Protein AF-L7VP05-F1 (afdb_monomer)

Structure (mmCIF, N/CA/C/O backbone):
data_AF-L7VP05-F1
#
_entry.id   AF-L7VP05-F1
#
loop_
_atom_site.group_PDB
_atom_site.id
_atom_site.type_symbol
_atom_site.label_atom_id
_atom_site.label_alt_id
_atom_site.label_comp_id
_atom_site.label_asym_id
_atom_site.label_entity_id
_atom_site.label_seq_id
_atom_site.pdbx_PDB_ins_code
_atom_site.Cartn_x
_atom_site.Cartn_y
_atom_site.Cartn_z
_atom_site.occupancy
_atom_site.B_iso_or_equiv
_atom_site.auth_seq_id
_atom_site.auth_comp_id
_atom_site.auth_asym_id
_atom_site.auth_atom_id
_atom_site.pdbx_PDB_model_num
ATOM 1 N N . MET A 1 1 ? 58.438 -19.156 -29.813 1.00 45.09 1 MET A N 1
ATOM 2 C CA . MET A 1 1 ? 57.565 -20.315 -29.526 1.00 45.09 1 MET A CA 1
ATOM 3 C C . MET A 1 1 ? 56.830 -20.019 -28.229 1.00 45.09 1 MET A C 1
ATOM 5 O O . MET A 1 1 ? 57.469 -19.420 -27.372 1.00 45.09 1 MET A O 1
ATOM 9 N N . PRO A 1 2 ? 55.539 -20.372 -28.092 1.00 64.50 2 PRO A N 1
ATOM 10 C CA . PRO A 1 2 ? 54.856 -20.327 -26.800 1.00 64.50 2 PRO A CA 1
ATOM 11 C C . PRO A 1 2 ? 55.602 -21.221 -25.803 1.00 64.50 2 PRO A C 1
ATOM 13 O O . PRO A 1 2 ? 56.034 -22.310 -26.177 1.00 64.50 2 PRO A O 1
ATOM 16 N N . ASP A 1 3 ? 55.771 -20.767 -24.566 1.00 84.06 3 ASP A N 1
ATOM 17 C CA . ASP A 1 3 ? 56.484 -21.493 -23.505 1.00 84.06 3 ASP A CA 1
ATOM 18 C C . ASP A 1 3 ? 55.602 -22.515 -22.764 1.00 84.06 3 ASP A C 1
ATOM 20 O O . ASP A 1 3 ? 56.078 -23.226 -21.883 1.00 84.06 3 ASP A O 1
ATOM 24 N N . GLY A 1 4 ? 54.326 -22.623 -23.148 1.00 85.56 4 GLY A N 1
ATOM 25 C CA . GLY A 1 4 ? 53.367 -23.567 -22.574 1.00 85.56 4 GLY A CA 1
ATOM 26 C C . GLY A 1 4 ? 52.857 -23.175 -21.185 1.00 85.56 4 GLY A C 1
ATOM 27 O O . GLY A 1 4 ? 52.167 -23.978 -20.560 1.00 85.56 4 GLY A O 1
ATOM 28 N N . LEU A 1 5 ? 53.176 -21.969 -20.703 1.00 88.06 5 LEU A N 1
ATOM 29 C CA . LEU A 1 5 ? 52.747 -21.467 -19.402 1.00 88.06 5 LEU A CA 1
ATOM 30 C C . LEU A 1 5 ? 51.565 -20.501 -19.539 1.00 88.06 5 LEU A C 1
ATOM 32 O O . LEU A 1 5 ? 51.398 -19.809 -20.544 1.00 88.06 5 LEU A O 1
ATOM 36 N N . PHE A 1 6 ? 50.729 -20.462 -18.504 1.00 83.00 6 PHE A N 1
ATOM 37 C CA . PHE A 1 6 ? 49.689 -19.451 -18.352 1.00 83.00 6 PHE A CA 1
ATOM 38 C C . PHE A 1 6 ? 50.301 -18.256 -17.610 1.00 83.00 6 PHE A C 1
ATOM 40 O O . PHE A 1 6 ? 50.797 -18.432 -16.498 1.00 83.00 6 PHE A O 1
ATOM 47 N N . HIS A 1 7 ? 50.295 -17.071 -18.229 1.00 89.19 7 HIS A N 1
ATOM 48 C CA . HIS A 1 7 ? 50.918 -15.837 -17.723 1.00 89.19 7 HIS A CA 1
ATOM 49 C C . HIS A 1 7 ? 49.858 -14.877 -17.154 1.00 89.19 7 HIS A C 1
ATOM 51 O O . HIS A 1 7 ? 49.488 -13.911 -17.817 1.00 89.19 7 HIS A O 1
ATOM 57 N N . PRO A 1 8 ? 49.318 -15.115 -15.941 1.00 88.81 8 PRO A N 1
ATOM 58 C CA . PRO A 1 8 ? 48.153 -14.381 -15.433 1.00 88.81 8 PRO A CA 1
ATOM 59 C C . PRO A 1 8 ? 48.417 -12.898 -15.135 1.00 88.81 8 PRO A C 1
ATOM 61 O O . PRO A 1 8 ? 47.467 -12.137 -14.988 1.00 88.81 8 PRO A O 1
ATOM 64 N N . ASN A 1 9 ? 49.686 -12.497 -15.014 1.00 91.75 9 ASN A N 1
ATOM 65 C CA . ASN A 1 9 ? 50.076 -11.121 -14.696 1.00 91.75 9 ASN A CA 1
ATOM 66 C C . ASN A 1 9 ? 50.367 -10.274 -15.943 1.00 91.75 9 ASN A C 1
ATOM 68 O O . ASN A 1 9 ? 50.561 -9.064 -15.821 1.00 91.75 9 ASN A O 1
ATOM 72 N N . ASP A 1 10 ? 50.423 -10.893 -17.123 1.00 91.31 10 ASP A N 1
ATOM 73 C CA . ASP A 1 10 ? 50.695 -10.180 -18.364 1.00 91.31 10 ASP A CA 1
ATOM 74 C C . ASP A 1 10 ? 49.446 -9.435 -18.842 1.00 91.31 10 ASP A C 1
ATOM 76 O O . ASP A 1 10 ? 48.309 -9.880 -18.670 1.00 91.31 10 ASP A O 1
ATOM 80 N N . SER A 1 11 ? 49.655 -8.280 -19.478 1.00 91.00 11 SER A N 1
ATOM 81 C CA . SER A 1 11 ? 48.559 -7.551 -20.118 1.00 91.00 11 SER A CA 1
ATOM 82 C C . SER A 1 11 ? 48.036 -8.331 -21.320 1.00 91.00 11 SER A C 1
ATOM 84 O O . SER A 1 11 ? 48.811 -8.748 -22.181 1.00 91.00 11 SER A O 1
ATOM 86 N N . VAL A 1 12 ? 46.714 -8.473 -21.411 1.00 93.19 12 VAL A N 1
ATOM 87 C CA . VAL A 1 12 ? 46.077 -9.119 -22.562 1.00 93.19 12 VAL A CA 1
ATOM 88 C C . VAL A 1 12 ? 46.093 -8.163 -23.753 1.00 93.19 12 VAL A C 1
ATOM 90 O O . VAL A 1 12 ? 45.643 -7.022 -23.641 1.00 93.19 12 VAL A O 1
ATOM 93 N N . THR A 1 13 ? 46.609 -8.616 -24.894 1.00 96.12 13 THR A N 1
ATOM 94 C CA . THR A 1 13 ? 46.743 -7.785 -26.099 1.00 96.12 13 THR A CA 1
ATOM 95 C C . THR A 1 13 ? 45.523 -7.857 -27.014 1.00 96.12 13 THR A C 1
ATOM 97 O O . THR A 1 13 ? 44.750 -8.822 -26.980 1.00 96.12 13 THR A O 1
ATOM 100 N N . TYR A 1 14 ? 45.375 -6.869 -27.903 1.00 97.06 14 TYR A N 1
ATOM 101 C CA . TYR A 1 14 ? 44.339 -6.881 -28.945 1.00 97.06 14 TYR A CA 1
ATOM 102 C C . TYR A 1 14 ? 44.396 -8.145 -29.815 1.00 97.06 14 TYR A C 1
ATOM 104 O O . TYR A 1 14 ? 43.357 -8.716 -30.136 1.00 97.06 14 TYR A O 1
ATOM 112 N N . ALA A 1 15 ? 45.593 -8.638 -30.148 1.00 95.69 15 ALA A N 1
ATOM 113 C CA . ALA A 1 15 ? 45.775 -9.888 -30.885 1.00 95.69 15 ALA A CA 1
ATOM 114 C C . ALA A 1 15 ? 45.193 -11.107 -30.143 1.00 95.69 15 ALA A C 1
ATOM 116 O O . ALA A 1 15 ? 44.539 -11.959 -30.755 1.00 95.69 15 ALA A O 1
ATOM 117 N N . GLN A 1 16 ? 45.418 -11.196 -28.829 1.00 94.31 16 GLN A N 1
ATOM 118 C CA . GLN A 1 16 ? 44.934 -12.301 -27.995 1.00 94.31 16 GLN A CA 1
ATOM 119 C C . GLN A 1 16 ? 43.414 -12.246 -27.805 1.00 94.31 16 GLN A C 1
ATOM 121 O O . GLN A 1 16 ? 42.733 -13.258 -27.996 1.00 94.31 16 GLN A O 1
ATOM 126 N N . ILE A 1 17 ? 42.871 -11.063 -27.497 1.00 95.12 17 ILE A N 1
ATOM 127 C CA . ILE A 1 17 ? 41.422 -10.854 -27.389 1.00 95.12 17 ILE A CA 1
ATOM 128 C C . ILE A 1 17 ? 40.747 -11.159 -28.720 1.00 95.12 17 ILE A C 1
ATOM 130 O O . ILE A 1 17 ? 39.829 -11.974 -28.748 1.00 95.12 17 ILE A O 1
ATOM 134 N N . ALA A 1 18 ? 41.241 -10.614 -29.834 1.00 96.12 18 ALA A N 1
ATOM 135 C CA . ALA A 1 18 ? 40.610 -10.817 -31.132 1.00 96.12 18 ALA A CA 1
ATOM 136 C C . ALA A 1 18 ? 40.534 -12.296 -31.524 1.00 96.12 18 ALA A C 1
ATOM 138 O O . ALA A 1 18 ? 39.489 -12.779 -31.951 1.00 96.12 18 ALA A O 1
ATOM 139 N N . THR A 1 19 ? 41.620 -13.038 -31.293 1.00 94.88 19 THR A N 1
ATOM 140 C CA . THR A 1 19 ? 41.663 -14.489 -31.524 1.00 94.88 19 THR A CA 1
ATOM 141 C C . THR A 1 19 ? 40.623 -15.236 -30.682 1.00 94.88 19 THR A C 1
ATOM 143 O O . THR A 1 19 ? 40.030 -16.208 -31.146 1.00 94.88 19 THR A O 1
ATOM 146 N N . THR A 1 20 ? 40.386 -14.787 -29.449 1.00 95.00 20 THR A N 1
ATOM 147 C CA . THR A 1 20 ? 39.418 -15.407 -28.534 1.00 95.00 20 THR A CA 1
ATOM 148 C C . THR A 1 20 ? 37.983 -15.104 -28.960 1.00 95.00 20 THR A C 1
ATOM 150 O O . THR A 1 20 ? 37.167 -16.016 -29.058 1.00 95.00 20 THR A O 1
ATOM 153 N N . LEU A 1 21 ? 37.676 -13.843 -29.271 1.00 96.00 21 LEU A N 1
ATOM 154 C CA . LEU A 1 21 ? 36.320 -13.409 -29.617 1.00 96.00 21 LEU A CA 1
ATOM 155 C C . LEU A 1 21 ? 35.824 -14.000 -30.938 1.00 96.00 21 LEU A C 1
ATOM 157 O O . LEU A 1 21 ? 34.678 -14.424 -31.027 1.00 96.00 21 LEU A O 1
ATOM 161 N N . VAL A 1 22 ? 36.694 -14.095 -31.944 1.00 96.12 22 VAL A N 1
ATOM 162 C CA . VAL A 1 22 ? 36.382 -14.750 -33.223 1.00 96.12 22 VAL A CA 1
ATOM 163 C C . VAL A 1 22 ? 35.955 -16.207 -33.004 1.00 96.12 22 VAL A C 1
ATOM 165 O O . VAL A 1 22 ? 34.940 -16.643 -33.547 1.00 96.12 22 VAL A O 1
ATOM 168 N N . LYS A 1 23 ? 36.667 -16.939 -32.138 1.00 94.50 23 LYS A N 1
ATOM 169 C CA . LYS A 1 23 ? 36.305 -18.317 -31.774 1.00 94.50 23 LYS A CA 1
ATOM 170 C C . LYS A 1 23 ? 34.997 -18.385 -30.989 1.00 94.50 23 LYS A C 1
ATOM 172 O O . LYS A 1 23 ? 34.186 -19.264 -31.261 1.00 94.50 23 LYS A O 1
ATOM 177 N N . LEU A 1 24 ? 34.775 -17.457 -30.054 1.00 93.94 24 LEU A N 1
ATOM 178 C CA . LEU A 1 24 ? 33.517 -17.359 -29.304 1.00 93.94 24 LEU A CA 1
ATOM 179 C C . LEU A 1 24 ? 32.310 -17.121 -30.220 1.00 93.94 24 LEU A C 1
ATOM 181 O O . LEU A 1 24 ? 31.247 -17.667 -29.961 1.00 93.94 24 LEU A O 1
ATOM 185 N N . LEU A 1 25 ? 32.486 -16.382 -31.317 1.00 95.88 25 LEU A N 1
ATOM 186 C CA . LEU A 1 25 ? 31.456 -16.166 -32.340 1.00 95.88 25 LEU A CA 1
ATOM 187 C C . LEU A 1 25 ? 31.270 -17.360 -33.301 1.00 95.88 25 LEU A C 1
ATOM 189 O O . LEU A 1 25 ? 30.423 -17.309 -34.196 1.00 95.88 25 LEU A O 1
ATOM 193 N N . GLY A 1 26 ? 32.041 -18.438 -33.122 1.00 94.50 26 GLY A N 1
ATOM 194 C CA . GLY A 1 26 ? 31.940 -19.676 -33.897 1.00 94.50 26 GLY A CA 1
ATOM 195 C C . GLY A 1 26 ? 32.746 -19.699 -35.198 1.00 94.50 26 GLY A C 1
ATOM 196 O O . GLY A 1 26 ? 32.515 -20.574 -36.033 1.00 94.50 26 GLY A O 1
ATOM 197 N N . TYR A 1 27 ? 33.673 -18.760 -35.394 1.00 94.81 27 TYR A N 1
ATOM 198 C CA . TYR A 1 27 ? 34.573 -18.758 -36.549 1.00 94.81 27 TYR A CA 1
ATOM 199 C C . TYR A 1 27 ? 35.793 -19.656 -36.311 1.00 94.81 27 TYR A C 1
ATOM 201 O O . TYR A 1 27 ? 36.353 -19.704 -35.212 1.00 94.81 27 TYR A O 1
ATOM 209 N N . SER A 1 28 ? 36.206 -20.364 -37.359 1.00 92.38 28 SER A N 1
ATOM 210 C CA . SER A 1 28 ? 37.394 -21.216 -37.398 1.00 92.38 28 SER A CA 1
ATOM 211 C C . SER A 1 28 ? 38.492 -20.590 -38.261 1.00 92.38 28 SER A C 1
ATOM 213 O O . SER A 1 28 ? 38.272 -19.597 -38.952 1.00 92.38 28 SER A O 1
ATOM 215 N N . ASP A 1 29 ? 39.684 -21.192 -38.254 1.00 88.19 29 ASP A N 1
ATOM 216 C CA . ASP A 1 29 ? 40.819 -20.717 -39.055 1.00 88.19 29 ASP A CA 1
ATOM 217 C C . ASP A 1 29 ? 40.522 -20.714 -40.569 1.00 88.19 29 ASP A C 1
ATOM 219 O O . ASP A 1 29 ? 41.108 -19.925 -41.305 1.00 88.19 29 ASP A O 1
ATOM 223 N N . GLU A 1 30 ? 39.585 -21.549 -41.034 1.00 91.00 30 GLU A N 1
ATOM 224 C CA . GLU A 1 30 ? 39.153 -21.616 -42.439 1.00 91.00 30 GLU A CA 1
ATOM 225 C C . GLU A 1 30 ? 38.350 -20.382 -42.877 1.00 91.00 30 GLU A C 1
ATOM 227 O O . GLU A 1 30 ? 38.313 -20.055 -44.062 1.00 91.00 30 GLU A O 1
ATOM 232 N N . ASP A 1 31 ? 37.733 -19.674 -41.928 1.00 91.06 31 ASP A N 1
ATOM 233 C CA . ASP A 1 31 ? 36.956 -18.460 -42.198 1.00 91.06 31 ASP A CA 1
ATOM 234 C C . ASP A 1 31 ? 37.822 -17.200 -42.253 1.00 91.06 31 ASP A C 1
ATOM 236 O O . ASP A 1 31 ? 37.354 -16.117 -42.616 1.00 91.06 31 ASP A O 1
ATOM 240 N N . LEU A 1 32 ? 39.083 -17.318 -41.841 1.00 93.06 32 LEU A N 1
ATOM 241 C CA . LEU A 1 32 ? 39.979 -16.194 -41.650 1.00 93.06 32 LEU A CA 1
ATOM 242 C C . LEU A 1 32 ? 40.893 -16.028 -42.859 1.00 93.06 32 LEU A C 1
ATOM 244 O O . LEU A 1 32 ? 41.651 -16.918 -43.232 1.00 93.06 32 LEU A O 1
ATOM 248 N N . THR A 1 33 ? 40.870 -14.836 -43.452 1.00 88.12 33 THR A N 1
ATOM 249 C CA . THR A 1 33 ? 41.741 -14.495 -44.583 1.00 88.12 33 THR A CA 1
ATOM 250 C C . THR A 1 33 ? 42.958 -13.707 -44.104 1.00 88.12 33 THR A C 1
ATOM 252 O O . THR A 1 33 ? 42.821 -12.715 -43.392 1.00 88.12 33 THR A O 1
ATOM 255 N N . GLY A 1 34 ? 44.156 -14.115 -44.529 1.00 90.75 34 GLY A N 1
ATOM 256 C CA . GLY A 1 34 ? 45.413 -13.425 -44.221 1.00 90.75 34 GLY A CA 1
ATOM 257 C C . GLY A 1 34 ? 46.230 -14.102 -43.120 1.00 90.75 34 GLY A C 1
ATOM 258 O O . GLY A 1 34 ? 46.115 -15.303 -42.898 1.00 90.75 34 GLY A O 1
ATOM 259 N N . TYR A 1 35 ? 47.100 -13.334 -42.459 1.00 92.50 35 TYR A N 1
ATOM 260 C CA . TYR A 1 35 ? 48.015 -13.838 -41.433 1.00 92.50 35 TYR A CA 1
ATOM 261 C C . TYR A 1 35 ? 47.653 -13.318 -40.040 1.00 92.50 35 TYR A C 1
ATOM 263 O O . TYR A 1 35 ? 47.161 -12.198 -39.869 1.00 92.50 35 TYR A O 1
ATOM 271 N N . TRP A 1 36 ? 47.928 -14.140 -39.029 1.00 92.69 36 TRP A N 1
ATOM 272 C CA . TRP A 1 36 ? 47.738 -13.769 -37.631 1.00 92.69 36 TRP A CA 1
ATOM 273 C C . TRP A 1 36 ? 48.652 -12.595 -37.232 1.00 92.69 36 TRP A C 1
ATOM 275 O O . TRP A 1 36 ? 49.815 -12.571 -37.648 1.00 92.69 36 TRP A O 1
ATOM 285 N N . PRO A 1 37 ? 48.180 -11.636 -36.410 1.00 94.56 37 PRO A N 1
ATOM 286 C CA . PRO A 1 37 ? 46.838 -11.532 -35.808 1.00 94.56 37 PRO A CA 1
ATOM 287 C C . PRO A 1 37 ? 45.822 -10.716 -36.625 1.00 94.56 37 PRO A C 1
ATOM 289 O O . PRO A 1 37 ? 44.686 -10.529 -36.187 1.00 94.56 37 PRO A O 1
ATOM 292 N N . TYR A 1 38 ? 46.225 -10.189 -37.783 1.00 95.69 38 TYR A N 1
ATOM 293 C CA . TYR A 1 38 ? 45.419 -9.249 -38.565 1.00 95.69 38 TYR A CA 1
ATOM 294 C C . TYR A 1 38 ? 44.144 -9.885 -39.119 1.00 95.69 38 TYR A C 1
ATOM 296 O O . TYR A 1 38 ? 43.115 -9.226 -39.164 1.00 95.69 38 TYR A O 1
ATOM 304 N N . ASN A 1 39 ? 44.181 -11.174 -39.459 1.00 95.50 39 ASN A N 1
ATOM 305 C CA . ASN A 1 39 ? 43.005 -11.917 -39.912 1.00 95.50 39 ASN A CA 1
ATOM 306 C C . ASN A 1 39 ? 41.843 -11.905 -38.889 1.00 95.50 39 ASN A C 1
ATOM 308 O O . ASN A 1 39 ? 40.697 -11.685 -39.272 1.00 95.50 39 ASN A O 1
ATOM 312 N N . CYS A 1 40 ? 42.129 -12.069 -37.591 1.00 96.44 40 CYS A N 1
ATOM 313 C CA . CYS A 1 40 ? 41.129 -11.982 -36.520 1.00 96.44 40 CYS A CA 1
ATOM 314 C C . CYS A 1 40 ? 40.645 -10.542 -36.303 1.00 96.44 40 CYS A C 1
ATOM 316 O O . CYS A 1 40 ? 39.453 -10.298 -36.134 1.00 96.44 40 CYS A O 1
ATOM 318 N N . LEU A 1 41 ? 41.581 -9.589 -36.295 1.00 96.25 41 LEU A N 1
ATOM 319 C CA . LEU A 1 41 ? 41.292 -8.175 -36.054 1.00 96.25 41 LEU A CA 1
ATOM 320 C C . LEU A 1 41 ? 40.394 -7.593 -37.149 1.00 96.25 41 LEU A C 1
ATOM 322 O O . LEU A 1 41 ? 39.356 -7.017 -36.838 1.00 96.25 41 LEU A O 1
ATOM 326 N N . SER A 1 42 ? 40.724 -7.837 -38.418 1.00 95.00 42 SER A N 1
ATOM 327 C CA . SER A 1 42 ? 39.918 -7.382 -39.551 1.00 95.00 42 SER A CA 1
ATOM 328 C C . SER A 1 42 ? 38.520 -8.004 -39.567 1.00 95.00 42 SER A C 1
ATOM 330 O O . SER A 1 42 ? 37.563 -7.336 -39.949 1.00 95.00 42 SER A O 1
ATOM 332 N N . LEU A 1 43 ? 38.358 -9.255 -39.118 1.00 95.75 43 LEU A N 1
ATOM 333 C CA . LEU A 1 43 ? 37.023 -9.837 -38.968 1.00 95.75 43 LEU A CA 1
ATOM 334 C C . LEU A 1 43 ? 36.201 -9.091 -37.906 1.00 95.75 43 LEU A C 1
ATOM 336 O O . LEU A 1 43 ? 35.050 -8.749 -38.158 1.00 95.75 43 LEU A O 1
ATOM 340 N N . LEU A 1 44 ? 36.778 -8.798 -36.739 1.00 96.38 44 LEU A N 1
ATOM 341 C CA . LEU A 1 44 ? 36.070 -8.067 -35.682 1.00 96.38 44 LEU A CA 1
ATOM 342 C C . LEU A 1 44 ? 35.786 -6.604 -36.041 1.00 96.38 44 LEU A C 1
ATOM 344 O O . LEU A 1 44 ? 34.764 -6.069 -35.613 1.00 96.38 44 LEU A O 1
ATOM 348 N N . GLU A 1 45 ? 36.643 -5.966 -36.839 1.00 94.75 45 GLU A N 1
ATOM 349 C CA . GLU A 1 45 ? 36.356 -4.662 -37.448 1.00 94.75 45 GLU A CA 1
ATOM 350 C C . GLU A 1 45 ? 35.156 -4.743 -38.394 1.00 94.75 45 GLU A C 1
ATOM 352 O O . GLU A 1 45 ? 34.235 -3.942 -38.268 1.00 94.75 45 GLU A O 1
ATOM 357 N N . ASN A 1 46 ? 35.103 -5.753 -39.270 1.00 93.75 46 ASN A N 1
ATOM 358 C CA . ASN A 1 46 ? 33.968 -5.965 -40.178 1.00 93.75 46 ASN A CA 1
ATOM 359 C C . ASN A 1 46 ? 32.652 -6.248 -39.435 1.00 93.75 46 ASN A C 1
ATOM 361 O O . ASN A 1 46 ? 31.572 -5.942 -39.939 1.00 93.75 46 ASN A O 1
ATOM 365 N N . LEU A 1 47 ? 32.735 -6.824 -38.234 1.00 95.38 47 LEU A N 1
ATOM 366 C CA . LEU A 1 47 ? 31.597 -7.042 -37.336 1.00 95.38 47 LEU A CA 1
ATOM 367 C C . LEU A 1 47 ? 31.293 -5.826 -36.440 1.00 95.38 47 LEU A C 1
ATOM 369 O O . LEU A 1 47 ? 30.384 -5.889 -35.616 1.00 95.38 47 LEU A O 1
ATOM 373 N N . ASN A 1 48 ? 32.021 -4.716 -36.601 1.00 95.31 48 ASN A N 1
ATOM 374 C CA . ASN A 1 48 ? 31.924 -3.480 -35.815 1.00 95.31 48 ASN A CA 1
ATOM 375 C C . ASN A 1 48 ? 32.218 -3.639 -34.310 1.00 95.31 48 ASN A C 1
ATOM 377 O O . ASN A 1 48 ? 31.909 -2.754 -33.512 1.00 95.31 48 ASN A O 1
ATOM 381 N N . VAL A 1 49 ? 32.856 -4.736 -33.894 1.00 96.69 49 VAL A N 1
ATOM 382 C CA . VAL A 1 49 ? 33.217 -4.976 -32.487 1.00 96.69 49 VAL A CA 1
ATOM 383 C C . VAL A 1 49 ? 34.310 -3.999 -32.036 1.00 96.69 49 VAL A C 1
ATOM 385 O O . VAL A 1 49 ? 34.269 -3.474 -30.921 1.00 96.69 49 VAL A O 1
ATOM 388 N N . LEU A 1 50 ? 35.254 -3.683 -32.927 1.00 95.94 50 LEU A N 1
ATOM 389 C CA . LEU A 1 50 ? 36.379 -2.776 -32.661 1.00 95.94 50 LEU A CA 1
ATOM 390 C C . LEU A 1 50 ? 36.147 -1.332 -33.147 1.00 95.94 50 LEU A C 1
ATOM 392 O O . LEU A 1 50 ? 37.067 -0.521 -33.111 1.00 95.94 50 LEU A O 1
ATOM 396 N N . ASP A 1 51 ? 34.929 -0.985 -33.576 1.00 92.12 51 ASP A N 1
ATOM 397 C CA . ASP A 1 51 ? 34.637 0.306 -34.213 1.00 92.12 51 ASP A CA 1
ATOM 398 C C . ASP A 1 51 ? 35.039 1.521 -33.348 1.00 92.12 51 ASP A C 1
ATOM 400 O O . ASP A 1 51 ? 34.774 1.578 -32.143 1.00 92.12 51 ASP A O 1
ATOM 404 N N . GLY A 1 52 ? 35.711 2.504 -33.943 1.00 88.94 52 GLY A N 1
ATOM 405 C CA . GLY A 1 52 ? 36.183 3.705 -33.244 1.00 88.94 52 GLY A CA 1
ATOM 406 C C . GLY A 1 52 ? 37.253 3.483 -32.160 1.00 88.94 52 GLY A C 1
ATOM 407 O O . GLY A 1 52 ? 37.555 4.426 -31.426 1.00 88.94 52 GLY A O 1
ATOM 408 N N . ILE A 1 53 ? 37.830 2.281 -32.036 1.00 93.88 53 ILE A N 1
ATOM 409 C CA . ILE A 1 53 ? 38.956 2.001 -31.134 1.00 93.88 53 ILE A CA 1
ATOM 410 C C . ILE A 1 53 ? 40.259 2.082 -31.936 1.00 93.88 53 ILE A C 1
ATOM 412 O O . ILE A 1 53 ? 40.435 1.379 -32.926 1.00 93.88 53 ILE A O 1
ATOM 416 N N . THR A 1 54 ? 41.195 2.924 -31.497 1.00 93.88 54 THR A N 1
ATOM 417 C CA . THR A 1 54 ? 42.540 2.997 -32.087 1.00 93.88 54 THR A CA 1
ATOM 418 C C . THR A 1 54 ? 43.461 2.035 -31.352 1.00 93.88 54 THR A C 1
ATOM 420 O O . THR A 1 54 ? 43.669 2.198 -30.153 1.00 93.88 54 THR A O 1
ATOM 423 N N . TYR A 1 55 ? 44.052 1.073 -32.058 1.00 94.12 55 TYR A N 1
ATOM 424 C CA . TYR A 1 55 ? 44.890 0.045 -31.443 1.00 94.12 55 TYR A CA 1
ATOM 425 C C . TYR A 1 55 ? 46.051 -0.390 -32.348 1.00 94.12 55 TYR A C 1
ATOM 427 O O . TYR A 1 55 ? 46.014 -0.223 -33.569 1.00 94.12 55 TYR A O 1
ATOM 435 N N . LYS A 1 56 ? 47.082 -1.005 -31.757 1.00 96.00 56 LYS A N 1
ATOM 436 C CA . LYS A 1 56 ? 48.021 -1.894 -32.459 1.00 96.00 56 LYS A CA 1
ATOM 437 C C . LYS A 1 56 ? 47.864 -3.320 -31.933 1.00 96.00 56 LYS A C 1
ATOM 439 O O . LYS A 1 56 ? 47.522 -3.502 -30.768 1.00 96.00 56 LYS A O 1
ATOM 444 N N . PRO A 1 57 ? 48.174 -4.355 -32.735 1.00 95.50 57 PRO A N 1
ATOM 445 C CA . PRO A 1 57 ? 47.908 -5.736 -32.334 1.00 95.50 57 PRO A CA 1
ATOM 446 C C . PRO A 1 57 ? 48.542 -6.174 -31.005 1.00 95.50 57 PRO A C 1
ATOM 448 O O . PRO A 1 57 ? 47.996 -7.043 -30.335 1.00 95.50 57 PRO A O 1
ATOM 451 N N . GLN A 1 58 ? 49.687 -5.595 -30.635 1.00 95.38 58 GLN A N 1
ATOM 452 C CA . GLN A 1 58 ? 50.424 -5.942 -29.413 1.00 95.38 58 GLN A CA 1
ATOM 453 C C . GLN A 1 58 ? 50.190 -4.959 -28.260 1.00 95.38 58 GLN A C 1
ATOM 455 O O . GLN A 1 58 ? 50.787 -5.126 -27.200 1.00 95.38 58 GLN A O 1
ATOM 460 N N . ASP A 1 59 ? 49.344 -3.945 -28.450 1.00 95.62 59 ASP A N 1
ATOM 461 C CA . ASP A 1 59 ? 48.989 -3.043 -27.361 1.00 95.62 59 ASP A CA 1
ATOM 462 C C . ASP A 1 59 ? 48.122 -3.801 -26.346 1.00 95.62 59 ASP A C 1
ATOM 464 O O . ASP A 1 59 ? 47.288 -4.636 -26.719 1.00 95.62 59 ASP A O 1
ATOM 468 N N . GLY A 1 60 ? 48.337 -3.522 -25.060 1.00 95.56 60 GLY A N 1
ATOM 469 C CA . GLY A 1 60 ? 47.490 -4.040 -23.990 1.00 95.56 60 GLY A CA 1
ATOM 470 C C . GLY A 1 60 ? 46.103 -3.402 -24.044 1.00 95.56 60 GLY A C 1
ATOM 471 O O . GLY A 1 60 ? 45.987 -2.194 -24.247 1.00 95.56 60 GLY A O 1
ATOM 472 N N . VAL A 1 61 ? 45.060 -4.207 -23.848 1.00 96.19 61 VAL A N 1
ATOM 473 C CA . VAL A 1 61 ? 43.674 -3.729 -23.820 1.00 96.19 61 VAL A CA 1
ATOM 474 C C . VAL A 1 61 ? 43.336 -3.241 -22.419 1.00 96.19 61 VAL A C 1
ATOM 476 O O . VAL A 1 61 ? 43.482 -3.967 -21.434 1.00 96.19 61 VAL A O 1
ATOM 479 N N . THR A 1 62 ? 42.863 -2.003 -22.313 1.00 94.94 62 THR A N 1
ATOM 480 C CA . THR A 1 62 ? 42.399 -1.458 -21.036 1.00 94.94 62 THR A CA 1
ATOM 481 C C . THR A 1 62 ? 41.034 -2.033 -20.656 1.00 94.94 62 THR A C 1
ATOM 483 O O . THR A 1 62 ? 40.237 -2.425 -21.507 1.00 94.94 62 THR A O 1
ATOM 486 N N . VAL A 1 63 ? 40.699 -2.011 -19.362 1.00 92.38 63 VAL A N 1
ATOM 487 C CA . VAL A 1 63 ? 39.383 -2.466 -18.867 1.00 92.38 63 VAL A CA 1
ATOM 488 C C . VAL A 1 63 ? 38.227 -1.709 -19.535 1.00 92.38 63 VAL A C 1
ATOM 490 O O . VAL A 1 63 ? 37.197 -2.301 -19.848 1.00 92.38 63 VAL A O 1
ATOM 493 N N . LYS A 1 64 ? 38.406 -0.409 -19.805 1.00 92.12 64 LYS A N 1
ATOM 494 C CA . LYS A 1 64 ? 37.403 0.422 -20.485 1.00 92.12 64 LYS A CA 1
ATOM 495 C C . LYS A 1 64 ? 37.166 -0.040 -21.924 1.00 92.12 64 LYS A C 1
ATOM 497 O O . LYS A 1 64 ? 36.018 -0.130 -22.348 1.00 92.12 64 LYS A O 1
ATOM 502 N N . GLU A 1 65 ? 38.233 -0.312 -22.668 1.00 94.75 65 GLU A N 1
ATOM 503 C CA . GLU A 1 65 ? 38.128 -0.798 -24.048 1.00 94.75 65 GLU A CA 1
ATOM 504 C C . GLU A 1 65 ? 37.510 -2.192 -24.079 1.00 94.75 65 GLU A C 1
ATOM 506 O O . GLU A 1 65 ? 36.588 -2.427 -24.853 1.00 94.75 65 GLU A O 1
ATOM 511 N N . LEU A 1 66 ? 37.935 -3.085 -23.179 1.00 94.25 66 LEU A N 1
ATOM 512 C CA . LEU A 1 66 ? 37.364 -4.423 -23.076 1.00 94.25 66 LEU A CA 1
ATOM 513 C C . LEU A 1 66 ? 35.860 -4.383 -22.772 1.00 94.25 66 LEU A C 1
ATOM 515 O O . LEU A 1 66 ? 35.109 -5.138 -23.379 1.00 94.25 66 LEU A O 1
ATOM 519 N N . ALA A 1 67 ? 35.398 -3.485 -21.897 1.00 90.06 67 ALA A N 1
ATOM 520 C CA . ALA A 1 67 ? 33.971 -3.329 -21.610 1.00 90.06 67 ALA A CA 1
ATOM 521 C C . ALA A 1 67 ? 33.163 -2.939 -22.862 1.00 90.06 67 ALA A C 1
ATOM 523 O O . ALA A 1 67 ? 32.112 -3.521 -23.122 1.00 90.06 67 ALA A O 1
ATOM 524 N N . VAL A 1 68 ? 33.677 -2.005 -23.671 1.00 91.12 68 VAL A N 1
ATOM 525 C CA . VAL A 1 68 ? 33.049 -1.607 -24.944 1.00 91.12 68 VAL A CA 1
ATOM 526 C C . VAL A 1 68 ? 33.057 -2.762 -25.948 1.00 91.12 68 VAL A C 1
ATOM 528 O O . VAL A 1 68 ? 32.054 -3.013 -26.614 1.00 91.12 68 VAL A O 1
ATOM 531 N N . ILE A 1 69 ? 34.174 -3.485 -26.041 1.00 95.25 69 ILE A N 1
ATOM 532 C CA . ILE A 1 69 ? 34.326 -4.647 -26.922 1.00 95.25 69 ILE A CA 1
ATOM 533 C C . ILE A 1 69 ? 33.324 -5.745 -26.545 1.00 95.25 69 ILE A C 1
ATOM 535 O O . ILE A 1 69 ? 32.657 -6.281 -27.425 1.00 95.25 69 ILE A O 1
ATOM 539 N N . VAL A 1 70 ? 33.181 -6.060 -25.256 1.00 91.94 70 VAL A N 1
ATOM 540 C CA . VAL A 1 70 ? 32.249 -7.088 -24.765 1.00 91.94 70 VAL A CA 1
ATOM 541 C C . VAL A 1 70 ? 30.789 -6.664 -24.953 1.00 91.94 70 VAL A C 1
ATOM 543 O O . VAL A 1 70 ? 29.986 -7.477 -25.401 1.00 91.94 70 VAL A O 1
ATOM 546 N N . ASP A 1 71 ? 30.435 -5.399 -24.703 1.00 89.75 71 ASP A N 1
ATOM 547 C CA . ASP A 1 71 ? 29.077 -4.894 -24.977 1.00 89.75 71 ASP A CA 1
ATOM 548 C C . ASP A 1 71 ? 28.701 -5.028 -26.464 1.00 89.75 71 ASP A C 1
ATOM 550 O O . ASP A 1 71 ? 27.593 -5.443 -26.810 1.00 89.75 71 ASP A O 1
ATOM 554 N N . ARG A 1 72 ? 29.639 -4.732 -27.369 1.00 92.94 72 ARG A N 1
ATOM 555 C CA . ARG A 1 72 ? 29.429 -4.908 -28.815 1.00 92.94 72 ARG A CA 1
ATOM 556 C C . ARG A 1 72 ? 29.405 -6.372 -29.223 1.00 92.94 72 ARG A C 1
ATOM 558 O O . ARG A 1 72 ? 28.617 -6.747 -30.090 1.00 92.94 72 ARG A O 1
ATOM 565 N N . LEU A 1 73 ? 30.227 -7.202 -28.585 1.00 94.25 73 LEU A N 1
ATOM 566 C CA . LEU A 1 73 ? 30.217 -8.645 -28.786 1.00 94.25 73 LEU A CA 1
ATOM 567 C C . LEU A 1 73 ? 28.840 -9.224 -28.458 1.00 94.25 73 LEU A C 1
ATOM 569 O O . LEU A 1 73 ? 28.300 -9.943 -29.289 1.00 94.25 73 LEU A O 1
ATOM 573 N N . PHE A 1 74 ? 28.233 -8.849 -27.324 1.00 92.81 74 PHE A N 1
ATOM 574 C CA . PHE A 1 74 ? 26.869 -9.262 -26.966 1.00 92.81 74 PHE A CA 1
ATOM 575 C C . PHE A 1 74 ? 25.840 -8.963 -28.063 1.00 92.81 74 PHE A C 1
ATOM 577 O O . PHE A 1 74 ? 24.910 -9.741 -28.242 1.00 92.81 74 PHE A O 1
ATOM 584 N N . LYS A 1 75 ? 26.047 -7.892 -28.838 1.00 90.00 75 LYS A N 1
ATOM 585 C CA . LYS A 1 75 ? 25.185 -7.435 -29.944 1.00 90.00 75 LYS A CA 1
ATOM 586 C C . LYS A 1 75 ? 25.627 -7.944 -31.321 1.00 90.00 75 LYS A C 1
ATOM 588 O O . LYS A 1 75 ? 25.058 -7.541 -32.337 1.00 90.00 75 LYS A O 1
ATOM 593 N N . THR A 1 76 ? 26.631 -8.814 -31.380 1.00 94.81 76 THR A N 1
ATOM 594 C CA . THR A 1 76 ? 27.145 -9.409 -32.619 1.00 94.81 76 THR A CA 1
ATOM 595 C C . THR A 1 76 ? 26.493 -10.769 -32.850 1.00 94.81 76 THR A C 1
ATOM 597 O O . THR A 1 76 ? 26.330 -11.550 -31.915 1.00 94.81 76 THR A O 1
ATOM 600 N N . ARG A 1 77 ? 26.092 -11.055 -34.094 1.00 95.19 77 ARG A N 1
ATOM 601 C CA . ARG A 1 77 ? 25.490 -12.345 -34.466 1.00 95.19 77 ARG A CA 1
ATOM 602 C C . ARG A 1 77 ? 26.539 -13.452 -34.491 1.00 95.19 77 ARG A C 1
ATOM 604 O O . ARG A 1 77 ? 27.670 -13.228 -34.918 1.00 95.19 77 ARG A O 1
ATOM 611 N N . MET A 1 78 ? 26.131 -14.651 -34.093 1.00 95.06 78 MET A N 1
ATOM 612 C CA . MET A 1 78 ? 26.935 -15.862 -34.266 1.00 95.06 78 MET A CA 1
ATOM 613 C C . MET A 1 78 ? 27.131 -16.164 -35.759 1.00 95.06 78 MET A C 1
ATOM 615 O O . MET A 1 78 ? 26.214 -15.946 -36.552 1.00 95.06 78 MET A O 1
ATOM 619 N N . LYS A 1 79 ? 28.288 -16.721 -36.150 1.00 92.50 79 LYS A N 1
ATOM 620 C CA . LYS A 1 79 ? 28.648 -16.984 -37.560 1.00 92.50 79 LYS A CA 1
ATOM 621 C C . LYS A 1 79 ? 27.528 -17.654 -38.374 1.00 92.50 79 LYS A C 1
ATOM 623 O O . LYS A 1 79 ? 27.261 -17.249 -39.501 1.00 92.50 79 LYS A O 1
ATOM 628 N N . ASN A 1 80 ? 26.902 -18.692 -37.815 1.00 84.12 80 ASN A N 1
ATOM 629 C CA . ASN A 1 80 ? 25.939 -19.556 -38.511 1.00 84.12 80 ASN A CA 1
ATOM 630 C C . ASN A 1 80 ? 24.517 -19.478 -37.922 1.00 84.12 80 ASN A C 1
ATOM 632 O O . ASN A 1 80 ? 23.763 -20.443 -38.027 1.00 84.12 80 ASN A O 1
ATOM 636 N N . GLY A 1 81 ? 24.149 -18.367 -37.276 1.00 81.44 81 GLY A N 1
ATOM 637 C CA . GLY A 1 81 ? 22.890 -18.266 -36.537 1.00 81.44 81 GLY A CA 1
ATOM 638 C C . GLY A 1 81 ? 22.159 -16.940 -36.713 1.00 81.44 81 GLY A C 1
ATOM 639 O O . GLY A 1 81 ? 22.727 -15.918 -37.100 1.00 81.44 81 GLY A O 1
ATOM 640 N N . SER A 1 82 ? 20.865 -16.956 -36.393 1.00 85.38 82 SER A N 1
ATOM 641 C CA . SER A 1 82 ? 20.075 -15.736 -36.205 1.00 85.38 82 SER A CA 1
ATOM 642 C C . SER A 1 82 ? 20.239 -15.128 -34.808 1.00 85.38 82 SER A C 1
ATOM 644 O O . SER A 1 82 ? 19.781 -14.006 -34.595 1.00 85.38 82 SER A O 1
ATOM 646 N N . GLU A 1 83 ? 20.868 -15.859 -33.890 1.00 90.62 83 GLU A N 1
ATOM 647 C CA . GLU A 1 83 ? 21.089 -15.490 -32.492 1.00 90.62 83 GLU A CA 1
ATOM 648 C C . GLU A 1 83 ? 22.258 -14.510 -32.342 1.00 90.62 83 GLU A C 1
ATOM 650 O O . GLU A 1 83 ? 23.242 -14.545 -33.096 1.00 90.62 83 GLU A O 1
ATOM 655 N N . TYR A 1 84 ? 22.144 -13.632 -31.351 1.00 92.94 84 TYR A N 1
ATOM 656 C CA . TYR A 1 84 ? 23.235 -12.786 -30.895 1.00 92.94 84 TYR A CA 1
ATOM 657 C C . TYR A 1 84 ? 24.113 -13.551 -29.901 1.00 92.94 84 TYR A C 1
ATOM 659 O O . TYR A 1 84 ? 23.670 -14.505 -29.267 1.00 92.94 84 TYR A O 1
ATOM 667 N N . PHE A 1 85 ? 25.373 -13.142 -29.737 1.00 94.25 85 PHE A N 1
ATOM 668 C CA . PHE A 1 85 ? 26.296 -13.822 -28.823 1.00 94.25 85 PHE A CA 1
ATOM 669 C C . PHE A 1 85 ? 25.745 -13.906 -27.394 1.00 94.25 85 PHE A C 1
ATOM 671 O O . PHE A 1 85 ? 25.907 -14.938 -26.747 1.00 94.25 85 PHE A O 1
ATOM 678 N N . ILE A 1 86 ? 25.058 -12.863 -26.911 1.00 92.62 86 ILE A N 1
ATOM 679 C CA . ILE A 1 86 ? 24.467 -12.864 -25.566 1.00 92.62 86 ILE A CA 1
ATOM 680 C C . ILE A 1 86 ? 23.464 -14.006 -25.358 1.00 92.62 86 ILE A C 1
ATOM 682 O O . ILE A 1 86 ? 23.459 -14.606 -24.287 1.00 92.62 86 ILE A O 1
ATOM 686 N N . ASP A 1 87 ? 22.711 -14.380 -26.396 1.00 89.94 87 ASP A N 1
ATOM 687 C CA . ASP A 1 87 ? 21.711 -15.454 -26.340 1.00 89.94 87 ASP A CA 1
ATOM 688 C C . ASP A 1 87 ? 22.360 -16.831 -26.115 1.00 89.94 87 ASP A C 1
ATOM 690 O O . ASP A 1 87 ? 21.735 -17.750 -25.590 1.00 89.94 87 ASP A O 1
ATOM 694 N N . THR A 1 88 ? 23.643 -16.971 -26.467 1.00 89.75 88 THR A N 1
ATOM 695 C CA . THR A 1 88 ? 24.420 -18.205 -26.256 1.00 89.75 88 THR A CA 1
ATOM 696 C C . THR A 1 88 ? 25.025 -18.303 -24.856 1.00 89.75 88 THR A C 1
ATOM 698 O O . THR A 1 88 ? 25.580 -19.340 -24.484 1.00 89.75 88 THR A O 1
ATOM 701 N N . THR A 1 89 ? 24.941 -17.230 -24.064 1.00 87.75 89 THR A N 1
ATOM 702 C CA . THR A 1 89 ? 25.502 -17.188 -22.714 1.00 87.75 89 THR A CA 1
ATOM 703 C C . THR A 1 89 ? 24.422 -17.502 -21.674 1.00 87.75 89 THR A C 1
ATOM 705 O O . THR A 1 89 ? 23.378 -16.859 -21.664 1.00 87.75 89 THR A O 1
ATOM 708 N N . PRO A 1 90 ? 24.642 -18.456 -20.752 1.00 85.38 90 PRO A N 1
ATOM 709 C CA . PRO A 1 90 ? 23.604 -18.853 -19.797 1.00 85.38 90 PRO A CA 1
ATOM 710 C C . PRO A 1 90 ? 23.320 -17.780 -18.736 1.00 85.38 90 PRO A C 1
ATOM 712 O O . PRO A 1 90 ? 22.207 -17.696 -18.223 1.00 85.38 90 PRO A O 1
ATOM 715 N N . ASN A 1 91 ? 24.326 -16.961 -18.414 1.00 90.69 91 ASN A N 1
ATOM 716 C CA . ASN A 1 91 ? 24.283 -16.046 -17.276 1.00 90.69 91 ASN A CA 1
ATOM 717 C C . ASN A 1 91 ? 24.044 -14.590 -17.677 1.00 90.69 91 ASN A C 1
ATOM 719 O O . ASN A 1 91 ? 23.938 -13.764 -16.779 1.00 90.69 91 ASN A O 1
ATOM 723 N N . PHE A 1 92 ? 24.004 -14.244 -18.968 1.00 92.62 92 PHE A N 1
ATOM 724 C CA . PHE A 1 92 ? 23.692 -12.882 -19.403 1.00 92.62 92 PHE A CA 1
ATOM 725 C C . PHE A 1 92 ? 22.449 -12.861 -20.274 1.00 92.62 92 PHE A C 1
ATOM 727 O O . PHE A 1 92 ? 22.260 -13.729 -21.120 1.00 92.62 92 PHE A O 1
ATOM 734 N N . LYS A 1 93 ? 21.606 -11.850 -20.070 1.00 91.38 93 LYS A N 1
ATOM 735 C CA . LYS A 1 93 ? 20.372 -11.657 -20.835 1.00 91.38 93 LYS A CA 1
ATOM 736 C C . LYS A 1 93 ? 20.133 -10.181 -21.106 1.00 91.38 93 LYS A C 1
ATOM 738 O O . LYS A 1 93 ? 20.495 -9.337 -20.286 1.00 91.38 93 LYS A O 1
ATOM 743 N N . GLU A 1 94 ? 19.489 -9.872 -22.227 1.00 92.62 94 GLU A N 1
ATOM 744 C CA . GLU A 1 94 ? 18.783 -8.598 -22.367 1.00 92.62 94 GLU A CA 1
ATOM 745 C C . GLU A 1 94 ? 17.367 -8.751 -21.805 1.00 92.62 94 GLU A C 1
ATOM 747 O O . GLU A 1 94 ? 16.685 -9.735 -22.091 1.00 92.62 94 GLU A O 1
ATOM 752 N N . VAL A 1 95 ? 16.941 -7.777 -21.004 1.00 95.00 95 VAL A N 1
ATOM 753 C CA . VAL A 1 95 ? 15.600 -7.726 -20.417 1.00 95.00 95 VAL A CA 1
ATOM 754 C C . VAL A 1 95 ? 15.015 -6.326 -20.541 1.00 95.00 95 VAL A C 1
ATOM 756 O O . VAL A 1 95 ? 15.721 -5.328 -20.382 1.00 95.00 95 VAL A O 1
ATOM 759 N N . ILE A 1 96 ? 13.719 -6.245 -20.805 1.00 97.31 96 ILE A N 1
ATOM 760 C CA . ILE A 1 96 ? 12.899 -5.040 -20.730 1.00 97.31 96 ILE A CA 1
ATOM 761 C C . ILE A 1 96 ? 12.049 -5.148 -19.471 1.00 97.31 96 ILE A C 1
ATOM 763 O O . ILE A 1 96 ? 11.331 -6.128 -19.285 1.00 97.31 96 ILE A O 1
ATOM 767 N N . VAL A 1 97 ? 12.123 -4.151 -18.596 1.00 97.50 97 VAL A N 1
ATOM 768 C CA . VAL A 1 97 ? 11.388 -4.175 -17.326 1.00 97.50 97 VAL A CA 1
ATOM 769 C C . VAL A 1 97 ? 9.924 -3.828 -17.567 1.00 97.50 97 VAL A C 1
ATOM 771 O O . VAL A 1 97 ? 9.606 -2.729 -18.013 1.00 97.50 97 VAL A O 1
ATOM 774 N N . LEU A 1 98 ? 9.027 -4.766 -17.275 1.00 97.00 98 LEU A N 1
ATOM 775 C CA . LEU A 1 98 ? 7.591 -4.648 -17.540 1.00 97.00 98 LEU A CA 1
ATOM 776 C C . LEU A 1 98 ? 6.766 -4.439 -16.269 1.00 97.00 98 LEU A C 1
ATOM 778 O O . LEU A 1 98 ? 5.658 -3.916 -16.352 1.00 97.00 98 LEU A O 1
ATOM 782 N N . LYS A 1 99 ? 7.272 -4.843 -15.099 1.00 95.50 99 LYS A N 1
ATOM 783 C CA . LYS A 1 99 ? 6.564 -4.660 -13.828 1.00 95.50 99 LYS A CA 1
ATOM 784 C C . LYS A 1 99 ? 7.524 -4.634 -12.644 1.00 95.50 99 LYS A C 1
ATOM 786 O O . LYS A 1 99 ? 8.468 -5.420 -12.590 1.00 95.50 99 LYS A O 1
ATOM 791 N N . THR A 1 100 ? 7.247 -3.760 -11.685 1.00 93.69 100 THR A N 1
ATOM 792 C CA . THR A 1 100 ? 7.958 -3.629 -10.405 1.00 93.69 100 THR A CA 1
ATOM 793 C C . THR A 1 100 ? 6.954 -3.277 -9.306 1.00 93.69 100 THR A C 1
ATOM 795 O O . THR A 1 100 ? 5.799 -2.951 -9.600 1.00 93.69 100 THR A O 1
ATOM 798 N N . ALA A 1 101 ? 7.405 -3.255 -8.049 1.00 89.56 101 ALA A N 1
ATOM 799 C CA . ALA A 1 101 ? 6.583 -2.820 -6.918 1.00 89.56 101 ALA A CA 1
ATOM 800 C C . ALA A 1 101 ? 6.074 -1.363 -7.025 1.00 89.56 101 ALA A C 1
ATOM 802 O O . ALA A 1 101 ? 5.144 -0.976 -6.324 1.00 89.56 101 ALA A O 1
ATOM 803 N N . THR A 1 102 ? 6.647 -0.554 -7.926 1.00 86.50 102 THR A N 1
ATOM 804 C CA . THR A 1 102 ? 6.214 0.828 -8.192 1.00 86.50 102 THR A CA 1
ATOM 805 C C . THR A 1 102 ? 4.806 0.902 -8.783 1.00 86.50 102 THR A C 1
ATOM 807 O O . THR A 1 102 ? 4.073 1.840 -8.493 1.00 86.50 102 THR A O 1
ATOM 810 N N . VAL A 1 103 ? 4.430 -0.072 -9.616 1.00 88.69 103 VAL A N 1
ATOM 811 C CA . VAL A 1 103 ? 3.109 -0.134 -10.276 1.00 88.69 103 VAL A CA 1
ATOM 812 C C . VAL A 1 103 ? 2.201 -1.210 -9.684 1.00 88.69 103 VAL A C 1
ATOM 814 O O . VAL A 1 103 ? 1.026 -1.279 -10.030 1.00 88.69 103 VAL A O 1
ATOM 817 N N . ASP A 1 104 ? 2.738 -2.048 -8.797 1.00 87.38 104 ASP A N 1
ATOM 818 C CA . ASP A 1 104 ? 1.999 -3.066 -8.056 1.00 87.38 104 ASP A CA 1
ATOM 819 C C . ASP A 1 104 ? 2.617 -3.251 -6.668 1.00 87.38 104 ASP A C 1
ATOM 821 O O . ASP A 1 104 ? 3.546 -4.037 -6.476 1.00 87.38 104 ASP A O 1
ATOM 825 N N . SER A 1 105 ? 2.087 -2.524 -5.687 1.00 83.62 105 SER A N 1
ATOM 826 C CA . SER A 1 105 ? 2.596 -2.526 -4.313 1.00 83.62 105 SER A CA 1
ATOM 827 C C . SER A 1 105 ? 2.461 -3.873 -3.595 1.00 83.62 105 SER A C 1
ATOM 829 O O . SER A 1 105 ? 3.078 -4.049 -2.546 1.00 83.62 105 SER A O 1
ATOM 831 N N . SER A 1 106 ? 1.697 -4.829 -4.145 1.00 82.31 106 SER A N 1
ATOM 832 C CA . SER A 1 106 ? 1.581 -6.185 -3.593 1.00 82.31 106 SER A CA 1
ATOM 833 C C . SER A 1 106 ? 2.807 -7.059 -3.882 1.00 82.31 106 SER A C 1
ATOM 835 O O . SER A 1 106 ? 3.002 -8.093 -3.242 1.00 82.31 106 SER A O 1
ATOM 837 N N . MET A 1 107 ? 3.646 -6.659 -4.844 1.00 87.75 107 MET A N 1
ATOM 838 C CA . MET A 1 107 ? 4.857 -7.388 -5.200 1.00 87.75 107 MET A CA 1
ATOM 839 C C . MET A 1 107 ? 5.968 -7.204 -4.161 1.00 87.75 107 MET A C 1
ATOM 841 O O . MET A 1 107 ? 6.129 -6.143 -3.560 1.00 87.75 107 MET A O 1
ATOM 845 N N . ASP A 1 108 ? 6.805 -8.235 -4.021 1.00 92.69 108 ASP A N 1
ATOM 846 C CA . ASP A 1 108 ? 8.082 -8.123 -3.315 1.00 92.69 108 ASP A CA 1
ATOM 847 C C . ASP A 1 108 ? 8.911 -6.959 -3.894 1.00 92.69 108 ASP A C 1
ATOM 849 O O . ASP A 1 108 ? 9.053 -6.823 -5.112 1.00 92.69 108 ASP A O 1
ATOM 853 N N . GLN A 1 109 ? 9.466 -6.124 -3.012 1.00 92.44 109 GLN A N 1
ATOM 854 C CA . GLN A 1 109 ? 10.179 -4.892 -3.366 1.00 92.44 109 GLN A CA 1
ATOM 855 C C . GLN A 1 109 ? 11.451 -5.123 -4.193 1.00 92.44 109 GLN A C 1
ATOM 857 O O . GLN A 1 109 ? 11.969 -4.179 -4.781 1.00 92.44 109 GLN A O 1
ATOM 862 N N . LYS A 1 110 ? 11.969 -6.353 -4.256 1.00 95.06 110 LYS A N 1
ATOM 863 C CA . LYS A 1 110 ? 13.115 -6.735 -5.093 1.00 95.06 110 LYS A CA 1
ATOM 864 C C . LYS A 1 110 ? 12.708 -7.504 -6.345 1.00 95.06 110 LYS A C 1
ATOM 866 O O . LYS A 1 110 ? 13.569 -7.803 -7.170 1.00 95.06 110 LYS A O 1
ATOM 871 N N . ARG A 1 111 ? 11.429 -7.851 -6.498 1.00 95.94 111 ARG A N 1
ATOM 872 C CA . ARG A 1 111 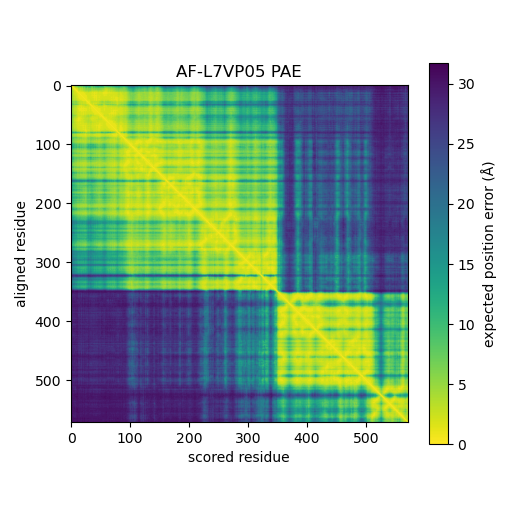? 10.931 -8.617 -7.641 1.00 95.94 111 ARG A CA 1
ATOM 873 C C . ARG A 1 111 ? 10.687 -7.702 -8.833 1.00 95.94 111 ARG A C 1
ATOM 875 O O . ARG A 1 111 ? 9.987 -6.695 -8.732 1.00 95.94 111 ARG A O 1
ATOM 882 N N . ILE A 1 112 ? 11.195 -8.116 -9.988 1.00 96.44 112 ILE A N 1
ATOM 883 C CA . ILE A 1 112 ? 10.910 -7.488 -11.275 1.00 96.44 112 ILE A CA 1
ATOM 884 C C . ILE A 1 112 ? 10.352 -8.526 -12.249 1.00 96.44 112 ILE A C 1
ATOM 886 O O . ILE A 1 112 ? 10.803 -9.673 -12.291 1.00 96.44 112 ILE A O 1
ATOM 890 N N . GLU A 1 113 ? 9.368 -8.126 -13.046 1.00 96.69 113 GLU A N 1
ATOM 891 C CA . GLU A 1 113 ? 8.905 -8.908 -14.192 1.00 96.69 113 GLU A CA 1
ATOM 892 C C . GLU A 1 113 ? 9.405 -8.260 -15.477 1.00 96.69 113 GLU A C 1
ATOM 894 O O . GLU A 1 113 ? 9.362 -7.036 -15.637 1.00 96.69 113 GLU A O 1
ATOM 899 N N . THR A 1 114 ? 9.886 -9.090 -16.395 1.00 96.25 114 THR A N 1
ATOM 900 C CA . THR A 1 114 ? 10.486 -8.666 -17.658 1.00 96.25 114 THR A CA 1
ATOM 901 C C . THR A 1 114 ? 9.883 -9.431 -18.830 1.00 96.25 114 THR A C 1
ATOM 903 O O . THR A 1 114 ? 9.165 -10.414 -18.641 1.00 96.25 114 THR A O 1
ATOM 906 N N . ASP A 1 115 ? 10.209 -9.018 -20.049 1.00 94.50 115 ASP A N 1
ATOM 907 C CA . ASP A 1 115 ? 9.903 -9.773 -21.270 1.00 94.50 115 ASP A CA 1
ATOM 908 C C . ASP A 1 115 ? 10.586 -11.156 -21.324 1.00 94.50 115 ASP A C 1
ATOM 910 O O . ASP A 1 115 ? 10.141 -12.028 -22.066 1.00 94.50 115 ASP A O 1
ATOM 914 N N . ASN A 1 116 ? 11.623 -11.388 -20.509 1.00 91.38 116 ASN A N 1
ATOM 915 C CA . ASN A 1 116 ? 12.385 -12.640 -20.450 1.00 91.38 116 ASN A CA 1
ATOM 916 C C . ASN A 1 116 ? 12.316 -13.320 -19.068 1.00 91.38 116 ASN A C 1
ATOM 918 O O . ASN A 1 116 ? 13.269 -13.954 -18.608 1.00 91.38 116 ASN A O 1
ATOM 922 N N . GLY A 1 117 ? 11.173 -13.184 -18.391 1.00 92.38 117 GLY A N 1
ATOM 923 C CA . GLY A 1 117 ? 10.880 -13.877 -17.138 1.00 92.38 117 GLY A CA 1
ATOM 924 C C . GLY A 1 117 ? 10.907 -12.986 -15.899 1.00 92.38 117 GLY A C 1
ATOM 925 O O . GLY A 1 117 ? 10.919 -11.755 -15.973 1.00 92.38 117 GLY A O 1
ATOM 926 N N . VAL A 1 118 ? 10.860 -13.642 -14.743 1.00 95.88 118 VAL A N 1
ATOM 927 C CA . VAL A 1 118 ? 10.755 -13.011 -13.424 1.00 95.88 118 VAL A CA 1
ATOM 928 C C . VAL A 1 118 ? 12.085 -13.150 -12.701 1.00 95.88 118 VAL A C 1
ATOM 930 O O . VAL A 1 118 ? 12.633 -14.249 -12.630 1.00 95.88 118 VAL A O 1
ATOM 933 N N . PHE A 1 119 ? 12.565 -12.046 -12.138 1.00 96.50 119 PHE A N 1
ATOM 934 C CA . PHE A 1 119 ? 13.850 -11.979 -11.451 1.00 96.50 119 PHE A CA 1
ATOM 935 C C . PHE A 1 119 ? 13.730 -11.274 -10.102 1.00 96.50 119 PHE A C 1
ATOM 937 O O . PHE A 1 119 ? 12.793 -10.508 -9.865 1.00 96.50 119 PHE A O 1
ATOM 944 N N . TYR A 1 120 ? 14.716 -11.512 -9.242 1.00 97.25 120 TYR A N 1
ATOM 945 C CA . TYR A 1 120 ? 14.916 -10.786 -7.991 1.00 97.25 120 TYR A CA 1
ATOM 946 C C . TYR A 1 120 ? 16.232 -10.014 -8.043 1.00 97.25 120 TYR A C 1
ATOM 948 O O . TYR A 1 120 ? 17.212 -10.489 -8.611 1.00 97.25 120 TYR A O 1
ATOM 956 N N . LEU A 1 121 ? 16.259 -8.815 -7.476 1.00 97.31 121 LEU A N 1
ATOM 957 C CA . LEU A 1 121 ? 17.469 -8.001 -7.390 1.00 97.31 121 LEU A CA 1
ATOM 958 C C . LEU A 1 121 ? 18.332 -8.444 -6.203 1.00 97.31 121 LEU A C 1
ATOM 960 O O . LEU A 1 121 ? 17.819 -8.600 -5.093 1.00 97.31 121 LEU A O 1
ATOM 964 N N . ASP A 1 122 ? 19.634 -8.622 -6.434 1.00 96.81 122 ASP A N 1
ATOM 965 C CA . ASP A 1 122 ? 20.606 -8.822 -5.356 1.00 96.81 122 ASP A CA 1
ATOM 966 C C . ASP A 1 122 ? 20.779 -7.545 -4.511 1.00 96.81 122 ASP A C 1
ATOM 968 O O . ASP A 1 122 ? 20.417 -6.434 -4.922 1.00 96.81 122 ASP A O 1
ATOM 972 N N . ASP A 1 123 ? 21.344 -7.692 -3.314 1.00 92.44 123 ASP A N 1
ATOM 973 C CA . ASP A 1 123 ? 21.628 -6.564 -2.433 1.00 92.44 123 ASP A CA 1
ATOM 974 C C . ASP A 1 123 ? 22.578 -5.556 -3.100 1.00 92.44 123 ASP A C 1
ATOM 976 O O . ASP A 1 123 ? 23.648 -5.889 -3.606 1.00 92.44 123 ASP A O 1
ATOM 980 N N . GLY A 1 124 ? 22.187 -4.279 -3.081 1.00 89.62 124 GLY A N 1
ATOM 981 C CA . GLY A 1 124 ? 22.963 -3.187 -3.675 1.00 89.62 124 GLY A CA 1
ATOM 982 C C . GLY A 1 124 ? 22.674 -2.917 -5.154 1.00 89.62 124 GLY A C 1
ATOM 983 O O . GLY A 1 124 ? 23.195 -1.939 -5.694 1.00 89.62 124 GLY A O 1
ATOM 984 N N . ILE A 1 125 ? 21.815 -3.709 -5.803 1.00 93.81 125 ILE A N 1
ATOM 985 C CA . ILE A 1 125 ? 21.312 -3.396 -7.142 1.00 93.81 125 ILE A CA 1
ATOM 986 C C . ILE A 1 125 ? 20.132 -2.424 -7.031 1.00 93.81 125 ILE A C 1
ATOM 988 O O . ILE A 1 125 ? 19.150 -2.678 -6.334 1.00 93.81 125 ILE A O 1
ATOM 992 N N . PHE A 1 126 ? 20.230 -1.288 -7.724 1.00 90.75 126 PHE A N 1
ATOM 993 C CA . PHE A 1 126 ? 19.146 -0.309 -7.781 1.00 90.75 126 PHE A CA 1
ATOM 994 C C . PHE A 1 126 ? 17.961 -0.835 -8.594 1.00 90.75 126 PHE A C 1
ATOM 996 O O . PHE A 1 126 ? 18.143 -1.531 -9.594 1.00 90.75 126 PHE A O 1
ATOM 1003 N N . MET A 1 127 ? 16.749 -0.445 -8.188 1.00 93.44 127 MET A N 1
ATOM 1004 C CA . MET A 1 127 ? 15.526 -0.745 -8.930 1.00 93.44 127 MET A CA 1
ATOM 1005 C C . MET A 1 127 ? 15.622 -0.170 -10.354 1.00 93.44 127 MET A C 1
ATOM 1007 O O . MET A 1 127 ? 15.842 1.037 -10.498 1.00 93.44 127 MET A O 1
ATOM 1011 N N . PRO A 1 128 ? 15.476 -0.995 -11.404 1.00 95.31 128 PRO A N 1
ATOM 1012 C CA . PRO A 1 128 ? 15.488 -0.502 -12.771 1.00 95.31 128 PRO A CA 1
ATOM 1013 C C . PRO A 1 128 ? 14.229 0.297 -13.118 1.00 95.31 128 PRO A C 1
ATOM 1015 O O . PRO A 1 128 ? 13.163 0.126 -12.529 1.00 95.31 128 PRO A O 1
ATOM 1018 N N . GLU A 1 129 ? 14.350 1.137 -14.142 1.00 95.50 129 GLU A N 1
ATOM 1019 C CA . GLU A 1 129 ? 13.250 1.932 -14.683 1.00 95.50 129 GLU A CA 1
ATOM 1020 C C . GLU A 1 129 ? 12.289 1.054 -15.493 1.00 95.50 129 GLU A C 1
ATOM 1022 O O . GLU A 1 129 ? 12.702 0.232 -16.317 1.00 95.50 129 GLU A O 1
ATOM 1027 N N . LEU A 1 130 ? 10.987 1.271 -15.306 1.00 96.50 130 LEU A N 1
ATOM 1028 C CA . LEU A 1 130 ? 9.946 0.616 -16.097 1.00 96.50 130 LEU A CA 1
ATOM 1029 C C . LEU A 1 130 ? 10.096 0.966 -17.585 1.00 96.50 130 LEU A C 1
ATOM 1031 O O . LEU A 1 130 ? 10.366 2.106 -17.953 1.00 96.50 130 LEU A O 1
ATOM 1035 N N . GLY A 1 131 ? 9.916 -0.030 -18.448 1.00 97.25 131 GLY A N 1
ATOM 1036 C CA . GLY A 1 131 ? 10.010 0.055 -19.907 1.00 97.25 131 GLY A CA 1
ATOM 1037 C C . GLY A 1 131 ? 11.435 0.124 -20.464 1.00 97.25 131 GLY A C 1
ATOM 1038 O O . GLY A 1 131 ? 11.623 0.067 -21.684 1.00 97.25 131 GLY A O 1
ATOM 1039 N N . TYR A 1 132 ? 12.451 0.234 -19.605 1.00 97.62 132 TYR A N 1
ATOM 1040 C CA . TYR A 1 132 ? 13.840 0.364 -20.032 1.00 97.62 132 TYR A CA 1
ATOM 1041 C C . TYR A 1 132 ? 14.462 -1.010 -20.268 1.00 97.62 132 TYR A C 1
ATOM 1043 O O . TYR A 1 132 ? 14.095 -2.000 -19.629 1.00 97.62 132 TYR A O 1
ATOM 1051 N N . ARG A 1 133 ? 15.416 -1.057 -21.203 1.00 96.75 133 ARG A N 1
ATOM 1052 C CA . ARG A 1 133 ? 16.177 -2.263 -21.521 1.00 96.75 133 ARG A CA 1
ATOM 1053 C C . ARG A 1 133 ? 17.519 -2.280 -20.805 1.00 96.75 133 ARG A C 1
ATOM 1055 O O . ARG A 1 133 ? 18.280 -1.307 -20.860 1.00 96.75 133 ARG A O 1
ATOM 1062 N N . TYR A 1 134 ? 17.837 -3.434 -20.239 1.00 95.88 134 TYR A N 1
ATOM 1063 C CA . TYR A 1 134 ? 19.070 -3.693 -19.520 1.00 95.88 134 TYR A CA 1
ATOM 1064 C C . TYR A 1 134 ? 19.733 -4.977 -20.003 1.00 95.88 134 TYR A C 1
ATOM 1066 O O . TYR A 1 134 ? 19.056 -5.947 -20.332 1.00 95.88 134 TYR A O 1
ATOM 1074 N N . THR A 1 135 ? 21.062 -4.990 -19.984 1.00 94.12 135 THR A N 1
ATOM 1075 C CA . THR A 1 135 ? 21.832 -6.233 -19.945 1.00 94.12 135 THR A CA 1
ATOM 1076 C C . THR A 1 135 ? 22.008 -6.627 -18.490 1.00 94.12 135 THR A C 1
ATOM 1078 O O . THR A 1 135 ? 22.524 -5.839 -17.695 1.00 94.12 135 THR A O 1
ATOM 1081 N N . VAL A 1 136 ? 21.588 -7.835 -18.139 1.00 95.06 136 VAL A N 1
ATOM 1082 C CA . VAL A 1 136 ? 21.660 -8.362 -16.776 1.00 95.06 136 VAL A CA 1
ATOM 1083 C C . VAL A 1 136 ? 22.564 -9.579 -16.721 1.00 95.06 136 VAL A C 1
ATOM 1085 O O . VAL A 1 136 ? 22.579 -10.383 -17.651 1.00 95.06 136 VAL A O 1
ATOM 1088 N N . ARG A 1 137 ? 23.300 -9.715 -15.616 1.00 95.00 137 ARG A N 1
ATOM 1089 C CA . ARG A 1 137 ? 23.906 -10.977 -15.199 1.00 95.00 137 ARG A CA 1
ATOM 1090 C C . ARG A 1 137 ? 22.975 -11.651 -14.202 1.00 95.00 137 ARG A C 1
ATOM 1092 O O . ARG A 1 137 ? 22.578 -11.016 -13.227 1.00 95.00 137 ARG A O 1
ATOM 1099 N N . THR A 1 138 ? 22.665 -12.920 -14.430 1.00 94.50 138 THR A N 1
ATOM 1100 C CA . THR A 1 138 ? 21.737 -13.693 -13.605 1.00 94.50 138 THR A CA 1
ATOM 1101 C C . THR A 1 138 ? 22.393 -14.945 -13.039 1.00 94.50 138 THR A C 1
ATOM 1103 O O . THR A 1 138 ? 23.055 -15.676 -13.775 1.00 94.50 138 THR A O 1
ATOM 1106 N N . GLU A 1 139 ? 22.142 -15.221 -11.763 1.00 94.75 139 GLU A N 1
ATOM 1107 C CA . GLU A 1 139 ? 22.473 -16.472 -11.072 1.00 94.75 139 GLU A CA 1
ATOM 1108 C C . GLU A 1 139 ? 21.196 -16.949 -10.365 1.00 94.75 139 GLU A C 1
ATOM 1110 O O . GLU A 1 139 ? 20.656 -16.228 -9.537 1.00 94.75 139 GLU A O 1
ATOM 1115 N N . ASP A 1 140 ? 20.637 -18.098 -10.760 1.00 90.94 140 ASP A N 1
ATOM 1116 C CA . ASP A 1 140 ? 19.390 -18.654 -10.195 1.00 90.94 140 ASP A CA 1
ATOM 1117 C C . ASP A 1 140 ? 18.209 -17.656 -10.104 1.00 90.94 140 ASP A C 1
ATOM 1119 O O . ASP A 1 140 ? 17.504 -17.567 -9.102 1.00 90.94 140 ASP A O 1
ATOM 1123 N N . ASN A 1 141 ? 17.972 -16.900 -11.185 1.00 92.88 141 ASN A N 1
ATOM 1124 C CA . ASN A 1 141 ? 16.978 -15.813 -11.286 1.00 92.88 141 ASN A CA 1
ATOM 1125 C C . ASN A 1 141 ? 17.236 -14.593 -10.381 1.00 92.88 141 ASN A C 1
ATOM 1127 O O . ASN A 1 141 ? 16.393 -13.696 -10.303 1.00 92.88 141 ASN A O 1
ATOM 1131 N N . ILE A 1 142 ? 18.406 -14.512 -9.753 1.00 96.38 142 ILE A N 1
ATOM 1132 C CA . ILE A 1 142 ? 18.877 -13.325 -9.043 1.00 96.38 142 ILE A CA 1
ATOM 1133 C C . ILE A 1 142 ? 19.740 -12.501 -9.996 1.00 96.38 142 ILE A C 1
ATOM 1135 O O . ILE A 1 142 ? 20.695 -13.008 -10.586 1.00 96.38 142 ILE A O 1
ATOM 1139 N N . ILE A 1 143 ? 19.407 -11.224 -10.165 1.00 97.44 143 ILE A N 1
ATOM 1140 C CA . ILE A 1 143 ? 20.216 -10.274 -10.926 1.00 97.44 143 ILE A CA 1
ATOM 1141 C C . ILE A 1 143 ? 21.334 -9.764 -10.023 1.00 97.44 143 ILE A C 1
ATOM 1143 O O . ILE A 1 143 ? 21.080 -9.006 -9.091 1.00 97.44 143 ILE A O 1
ATOM 1147 N N . THR A 1 144 ? 22.568 -10.154 -10.343 1.00 96.62 144 THR A N 1
ATOM 1148 C CA . THR A 1 144 ? 23.783 -9.802 -9.586 1.00 96.62 144 THR A CA 1
ATOM 1149 C C . THR A 1 144 ? 24.546 -8.628 -10.198 1.00 96.62 144 THR A C 1
ATOM 1151 O O . THR A 1 144 ? 25.396 -8.019 -9.555 1.00 96.62 144 THR A O 1
ATOM 1154 N N . ALA A 1 145 ? 24.254 -8.283 -11.455 1.00 94.44 145 ALA A N 1
ATOM 1155 C CA . ALA A 1 145 ? 24.758 -7.078 -12.102 1.00 94.44 145 ALA A CA 1
ATOM 1156 C C . ALA A 1 145 ? 23.812 -6.630 -13.218 1.00 94.44 145 ALA A C 1
ATOM 1158 O O . ALA A 1 145 ? 23.180 -7.453 -13.881 1.00 94.44 145 ALA A O 1
ATOM 1159 N N . MET A 1 146 ? 23.754 -5.322 -13.460 1.00 94.12 146 MET A N 1
ATOM 1160 C CA . MET A 1 146 ? 22.877 -4.727 -14.463 1.00 94.12 146 MET A CA 1
ATOM 1161 C C . MET A 1 146 ? 23.547 -3.524 -15.131 1.00 94.12 146 MET A C 1
ATOM 1163 O O . MET A 1 146 ? 24.177 -2.707 -14.463 1.00 94.12 146 MET A O 1
ATOM 1167 N N . ALA A 1 147 ? 23.375 -3.396 -16.446 1.00 91.69 147 ALA A N 1
ATOM 1168 C CA . ALA A 1 147 ? 23.814 -2.242 -17.221 1.00 91.69 147 ALA A CA 1
ATOM 1169 C C . ALA A 1 147 ? 22.700 -1.765 -18.161 1.00 91.69 147 ALA A C 1
ATOM 1171 O O . ALA A 1 147 ? 22.150 -2.546 -18.939 1.00 91.69 147 ALA A O 1
ATOM 1172 N N . GLY A 1 148 ? 22.362 -0.476 -18.088 1.00 90.81 148 GLY A N 1
ATOM 1173 C CA . GLY A 1 148 ? 21.398 0.144 -18.997 1.00 90.81 148 GLY A CA 1
ATOM 1174 C C . GLY A 1 148 ? 21.945 0.241 -20.419 1.00 90.81 148 GLY A C 1
ATOM 1175 O O . GLY A 1 148 ? 23.133 0.482 -20.629 1.00 90.81 148 GLY A O 1
ATOM 1176 N N . GLN A 1 149 ? 21.070 0.068 -21.405 1.00 86.94 149 GLN A N 1
ATOM 1177 C CA . GLN A 1 149 ? 21.429 0.192 -22.816 1.00 86.94 149 GLN A CA 1
ATOM 1178 C C . GLN A 1 149 ? 21.458 1.659 -23.271 1.00 86.94 149 GLN A C 1
ATOM 1180 O O . GLN A 1 149 ? 20.659 2.478 -22.815 1.00 86.94 149 GLN A O 1
ATOM 1185 N N . THR A 1 150 ? 22.329 1.981 -24.234 1.00 87.75 150 THR A N 1
ATOM 1186 C CA . THR A 1 150 ? 22.389 3.305 -24.882 1.00 87.75 150 THR A CA 1
ATOM 1187 C C . THR A 1 150 ? 21.196 3.498 -25.824 1.00 87.75 150 THR A C 1
ATOM 1189 O O . THR A 1 150 ? 21.305 3.359 -27.044 1.00 87.75 150 THR A O 1
ATOM 1192 N N . LEU A 1 151 ? 20.035 3.770 -25.238 1.00 94.44 151 LEU A N 1
ATOM 1193 C CA . LEU A 1 151 ? 18.765 4.034 -25.906 1.00 94.44 151 LEU A CA 1
ATOM 1194 C C . LEU A 1 151 ? 18.206 5.373 -25.425 1.00 94.44 151 LEU A C 1
ATOM 1196 O O . LEU A 1 151 ? 18.430 5.783 -24.287 1.00 94.44 151 LEU A O 1
ATOM 1200 N N . SER A 1 152 ? 17.463 6.047 -26.296 1.00 97.06 152 SER A N 1
ATOM 1201 C CA . SER A 1 152 ? 16.635 7.188 -25.909 1.00 97.06 152 SER A CA 1
ATOM 1202 C C . SER A 1 152 ? 15.214 6.713 -25.640 1.00 97.06 152 SER A C 1
ATOM 1204 O O . SER A 1 152 ? 14.696 5.899 -26.404 1.00 97.06 152 SER A O 1
ATOM 1206 N N . TYR A 1 153 ? 14.581 7.253 -24.603 1.00 97.69 153 TYR A N 1
ATOM 1207 C CA . TYR A 1 153 ? 13.238 6.862 -24.187 1.00 97.69 153 TYR A CA 1
ATOM 1208 C C . TYR A 1 153 ? 12.308 8.068 -24.210 1.00 97.69 153 TYR A C 1
ATOM 1210 O O . TYR A 1 153 ? 12.543 9.050 -23.503 1.00 97.69 153 TYR A O 1
ATOM 1218 N N . GLU A 1 154 ? 11.243 7.989 -25.001 1.00 97.50 154 GLU A N 1
ATOM 1219 C CA . GLU A 1 154 ? 10.144 8.944 -24.945 1.00 97.50 154 GLU A CA 1
ATOM 1220 C C . GLU A 1 154 ? 9.046 8.423 -24.016 1.00 97.50 154 GLU A C 1
ATOM 1222 O O . GLU A 1 154 ? 8.656 7.259 -24.088 1.00 97.50 154 GLU A O 1
ATOM 1227 N N . LYS A 1 155 ? 8.558 9.295 -23.129 1.00 97.75 155 LYS A N 1
ATOM 1228 C CA . LYS A 1 155 ? 7.564 8.981 -22.098 1.00 97.75 155 LYS A CA 1
ATOM 1229 C C . LYS A 1 155 ? 6.252 9.689 -22.420 1.00 97.75 155 LYS A C 1
ATOM 1231 O O . LYS A 1 155 ? 6.209 10.918 -22.490 1.00 97.75 155 LYS A O 1
ATOM 1236 N N . TYR A 1 156 ? 5.189 8.924 -22.621 1.00 97.69 156 TYR A N 1
ATOM 1237 C CA . TYR A 1 156 ? 3.868 9.415 -22.994 1.00 97.69 156 TYR A CA 1
ATOM 1238 C C . TYR A 1 156 ? 2.864 9.119 -21.880 1.00 97.69 156 TYR A C 1
ATOM 1240 O O . TYR A 1 156 ? 2.585 7.961 -21.584 1.00 97.69 156 TYR A O 1
ATOM 1248 N N . SER A 1 157 ? 2.300 10.176 -21.294 1.00 97.50 157 SER A N 1
ATOM 1249 C CA . SER A 1 157 ? 1.166 10.095 -20.367 1.00 97.50 157 SER A CA 1
ATOM 1250 C C . SER A 1 157 ? -0.119 10.371 -21.142 1.00 97.50 157 SER A C 1
ATOM 1252 O O . SER A 1 157 ? -0.286 11.470 -21.686 1.00 97.50 157 SER A O 1
ATOM 1254 N N . VAL A 1 158 ? -0.980 9.362 -21.269 1.00 97.69 158 VAL A N 1
ATOM 1255 C CA . VAL A 1 158 ? -2.178 9.410 -22.117 1.00 97.69 158 VAL A CA 1
ATOM 1256 C C . VAL A 1 158 ? -3.286 10.216 -21.448 1.00 97.69 158 VAL A C 1
ATOM 1258 O O . VAL A 1 158 ? -3.645 9.955 -20.309 1.00 97.69 158 VAL A O 1
ATOM 1261 N N . LYS A 1 159 ? -3.881 11.163 -22.174 1.00 95.50 159 LYS A N 1
ATOM 1262 C CA . LYS A 1 159 ? -5.082 11.891 -21.742 1.00 95.50 159 LYS A CA 1
ATOM 1263 C C . LYS A 1 159 ? -6.341 11.260 -22.327 1.00 95.50 159 LYS A C 1
ATOM 1265 O O . LYS A 1 159 ? -7.268 10.916 -21.602 1.00 95.50 159 LYS A O 1
ATOM 1270 N N . GLU A 1 160 ? -6.351 11.095 -23.645 1.00 94.69 160 GLU A N 1
ATOM 1271 C CA . GLU A 1 160 ? -7.461 10.515 -24.400 1.00 94.69 160 GLU A CA 1
ATOM 1272 C C . GLU A 1 160 ? -6.951 9.827 -25.671 1.00 94.69 160 GLU A C 1
ATOM 1274 O O . GLU A 1 160 ? -5.905 10.182 -26.232 1.00 94.69 160 GLU A O 1
ATOM 1279 N N . VAL A 1 161 ? -7.713 8.839 -26.135 1.00 93.81 161 VAL A N 1
ATOM 1280 C CA . VAL A 1 161 ? -7.443 8.104 -27.372 1.00 93.81 161 VAL A CA 1
ATOM 1281 C C . VAL A 1 161 ? -8.412 8.586 -28.445 1.00 93.81 161 VAL A C 1
ATOM 1283 O O . VAL A 1 161 ? -9.623 8.618 -28.243 1.00 93.81 161 VAL A O 1
ATOM 1286 N N . SER A 1 162 ? -7.873 8.957 -29.601 1.00 86.88 162 SER A N 1
ATOM 1287 C CA . SER A 1 162 ? -8.640 9.255 -30.812 1.00 86.88 162 SER A CA 1
ATOM 1288 C C . SER A 1 162 ? -8.465 8.127 -31.834 1.00 86.88 162 SER A C 1
ATOM 1290 O O . SER A 1 162 ? -7.579 7.290 -31.681 1.00 86.88 162 SER A O 1
ATOM 1292 N N . ALA A 1 163 ? -9.282 8.107 -32.892 1.00 81.31 163 ALA A N 1
ATOM 1293 C CA . ALA A 1 163 ? -9.327 6.994 -33.848 1.00 81.31 163 ALA A CA 1
ATOM 1294 C C . ALA A 1 163 ? -7.963 6.601 -34.458 1.00 81.31 163 ALA A C 1
ATOM 1296 O O . ALA A 1 163 ? -7.763 5.436 -34.783 1.00 81.31 163 ALA A O 1
ATOM 1297 N N . ASP A 1 164 ? -7.038 7.551 -34.626 1.00 86.31 164 ASP A N 1
ATOM 1298 C CA . ASP A 1 164 ? -5.745 7.334 -35.287 1.00 86.31 164 ASP A CA 1
ATOM 1299 C C . ASP A 1 164 ? -4.530 7.816 -34.477 1.00 86.31 164 ASP A C 1
ATOM 1301 O O . ASP A 1 164 ? -3.411 7.845 -34.993 1.00 86.31 164 ASP A O 1
ATOM 1305 N N . ALA A 1 165 ? -4.739 8.276 -33.245 1.00 92.50 165 ALA A N 1
ATOM 1306 C CA . ALA A 1 165 ? -3.714 8.980 -32.487 1.00 92.50 165 ALA A CA 1
ATOM 1307 C C . ALA A 1 165 ? -4.045 9.068 -31.000 1.00 92.50 165 ALA A C 1
ATOM 1309 O O . ALA A 1 165 ? -5.201 8.986 -30.586 1.00 92.50 165 ALA A O 1
ATOM 1310 N N . VAL A 1 166 ? -3.017 9.349 -30.214 1.00 95.94 166 VAL A N 1
ATOM 1311 C CA . VAL A 1 166 ? -3.101 9.536 -28.770 1.00 95.94 166 VAL A CA 1
ATOM 1312 C C . VAL A 1 166 ? -2.894 11.012 -28.455 1.00 95.94 166 VAL A C 1
ATOM 1314 O O . VAL A 1 166 ? -1.953 11.634 -28.953 1.00 95.94 166 VAL A O 1
ATOM 1317 N N . VAL A 1 167 ? -3.770 11.591 -27.639 1.00 96.88 167 VAL A N 1
ATOM 1318 C CA . VAL A 1 167 ? -3.562 12.924 -27.069 1.00 96.88 167 VAL A CA 1
ATOM 1319 C C . VAL A 1 167 ? -2.957 12.738 -25.687 1.00 96.88 167 VAL A C 1
ATOM 1321 O O . VAL A 1 167 ? -3.486 12.004 -24.854 1.00 96.88 167 VAL A O 1
ATOM 1324 N N . LEU A 1 168 ? -1.824 13.386 -25.451 1.00 96.94 168 LEU A N 1
ATOM 1325 C CA . LEU A 1 168 ? -1.091 13.306 -24.195 1.00 96.94 168 LEU A CA 1
ATOM 1326 C C . LEU A 1 168 ? -1.585 14.359 -23.195 1.00 96.94 168 LEU A C 1
ATOM 1328 O O . LEU A 1 168 ? -2.169 15.374 -23.580 1.00 96.94 168 LEU A O 1
ATOM 1332 N N . ASN A 1 169 ? -1.292 14.170 -21.908 1.00 94.56 169 ASN A N 1
ATOM 1333 C CA . ASN A 1 169 ? -1.654 15.130 -20.856 1.00 94.56 169 ASN A CA 1
ATOM 1334 C C . ASN A 1 169 ? -0.999 16.514 -21.040 1.00 94.56 169 ASN A C 1
ATOM 1336 O O . ASN A 1 169 ? -1.580 17.537 -20.681 1.00 94.56 169 ASN A O 1
ATOM 1340 N N . ASN A 1 170 ? 0.143 16.578 -21.732 1.00 94.06 170 ASN A N 1
ATOM 1341 C CA . ASN A 1 170 ? 0.762 17.834 -22.175 1.00 94.06 170 ASN A CA 1
ATOM 1342 C C . ASN A 1 170 ? 0.122 18.440 -23.448 1.00 94.06 170 ASN A C 1
ATOM 1344 O O . ASN A 1 170 ? 0.697 19.338 -24.057 1.00 94.06 170 ASN A O 1
ATOM 1348 N N . GLN A 1 171 ? -1.050 17.944 -23.860 1.00 94.12 171 GLN A N 1
ATOM 1349 C CA . GLN A 1 171 ? -1.825 18.334 -25.047 1.00 94.12 171 GLN A CA 1
ATOM 1350 C C . GLN A 1 171 ? -1.175 18.003 -26.403 1.00 94.12 171 GLN A C 1
ATOM 1352 O O . GLN A 1 171 ? -1.755 18.302 -27.450 1.00 94.12 171 GLN A O 1
ATOM 1357 N N . LYS A 1 172 ? 0.004 17.366 -26.436 1.00 95.75 172 LYS A N 1
ATOM 1358 C CA . LYS A 1 172 ? 0.618 16.915 -27.691 1.00 95.75 172 LYS A CA 1
ATOM 1359 C C . LYS A 1 172 ? -0.190 15.750 -28.263 1.00 95.75 172 LYS A C 1
ATOM 1361 O O . LYS A 1 172 ? -0.477 14.785 -27.562 1.00 95.75 172 LYS A O 1
ATOM 1366 N N . LYS A 1 173 ? -0.504 15.812 -29.557 1.00 96.00 173 LYS A N 1
ATOM 1367 C CA . LYS A 1 173 ? -1.062 14.683 -30.310 1.00 96.00 173 LYS A CA 1
ATOM 1368 C C . LYS A 1 173 ? 0.082 13.872 -30.920 1.00 96.00 173 LYS A C 1
ATOM 1370 O O . LYS A 1 173 ? 0.923 14.438 -31.619 1.00 96.00 173 LYS A O 1
ATOM 1375 N N . VAL A 1 174 ? 0.122 12.569 -30.658 1.00 95.50 174 VAL A N 1
ATOM 1376 C CA . VAL A 1 174 ? 1.145 11.644 -31.169 1.00 95.50 174 VAL A CA 1
ATOM 1377 C C . VAL A 1 174 ? 0.499 10.488 -31.924 1.00 95.50 174 VAL A C 1
ATOM 1379 O O . VAL A 1 174 ? -0.579 10.017 -31.563 1.00 95.50 174 VAL A O 1
ATOM 1382 N N . ARG A 1 175 ? 1.158 10.030 -32.990 1.00 94.31 175 ARG A N 1
ATOM 1383 C CA . ARG A 1 175 ? 0.815 8.779 -33.671 1.00 94.31 175 ARG A CA 1
ATOM 1384 C C . ARG A 1 175 ? 1.839 7.736 -33.267 1.00 94.31 175 ARG A C 1
ATOM 1386 O O . ARG A 1 175 ? 3.031 7.976 -33.421 1.00 94.31 175 ARG A O 1
ATOM 1393 N N . LEU A 1 176 ? 1.357 6.619 -32.741 1.00 94.31 176 LEU A N 1
ATOM 1394 C CA . LEU A 1 176 ? 2.201 5.484 -32.401 1.00 94.31 176 LEU A CA 1
ATOM 1395 C C . LEU A 1 176 ? 2.673 4.798 -33.686 1.00 94.31 176 LEU A C 1
ATOM 1397 O O . LEU A 1 176 ? 1.950 4.758 -34.685 1.00 94.31 176 LEU A O 1
ATOM 1401 N N . ASN A 1 177 ? 3.902 4.302 -33.678 1.00 94.25 177 ASN A N 1
ATOM 1402 C CA . ASN A 1 177 ? 4.521 3.717 -34.853 1.00 94.25 177 ASN A CA 1
ATOM 1403 C C . ASN A 1 177 ? 4.028 2.292 -35.085 1.00 94.25 177 ASN A C 1
ATOM 1405 O O . ASN A 1 177 ? 4.209 1.408 -34.257 1.00 94.25 177 ASN A O 1
ATOM 1409 N N . GLY A 1 178 ? 3.430 2.070 -36.253 1.00 93.50 178 GLY A N 1
ATOM 1410 C CA . GLY A 1 178 ? 2.862 0.778 -36.631 1.00 93.50 178 GLY A CA 1
ATOM 1411 C C . GLY A 1 178 ? 3.881 -0.327 -36.931 1.00 93.50 178 GLY A C 1
ATOM 1412 O O . GLY A 1 178 ? 3.473 -1.466 -37.113 1.00 93.50 178 GLY A O 1
ATOM 1413 N N . ASN A 1 179 ? 5.177 -0.007 -37.023 1.00 92.94 179 ASN A N 1
ATOM 1414 C CA . ASN A 1 179 ? 6.217 -0.933 -37.492 1.00 92.94 179 ASN A CA 1
ATOM 1415 C C . ASN A 1 179 ? 7.117 -1.480 -36.372 1.00 92.94 179 ASN A C 1
ATOM 1417 O O . ASN A 1 179 ? 8.143 -2.094 -36.668 1.00 92.94 179 ASN A O 1
ATOM 1421 N N . ILE A 1 180 ? 6.778 -1.229 -35.106 1.00 95.00 180 ILE A N 1
ATOM 1422 C CA . ILE A 1 180 ? 7.535 -1.721 -33.947 1.00 95.00 180 ILE A CA 1
ATOM 1423 C C . ILE A 1 180 ? 6.667 -2.639 -33.090 1.00 95.00 180 ILE A C 1
ATOM 1425 O O . ILE A 1 180 ? 5.440 -2.540 -33.094 1.00 95.00 180 ILE A O 1
ATOM 1429 N N . SER A 1 181 ? 7.314 -3.513 -32.324 1.00 94.06 181 SER A N 1
ATOM 1430 C CA . SER A 1 181 ? 6.635 -4.356 -31.339 1.00 94.06 181 SER A CA 1
ATOM 1431 C C . SER A 1 181 ? 6.299 -3.565 -30.076 1.00 94.06 181 SER A C 1
ATOM 1433 O O . SER A 1 181 ? 7.108 -2.755 -29.610 1.00 94.06 181 SER A O 1
ATOM 1435 N N . TYR A 1 182 ? 5.134 -3.847 -29.493 1.00 97.62 182 TYR A N 1
ATOM 1436 C CA . TYR A 1 182 ? 4.707 -3.288 -28.213 1.00 97.62 182 TYR A CA 1
ATOM 1437 C C . TYR A 1 182 ? 4.600 -4.380 -27.150 1.00 97.62 182 TYR A C 1
ATOM 1439 O O . TYR A 1 182 ? 4.224 -5.505 -27.459 1.00 97.62 182 TYR A O 1
ATOM 1447 N N . TYR A 1 183 ? 4.901 -4.045 -25.898 1.00 97.81 183 TYR A N 1
ATOM 1448 C CA . TYR A 1 183 ? 4.715 -4.927 -24.746 1.00 97.81 183 TYR A CA 1
ATOM 1449 C C . TYR A 1 183 ? 3.589 -4.403 -23.858 1.00 97.81 183 TYR A C 1
ATOM 1451 O O . TYR A 1 183 ? 3.585 -3.225 -23.507 1.00 97.81 183 TYR A O 1
ATOM 1459 N N . TYR A 1 184 ? 2.654 -5.269 -23.479 1.00 96.38 184 TYR A N 1
ATOM 1460 C CA . TYR A 1 184 ? 1.549 -4.963 -22.572 1.00 96.38 184 TYR A CA 1
ATOM 1461 C C . TYR A 1 184 ? 1.223 -6.195 -21.720 1.00 96.38 184 TYR A C 1
ATOM 1463 O O . TYR A 1 184 ? 1.081 -7.298 -22.248 1.00 96.38 184 TYR A O 1
ATOM 1471 N N . ASN A 1 185 ? 1.133 -6.023 -20.396 1.00 90.88 185 ASN A N 1
ATOM 1472 C CA . ASN A 1 185 ? 0.817 -7.094 -19.437 1.00 90.88 185 ASN A CA 1
ATOM 1473 C C . ASN A 1 185 ? 1.642 -8.382 -19.640 1.00 90.88 185 ASN A C 1
ATOM 1475 O O . ASN A 1 185 ? 1.107 -9.491 -19.695 1.00 90.88 185 ASN A O 1
ATOM 1479 N N . GLY A 1 186 ? 2.963 -8.222 -19.787 1.00 89.69 186 GLY A N 1
ATOM 1480 C CA . GLY A 1 186 ? 3.911 -9.333 -19.937 1.00 89.69 186 GLY A CA 1
ATOM 1481 C C . GLY A 1 186 ? 3.925 -9.994 -21.319 1.00 89.69 186 GLY A C 1
ATOM 1482 O O . GLY A 1 186 ? 4.607 -10.999 -21.500 1.00 89.69 186 GLY A O 1
ATOM 1483 N N . LYS A 1 187 ? 3.170 -9.472 -22.294 1.00 92.31 187 LYS A N 1
ATOM 1484 C CA . LYS A 1 187 ? 3.037 -10.054 -23.636 1.00 92.31 187 LYS A CA 1
ATOM 1485 C C . LYS A 1 187 ? 3.368 -9.042 -24.718 1.00 92.31 187 LYS A C 1
ATOM 1487 O O . LYS A 1 187 ? 3.135 -7.847 -24.552 1.00 92.31 187 LYS A O 1
ATOM 1492 N N . THR A 1 188 ? 3.866 -9.533 -25.846 1.00 95.94 188 THR A N 1
ATOM 1493 C CA . THR A 1 188 ? 3.963 -8.735 -27.069 1.00 95.94 188 THR A CA 1
ATOM 1494 C C . THR A 1 188 ? 2.574 -8.593 -27.694 1.00 95.94 188 THR A C 1
ATOM 1496 O O . THR A 1 188 ? 1.863 -9.589 -27.825 1.00 95.94 188 THR A O 1
ATOM 1499 N N . ILE A 1 189 ? 2.198 -7.369 -28.063 1.00 95.00 189 ILE A N 1
ATOM 1500 C CA . ILE A 1 189 ? 0.956 -7.036 -28.771 1.00 95.00 189 ILE A CA 1
ATOM 1501 C C . ILE A 1 189 ? 1.273 -6.340 -30.098 1.00 95.00 189 ILE A C 1
ATOM 1503 O O . ILE A 1 189 ? 2.319 -5.694 -30.245 1.00 95.00 189 ILE A O 1
ATOM 1507 N N . GLU A 1 190 ? 0.360 -6.461 -31.058 1.00 90.50 190 GLU A N 1
ATOM 1508 C CA . GLU A 1 190 ? 0.476 -5.791 -32.354 1.00 90.50 190 GLU A CA 1
ATOM 1509 C C . GLU A 1 190 ? 0.228 -4.285 -32.214 1.00 90.50 190 GLU A C 1
ATOM 1511 O O . GLU A 1 190 ? -0.595 -3.836 -31.412 1.00 90.50 190 GLU A O 1
ATOM 1516 N N . ALA A 1 191 ? 0.891 -3.472 -33.039 1.00 89.25 191 ALA A N 1
ATOM 1517 C CA . ALA A 1 191 ? 0.767 -2.015 -32.959 1.00 89.25 191 ALA A CA 1
ATOM 1518 C C . ALA A 1 191 ? -0.676 -1.511 -33.190 1.00 89.25 191 ALA A C 1
ATOM 1520 O O . ALA A 1 191 ? -1.069 -0.475 -32.652 1.00 89.25 191 ALA A O 1
ATOM 1521 N N . SER A 1 192 ? -1.487 -2.251 -33.954 1.00 89.12 192 SER A N 1
ATOM 1522 C CA . SER A 1 192 ? -2.910 -1.957 -34.181 1.00 89.12 192 SER A CA 1
ATOM 1523 C C . SER A 1 192 ? -3.790 -2.174 -32.945 1.00 89.12 192 SER A C 1
ATOM 1525 O O . SER A 1 192 ? -4.856 -1.569 -32.854 1.00 89.12 192 SER A O 1
ATOM 1527 N N . GLU A 1 193 ? -3.362 -3.008 -31.996 1.00 92.62 193 GLU A N 1
ATOM 1528 C CA . GLU A 1 193 ? -4.110 -3.325 -30.773 1.00 92.62 193 GLU A CA 1
ATOM 1529 C C . GLU A 1 193 ? -3.871 -2.292 -29.669 1.00 92.62 193 GLU A C 1
ATOM 1531 O O . GLU A 1 193 ? -4.715 -2.114 -28.790 1.00 92.62 193 GLU A O 1
ATOM 1536 N N . VAL A 1 194 ? -2.749 -1.565 -29.739 1.00 95.25 194 VAL A N 1
ATOM 1537 C CA . VAL A 1 194 ? -2.314 -0.630 -28.695 1.00 95.25 194 VAL A CA 1
ATOM 1538 C C . VAL A 1 194 ? -3.391 0.403 -28.376 1.00 95.25 194 VAL A C 1
ATOM 1540 O O . VAL A 1 194 ? -3.715 0.609 -27.212 1.00 95.25 194 VAL A O 1
ATOM 1543 N N . LEU A 1 195 ? -4.006 1.026 -29.387 1.00 94.31 195 LEU A N 1
ATOM 1544 C CA . LEU A 1 195 ? -5.034 2.047 -29.149 1.00 94.31 195 LEU A CA 1
ATOM 1545 C C . LEU A 1 195 ? -6.261 1.498 -28.401 1.00 94.31 195 LEU A C 1
ATOM 1547 O O . LEU A 1 195 ? -6.910 2.253 -27.686 1.00 94.31 195 LEU A O 1
ATOM 1551 N N . GLY A 1 196 ? -6.564 0.203 -28.537 1.00 93.44 196 GLY A N 1
ATOM 1552 C CA . GLY A 1 196 ? -7.702 -0.436 -27.874 1.00 93.44 196 GLY A CA 1
ATOM 1553 C C . GLY A 1 196 ? -7.482 -0.733 -26.389 1.00 93.44 196 GLY A C 1
ATOM 1554 O O . GLY A 1 196 ? -8.458 -0.884 -25.659 1.00 93.44 196 GLY A O 1
ATOM 1555 N N . VAL A 1 197 ? -6.226 -0.806 -25.935 1.00 95.50 197 VAL A N 1
ATOM 1556 C CA . VAL A 1 197 ? -5.889 -1.069 -24.522 1.00 95.50 197 VAL A CA 1
ATOM 1557 C C . VAL A 1 197 ? -5.587 0.203 -23.728 1.00 95.50 197 VAL A C 1
ATOM 1559 O O . VAL A 1 197 ? -5.569 0.172 -22.499 1.00 95.50 197 VAL A O 1
ATOM 1562 N N . LEU A 1 198 ? -5.359 1.329 -24.410 1.00 96.69 198 LEU A N 1
ATOM 1563 C CA . LEU A 1 198 ? -5.067 2.605 -23.766 1.00 96.69 198 LEU A CA 1
ATOM 1564 C C . LEU A 1 198 ? -6.305 3.199 -23.085 1.00 96.69 198 LEU A C 1
ATOM 1566 O O . LEU A 1 198 ? -7.386 3.298 -23.661 1.00 96.69 198 LEU A O 1
ATOM 1570 N N . LYS A 1 199 ? -6.094 3.674 -21.861 1.00 94.81 199 LYS A N 1
ATOM 1571 C CA . LYS A 1 199 ? -7.055 4.399 -21.030 1.00 94.81 199 LYS A CA 1
ATOM 1572 C C . LYS A 1 199 ? -6.478 5.772 -20.684 1.00 94.81 199 LYS A C 1
ATOM 1574 O O . LYS A 1 199 ? -5.289 6.034 -20.886 1.00 94.81 199 LYS A O 1
ATOM 1579 N N . THR A 1 200 ? -7.300 6.662 -20.135 1.00 94.25 200 THR A N 1
ATOM 1580 C CA . THR A 1 200 ? -6.790 7.893 -19.515 1.00 94.25 200 THR A CA 1
ATOM 1581 C C . THR A 1 200 ? -5.783 7.534 -18.422 1.00 94.25 200 THR A C 1
ATOM 1583 O O . THR A 1 200 ? -6.049 6.667 -17.594 1.00 94.25 200 THR A O 1
ATOM 1586 N N . ASN A 1 201 ? -4.630 8.200 -18.448 1.00 96.00 201 ASN A N 1
ATOM 1587 C CA . ASN A 1 201 ? -3.434 7.958 -17.643 1.00 96.00 201 ASN A CA 1
ATOM 1588 C C . ASN A 1 201 ? -2.712 6.623 -17.879 1.00 96.00 201 ASN A C 1
ATOM 1590 O O . ASN A 1 201 ? -1.777 6.298 -17.148 1.00 96.00 201 ASN A O 1
ATOM 1594 N N . SER A 1 202 ? -3.034 5.886 -18.949 1.00 97.44 202 SER A N 1
ATOM 1595 C CA . SER A 1 202 ? -2.108 4.862 -19.437 1.00 97.44 202 SER A CA 1
ATOM 1596 C C . SER A 1 202 ? -0.753 5.497 -19.744 1.00 97.44 202 SER A C 1
ATOM 1598 O O . SER A 1 202 ? -0.663 6.655 -20.164 1.00 97.44 202 SER A O 1
ATOM 1600 N N . SER A 1 203 ? 0.312 4.729 -19.547 1.00 98.00 203 SER A N 1
ATOM 1601 C CA . SER A 1 203 ? 1.673 5.183 -19.833 1.00 98.00 203 SER A CA 1
ATOM 1602 C C . SER A 1 203 ? 2.236 4.413 -21.013 1.00 98.00 203 SER A C 1
ATOM 1604 O O . SER A 1 203 ? 2.121 3.192 -21.064 1.00 98.00 203 SER A O 1
ATOM 1606 N N . VAL A 1 204 ? 2.851 5.119 -21.959 1.00 98.06 204 VAL A N 1
ATOM 1607 C CA . VAL A 1 204 ? 3.560 4.499 -23.082 1.00 98.06 204 VAL A CA 1
ATOM 1608 C C . VAL A 1 204 ? 5.006 4.965 -23.071 1.00 98.06 204 VAL A C 1
ATOM 1610 O O . VAL A 1 204 ? 5.279 6.162 -23.003 1.00 98.06 204 VAL A O 1
ATOM 1613 N N . ILE A 1 205 ? 5.939 4.021 -23.131 1.00 98.38 205 ILE A N 1
ATOM 1614 C CA . ILE A 1 205 ? 7.368 4.297 -23.272 1.00 98.38 205 ILE A CA 1
ATOM 1615 C C . ILE A 1 205 ? 7.805 3.819 -24.645 1.00 98.38 205 ILE A C 1
ATOM 1617 O O . ILE A 1 205 ? 7.648 2.642 -24.951 1.00 98.38 205 ILE A O 1
ATOM 1621 N N . ILE A 1 206 ? 8.356 4.718 -25.457 1.00 98.19 206 ILE A N 1
ATOM 1622 C CA . ILE A 1 206 ? 8.924 4.393 -26.768 1.00 98.19 206 ILE A CA 1
ATOM 1623 C C . ILE A 1 206 ? 10.441 4.444 -26.665 1.00 98.19 206 ILE A C 1
ATOM 1625 O O . ILE A 1 206 ? 11.012 5.477 -26.317 1.00 98.19 206 ILE A O 1
ATOM 1629 N N . ALA A 1 207 ? 11.096 3.328 -26.965 1.00 98.12 207 ALA A N 1
ATOM 1630 C CA . ALA A 1 207 ? 12.545 3.246 -27.007 1.00 98.12 207 ALA A CA 1
ATOM 1631 C C . ALA A 1 207 ? 13.048 3.420 -28.441 1.00 98.12 207 ALA A C 1
ATOM 1633 O O . ALA A 1 207 ? 12.543 2.779 -29.366 1.00 98.12 207 ALA A O 1
ATOM 1634 N N . SER A 1 208 ? 14.099 4.221 -28.607 1.00 97.56 208 SER A N 1
ATOM 1635 C CA . SER A 1 208 ? 14.721 4.497 -29.901 1.00 97.56 208 SER A CA 1
ATOM 1636 C C . SER A 1 208 ? 16.234 4.323 -29.852 1.00 97.56 208 SER A C 1
ATOM 1638 O O . SER A 1 208 ? 16.895 4.605 -28.850 1.00 97.56 208 SER A O 1
ATOM 1640 N N . ARG A 1 209 ? 16.800 3.885 -30.976 1.00 93.44 209 ARG A N 1
ATOM 1641 C CA . ARG A 1 209 ? 18.239 3.772 -31.216 1.00 93.44 209 ARG A CA 1
ATOM 1642 C C . ARG A 1 209 ? 18.594 4.611 -32.433 1.00 93.44 209 ARG A C 1
ATOM 1644 O O . ARG A 1 209 ? 18.035 4.409 -33.506 1.00 93.44 209 ARG A O 1
ATOM 1651 N N . ASN A 1 210 ? 19.517 5.558 -32.269 1.00 90.38 210 ASN A N 1
ATOM 1652 C CA . ASN A 1 210 ? 19.957 6.461 -33.343 1.00 90.38 210 ASN A CA 1
ATOM 1653 C C . ASN A 1 210 ? 18.782 7.158 -34.066 1.00 90.38 210 ASN A C 1
ATOM 1655 O O . ASN A 1 210 ? 18.776 7.276 -35.288 1.00 90.38 210 ASN A O 1
ATOM 1659 N N . GLY A 1 211 ? 17.757 7.569 -33.310 1.00 90.31 211 GLY A N 1
ATOM 1660 C CA . GLY A 1 211 ? 16.561 8.238 -33.838 1.00 90.31 211 GLY A CA 1
ATOM 1661 C C . GLY A 1 211 ? 15.510 7.319 -34.473 1.00 90.31 211 GLY A C 1
ATOM 1662 O O . GLY A 1 211 ? 14.456 7.809 -34.857 1.00 90.31 211 GLY A O 1
ATOM 1663 N N . SER A 1 212 ? 15.759 6.009 -34.565 1.00 95.75 212 SER A N 1
ATOM 1664 C CA . SER A 1 212 ? 14.768 5.024 -35.019 1.00 95.75 212 SER A CA 1
ATOM 1665 C C . SER A 1 212 ? 14.130 4.327 -33.825 1.00 95.75 212 SER A C 1
ATOM 1667 O O . SER A 1 212 ? 14.843 3.773 -32.989 1.00 95.75 212 SER A O 1
ATOM 1669 N N . GLU A 1 213 ? 12.805 4.350 -33.740 1.00 96.75 213 GLU A N 1
ATOM 1670 C CA . GLU A 1 213 ? 12.055 3.619 -32.715 1.00 96.75 213 GLU A CA 1
ATOM 1671 C C . GLU A 1 213 ? 12.213 2.107 -32.912 1.00 96.75 213 GLU A C 1
ATOM 1673 O O . GLU A 1 213 ? 12.204 1.618 -34.043 1.00 96.75 213 GLU A O 1
ATOM 1678 N N . ILE A 1 214 ? 12.382 1.372 -31.813 1.00 95.75 214 ILE A N 1
ATOM 1679 C CA . ILE A 1 214 ? 12.673 -0.068 -31.831 1.00 95.75 214 ILE A CA 1
ATOM 1680 C C . ILE A 1 214 ? 11.646 -0.908 -31.067 1.00 95.75 214 ILE A C 1
ATOM 1682 O O . ILE A 1 214 ? 11.436 -2.061 -31.432 1.00 95.75 214 ILE A O 1
ATOM 1686 N N . TYR A 1 215 ? 11.017 -0.367 -30.020 1.00 96.94 215 TYR A N 1
ATOM 1687 C CA . TYR A 1 215 ? 9.912 -1.013 -29.307 1.00 96.94 215 TYR A CA 1
ATOM 1688 C C . TYR A 1 215 ? 9.123 -0.001 -28.468 1.00 96.94 215 TYR A C 1
ATOM 1690 O O . TYR A 1 215 ? 9.632 1.075 -28.140 1.00 96.94 215 TYR A O 1
ATOM 1698 N N . GLY A 1 216 ? 7.898 -0.372 -28.094 1.00 98.06 216 GLY A N 1
ATOM 1699 C CA . GLY A 1 216 ? 7.081 0.355 -27.126 1.00 98.06 216 GLY A CA 1
ATOM 1700 C C . GLY A 1 216 ? 6.670 -0.511 -25.934 1.00 98.06 216 GLY A C 1
ATOM 1701 O O . GLY A 1 216 ? 6.558 -1.726 -26.054 1.00 98.06 216 GLY A O 1
ATOM 1702 N N . VAL A 1 217 ? 6.421 0.096 -24.778 1.00 98.50 217 VAL A N 1
ATOM 1703 C CA . VAL A 1 217 ? 5.854 -0.586 -23.603 1.00 98.50 217 VAL A CA 1
ATOM 1704 C C . VAL A 1 217 ? 4.653 0.200 -23.115 1.00 98.50 217 VAL A C 1
ATOM 1706 O O . VAL A 1 217 ? 4.733 1.420 -22.979 1.00 98.50 217 VAL A O 1
ATOM 1709 N N . VAL A 1 218 ? 3.546 -0.497 -22.891 1.00 98.19 218 VAL A N 1
ATOM 1710 C CA . VAL A 1 218 ? 2.261 0.054 -22.469 1.00 98.19 218 VAL A CA 1
ATOM 1711 C C . VAL A 1 218 ? 1.983 -0.392 -21.040 1.00 98.19 218 VAL A C 1
ATOM 1713 O O . VAL A 1 218 ? 2.111 -1.571 -20.716 1.00 98.19 218 VAL A O 1
ATOM 1716 N N . PHE A 1 219 ? 1.562 0.551 -20.207 1.00 97.62 219 PHE A N 1
ATOM 1717 C CA . PHE A 1 219 ? 1.171 0.315 -18.824 1.00 97.62 219 PHE A CA 1
ATOM 1718 C C . PHE A 1 219 ? -0.255 0.812 -18.592 1.00 97.62 219 PHE A C 1
ATOM 1720 O O . PHE A 1 219 ? -0.635 1.894 -19.062 1.00 97.62 219 PHE A O 1
ATOM 1727 N N . ASP A 1 220 ? -1.036 0.021 -17.855 1.00 95.62 220 ASP A N 1
ATOM 1728 C CA . ASP A 1 220 ? -2.312 0.472 -17.306 1.00 95.62 220 ASP A CA 1
ATOM 1729 C C . ASP A 1 220 ? -2.100 1.652 -16.334 1.00 95.62 220 ASP A C 1
ATOM 1731 O O . ASP A 1 220 ? -1.011 1.801 -15.769 1.00 95.62 220 ASP A O 1
ATOM 1735 N N . PRO A 1 221 ? -3.125 2.498 -16.133 1.00 95.44 221 PRO A N 1
ATOM 1736 C CA . PRO A 1 221 ? -3.099 3.517 -15.090 1.00 95.44 221 PRO A CA 1
ATOM 1737 C C . PRO A 1 221 ? -2.903 2.890 -13.703 1.00 95.44 221 PRO A C 1
ATOM 1739 O O . PRO A 1 221 ? -3.435 1.813 -13.418 1.00 95.44 221 PRO A O 1
ATOM 1742 N N . VAL A 1 222 ? -2.182 3.583 -12.826 1.00 94.25 222 VAL A N 1
ATOM 1743 C CA . VAL A 1 222 ? -1.903 3.124 -11.462 1.00 94.25 222 VAL A CA 1
ATOM 1744 C C . VAL A 1 222 ? -2.997 3.625 -10.530 1.00 94.25 222 VAL A C 1
ATOM 1746 O O . VAL A 1 222 ? -3.280 4.819 -10.489 1.00 94.25 222 VAL A O 1
ATOM 1749 N N . TYR A 1 223 ? -3.607 2.709 -9.778 1.00 92.25 223 TYR A N 1
ATOM 1750 C CA . TYR A 1 223 ? -4.579 3.037 -8.735 1.00 92.25 223 TYR A CA 1
ATOM 1751 C C . TYR A 1 223 ? -3.866 3.162 -7.390 1.00 92.25 223 TYR A C 1
ATOM 1753 O O . TYR A 1 223 ? -3.050 2.307 -7.041 1.00 92.25 223 TYR A O 1
ATOM 1761 N N . SER A 1 224 ? -4.213 4.184 -6.612 1.00 91.31 224 SER A N 1
ATOM 1762 C CA . SER A 1 224 ? -3.843 4.254 -5.200 1.00 91.31 224 SER A CA 1
ATOM 1763 C C . SER A 1 224 ? -4.49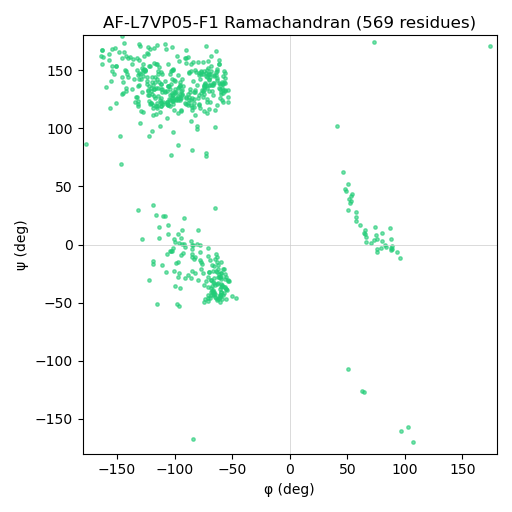8 3.124 -4.395 1.00 91.31 224 SER A C 1
ATOM 1765 O O . SER A 1 224 ? -5.462 2.496 -4.839 1.00 91.31 224 SER A O 1
ATOM 1767 N N . ALA A 1 225 ? -4.031 2.916 -3.162 1.00 89.88 225 ALA A N 1
ATOM 1768 C CA . ALA A 1 225 ? -4.854 2.242 -2.159 1.00 89.88 225 ALA A CA 1
ATOM 1769 C C . ALA A 1 225 ? -6.180 3.013 -1.971 1.00 89.88 225 ALA A C 1
ATOM 1771 O O . ALA A 1 225 ? -6.188 4.241 -2.161 1.00 89.88 225 ALA A O 1
ATOM 1772 N N . PRO A 1 226 ? -7.290 2.333 -1.625 1.00 92.69 226 PRO A N 1
ATOM 1773 C CA . PRO A 1 226 ? -8.539 3.021 -1.336 1.00 92.69 226 PRO A CA 1
ATOM 1774 C C . PRO A 1 226 ? -8.353 3.948 -0.141 1.00 92.69 226 PRO A C 1
ATOM 1776 O O . PRO A 1 226 ? -7.716 3.594 0.853 1.00 92.69 226 PRO A O 1
ATOM 1779 N N . LYS A 1 227 ? -8.937 5.138 -0.234 1.00 91.38 227 LYS A N 1
ATOM 1780 C CA . LYS A 1 227 ? -9.051 6.064 0.887 1.00 91.38 227 LYS A CA 1
ATOM 1781 C C . LYS A 1 227 ? -10.522 6.293 1.179 1.00 91.38 227 LYS A C 1
ATOM 1783 O O . LYS A 1 227 ? -11.295 6.528 0.261 1.00 91.38 227 LYS A O 1
ATOM 1788 N N . ILE A 1 228 ? -10.894 6.229 2.448 1.00 85.56 228 ILE A N 1
ATOM 1789 C CA . ILE A 1 228 ? -12.273 6.456 2.875 1.00 85.56 228 ILE A CA 1
ATOM 1790 C C . ILE A 1 228 ? -12.378 7.877 3.389 1.00 85.56 228 ILE A C 1
ATOM 1792 O O . ILE A 1 228 ? -11.543 8.319 4.184 1.00 85.56 228 ILE A O 1
ATOM 1796 N N . ILE A 1 229 ? -13.383 8.597 2.908 1.00 79.62 229 ILE A N 1
ATOM 1797 C CA . ILE A 1 229 ? -13.691 9.929 3.400 1.00 79.62 229 ILE A CA 1
ATOM 1798 C C . ILE A 1 229 ? -14.345 9.785 4.767 1.00 79.62 229 ILE A C 1
ATOM 1800 O O . ILE A 1 229 ? -15.425 9.223 4.908 1.00 79.62 229 ILE A O 1
ATOM 1804 N N . THR A 1 230 ? -13.675 10.268 5.804 1.00 71.31 230 THR A N 1
ATOM 1805 C CA . THR A 1 230 ? -14.190 10.209 7.173 1.00 71.31 230 THR A CA 1
ATOM 1806 C C . THR A 1 230 ? -14.831 11.537 7.560 1.00 71.31 230 THR A C 1
ATOM 1808 O O . THR A 1 230 ? -14.541 12.579 6.972 1.00 71.31 230 THR A O 1
ATOM 1811 N N . ALA A 1 231 ? -15.650 11.537 8.613 1.00 54.72 231 ALA A N 1
ATOM 1812 C CA . ALA A 1 231 ? -16.256 12.762 9.142 1.00 54.72 231 ALA A CA 1
ATOM 1813 C C . ALA A 1 231 ? -15.230 13.835 9.569 1.00 54.72 231 ALA A C 1
ATOM 1815 O O . ALA A 1 231 ? -15.565 15.016 9.621 1.00 54.72 231 ALA A O 1
ATOM 1816 N N . SER A 1 232 ? -13.975 13.454 9.844 1.00 50.34 232 SER A N 1
ATOM 1817 C CA . SER A 1 232 ? -12.896 14.406 10.148 1.00 50.34 232 SER A CA 1
ATOM 1818 C C . SER A 1 232 ? -12.338 15.122 8.911 1.00 50.34 232 SER A C 1
ATOM 1820 O O . SER A 1 232 ? -11.618 16.108 9.049 1.00 50.34 232 SER A O 1
ATOM 1822 N N . MET A 1 233 ? -12.625 14.640 7.699 1.00 56.41 233 MET A N 1
ATOM 1823 C CA . MET A 1 233 ? -12.166 15.250 6.450 1.00 56.41 233 MET A CA 1
ATOM 1824 C C . MET A 1 233 ? -13.134 16.360 6.030 1.00 56.41 233 MET A C 1
ATOM 1826 O O . MET A 1 233 ? -14.022 16.155 5.209 1.00 56.41 233 MET A O 1
ATOM 1830 N N . THR A 1 234 ? -12.974 17.547 6.622 1.00 52.41 234 THR A N 1
ATOM 1831 C CA . THR A 1 234 ? -13.824 18.712 6.324 1.00 52.41 234 THR A CA 1
ATOM 1832 C C . THR A 1 234 ? -13.725 19.135 4.856 1.00 52.41 234 THR A C 1
ATOM 1834 O O . THR A 1 234 ? -12.728 18.862 4.186 1.00 52.41 234 THR A O 1
ATOM 1837 N N . GLY A 1 235 ? -14.728 19.871 4.360 1.00 52.72 235 GLY A N 1
ATOM 1838 C CA . GLY A 1 235 ? -14.732 20.390 2.987 1.00 52.72 235 GLY A CA 1
ATOM 1839 C C . GLY A 1 235 ? -13.438 21.127 2.624 1.00 52.72 235 GLY A C 1
ATOM 1840 O O . GLY A 1 235 ? -12.848 20.841 1.590 1.00 52.72 235 GLY A O 1
ATOM 1841 N N . ASP A 1 236 ? -12.919 21.979 3.512 1.00 58.12 236 ASP A N 1
ATOM 1842 C CA . ASP A 1 236 ? -11.656 22.695 3.283 1.00 58.12 236 ASP A CA 1
ATOM 1843 C C . ASP A 1 236 ? -10.432 21.764 3.258 1.00 58.12 236 ASP A C 1
ATOM 1845 O O . ASP A 1 236 ? -9.489 21.993 2.497 1.00 58.12 236 ASP A O 1
ATOM 1849 N N . ALA A 1 237 ? -10.420 20.712 4.084 1.00 61.78 237 ALA A N 1
ATOM 1850 C CA . ALA A 1 237 ? -9.356 19.711 4.069 1.00 61.78 237 ALA A CA 1
ATOM 1851 C C . ALA A 1 237 ? -9.378 18.899 2.766 1.00 61.78 237 ALA A C 1
ATOM 1853 O O . ALA A 1 237 ? -8.324 18.636 2.187 1.00 61.78 237 ALA A O 1
ATOM 1854 N N . LEU A 1 238 ? -10.571 18.558 2.275 1.00 69.44 238 LEU A N 1
ATOM 1855 C CA . LEU A 1 238 ? -10.770 17.889 0.992 1.00 69.44 238 LEU A CA 1
ATOM 1856 C C . LEU A 1 238 ? -10.342 18.786 -0.174 1.00 69.44 238 LEU A C 1
ATOM 1858 O O . LEU A 1 238 ? -9.632 18.321 -1.064 1.00 69.44 238 LEU A O 1
ATOM 1862 N N . GLU A 1 239 ? -10.688 20.076 -0.139 1.00 79.56 239 GLU A N 1
ATOM 1863 C CA . GLU A 1 239 ? -10.255 21.069 -1.133 1.00 79.56 239 GLU A CA 1
ATOM 1864 C C . GLU A 1 239 ? -8.733 21.215 -1.179 1.00 79.56 239 GLU A C 1
ATOM 1866 O O . GLU A 1 239 ? -8.171 21.310 -2.267 1.00 79.56 239 GLU A O 1
ATOM 1871 N N . ARG A 1 240 ? -8.040 21.169 -0.032 1.00 79.06 240 ARG A N 1
ATOM 1872 C CA . ARG A 1 240 ? -6.567 21.144 -0.003 1.00 79.06 240 ARG A CA 1
ATOM 1873 C C . ARG A 1 240 ? -6.001 19.832 -0.538 1.00 79.06 240 ARG A C 1
ATOM 1875 O O . ARG A 1 240 ? -5.070 19.850 -1.339 1.00 79.06 240 ARG A O 1
ATOM 1882 N N . LEU A 1 241 ? -6.555 18.704 -0.099 1.00 82.25 241 LEU A N 1
ATOM 1883 C CA . LEU A 1 241 ? -6.052 17.371 -0.426 1.00 82.25 241 LEU A CA 1
ATOM 1884 C C . LEU A 1 241 ? -6.181 17.046 -1.920 1.00 82.25 241 LEU A C 1
ATOM 1886 O O . LEU A 1 241 ? -5.265 16.476 -2.506 1.00 82.25 241 LEU A O 1
ATOM 1890 N N . TYR A 1 242 ? -7.300 17.425 -2.534 1.00 86.44 242 TYR A N 1
ATOM 1891 C CA . TYR A 1 242 ? -7.598 17.158 -3.943 1.00 86.44 242 TYR A CA 1
ATOM 1892 C C . TYR A 1 242 ? -7.562 18.424 -4.801 1.00 86.44 242 TYR A C 1
ATOM 1894 O O . TYR A 1 242 ? -8.182 18.483 -5.867 1.00 86.44 242 TYR A O 1
ATOM 1902 N N . PHE A 1 243 ? -6.819 19.440 -4.357 1.00 85.19 243 PHE A N 1
ATOM 1903 C CA . PHE A 1 243 ? -6.727 20.714 -5.055 1.00 85.19 243 PHE A CA 1
ATOM 1904 C C . PHE A 1 243 ? -6.312 20.525 -6.520 1.00 85.19 243 PHE A C 1
ATOM 1906 O O . PHE A 1 243 ? -5.302 19.893 -6.835 1.00 85.19 243 PHE A O 1
ATOM 1913 N N . GLY A 1 244 ? -7.101 21.092 -7.435 1.00 85.56 244 GLY A N 1
ATOM 1914 C CA . GLY A 1 244 ? -6.830 21.045 -8.874 1.00 85.56 244 GLY A CA 1
ATOM 1915 C C . GLY A 1 244 ? -7.008 19.669 -9.528 1.00 85.56 244 GLY A C 1
ATOM 1916 O O . GLY A 1 244 ? -6.796 19.554 -10.737 1.00 85.56 244 GLY A O 1
ATOM 1917 N N . LYS A 1 245 ? -7.417 18.637 -8.779 1.00 89.81 245 LYS A N 1
ATOM 1918 C CA . LYS A 1 245 ? -7.706 17.306 -9.320 1.00 89.81 245 LYS A CA 1
ATOM 1919 C C . LYS A 1 245 ? -9.086 17.288 -9.973 1.00 89.81 245 LYS A C 1
ATOM 1921 O O . LYS A 1 245 ? -10.022 17.960 -9.543 1.00 89.81 245 LYS A O 1
ATOM 1926 N N . PHE A 1 246 ? -9.218 16.503 -11.036 1.00 92.56 246 PHE A N 1
ATOM 1927 C CA . PHE A 1 246 ? -10.530 16.126 -11.550 1.00 92.56 246 PHE A CA 1
ATOM 1928 C C . PHE A 1 246 ? -11.086 15.010 -10.665 1.00 92.56 246 PHE A C 1
ATOM 1930 O O . PHE A 1 246 ? -10.376 14.036 -10.433 1.00 92.56 246 PHE A O 1
ATOM 1937 N N . ILE A 1 247 ? -12.316 15.156 -10.178 1.00 92.56 247 ILE A N 1
ATOM 1938 C CA . ILE A 1 247 ? -12.986 14.148 -9.352 1.00 92.56 247 ILE A CA 1
ATOM 1939 C C . ILE A 1 247 ? -14.236 13.690 -10.090 1.00 92.56 247 ILE A C 1
ATOM 1941 O O . ILE A 1 247 ? -15.107 14.509 -10.393 1.00 92.56 247 ILE A O 1
ATOM 1945 N N . ASP A 1 248 ? -14.294 12.397 -10.388 1.00 91.44 248 ASP A N 1
ATOM 1946 C CA . ASP A 1 248 ? -15.436 11.734 -11.001 1.00 91.44 248 ASP A CA 1
ATOM 1947 C C . ASP A 1 248 ? -16.241 10.974 -9.950 1.00 91.44 248 ASP A C 1
ATOM 1949 O O . ASP A 1 248 ? -15.729 10.056 -9.309 1.00 91.44 248 ASP A O 1
ATOM 1953 N N . ARG A 1 249 ? -17.516 11.332 -9.809 1.00 86.50 249 ARG A N 1
ATOM 1954 C CA . ARG A 1 249 ? -18.497 10.553 -9.058 1.00 86.50 249 ARG A CA 1
ATOM 1955 C C . ARG A 1 249 ? -19.603 10.140 -10.014 1.00 86.50 249 ARG A C 1
ATOM 1957 O O . ARG A 1 249 ? -20.363 10.983 -10.493 1.00 86.50 249 ARG A O 1
ATOM 1964 N N . ASN A 1 250 ? -19.679 8.843 -10.305 1.00 80.19 250 ASN A N 1
ATOM 1965 C CA . ASN A 1 250 ? -20.705 8.254 -11.169 1.00 80.19 250 ASN A CA 1
ATOM 1966 C C . ASN A 1 250 ? -20.825 8.940 -12.553 1.00 80.19 250 ASN A C 1
ATOM 1968 O O . ASN A 1 250 ? -21.926 9.187 -13.051 1.00 80.19 250 ASN A O 1
ATOM 1972 N N . GLY A 1 251 ? -19.688 9.272 -13.178 1.00 82.69 251 GLY A N 1
ATOM 1973 C CA . GLY A 1 251 ? -19.615 9.928 -14.489 1.00 82.69 251 GLY A CA 1
ATOM 1974 C C . GLY A 1 251 ? -19.849 11.443 -14.450 1.00 82.69 251 GLY A C 1
ATOM 1975 O O . GLY A 1 251 ? -20.041 12.074 -15.497 1.00 82.69 251 GLY A O 1
ATOM 1976 N N . LYS A 1 252 ? -19.881 12.043 -13.256 1.00 82.94 252 LYS A N 1
ATOM 1977 C CA . LYS A 1 252 ? -20.114 13.467 -13.037 1.00 82.94 252 LYS A CA 1
ATOM 1978 C C . LYS A 1 252 ? -18.924 14.097 -12.330 1.00 82.94 252 LYS A C 1
ATOM 1980 O O . LYS A 1 252 ? -18.505 13.663 -11.262 1.00 82.94 252 LYS A O 1
ATOM 1985 N N . LYS A 1 253 ? -18.447 15.206 -12.897 1.00 91.12 253 LYS A N 1
ATOM 1986 C CA . LYS A 1 253 ? -17.433 16.035 -12.249 1.00 91.12 253 LYS A CA 1
ATOM 1987 C C . LYS A 1 253 ? -18.007 16.686 -10.989 1.00 91.12 253 LYS A C 1
ATOM 1989 O O . LYS A 1 253 ? -19.027 17.375 -11.083 1.00 91.12 253 LYS A O 1
ATOM 1994 N N . ILE A 1 254 ? -17.302 16.544 -9.872 1.00 85.62 254 ILE A N 1
ATOM 1995 C CA . ILE A 1 254 ? -17.597 17.228 -8.606 1.00 85.62 254 ILE A CA 1
ATOM 1996 C C . ILE A 1 254 ? -16.386 18.027 -8.106 1.00 85.62 254 ILE A C 1
ATOM 1998 O O . ILE A 1 254 ? -15.265 17.858 -8.595 1.00 85.62 254 ILE A O 1
ATOM 2002 N N . ASN A 1 255 ? -16.624 18.921 -7.148 1.00 79.56 255 ASN A N 1
ATOM 2003 C CA . ASN A 1 255 ? -15.574 19.582 -6.376 1.00 79.56 255 ASN A CA 1
ATOM 2004 C C . ASN A 1 255 ? -15.172 18.717 -5.168 1.00 79.56 255 ASN A C 1
ATOM 2006 O O . ASN A 1 255 ? -16.005 17.954 -4.677 1.00 79.56 255 ASN A O 1
ATOM 2010 N N . PRO A 1 256 ? -13.945 18.866 -4.640 1.00 81.69 256 PRO A N 1
ATOM 2011 C CA . PRO A 1 256 ? -13.505 18.128 -3.457 1.00 81.69 256 PRO A CA 1
ATOM 2012 C C . PRO A 1 256 ? -14.421 18.278 -2.237 1.00 81.69 256 PRO A C 1
ATOM 2014 O O . PRO A 1 256 ? -14.694 17.294 -1.561 1.00 81.69 256 PRO A O 1
ATOM 2017 N N . SER A 1 257 ? -14.950 19.478 -1.987 1.00 74.25 257 SER A N 1
ATOM 2018 C CA . SER A 1 257 ? -15.908 19.748 -0.900 1.00 74.25 257 SER A CA 1
ATOM 2019 C C . SER A 1 257 ? -17.249 19.015 -1.025 1.00 74.25 257 SER A C 1
ATOM 2021 O O . SER A 1 257 ? -18.039 19.034 -0.085 1.00 74.25 257 SER A O 1
ATOM 2023 N N . GLN A 1 258 ? -17.527 18.397 -2.177 1.00 75.81 258 GLN A N 1
ATOM 2024 C CA . GLN A 1 258 ? -18.733 17.604 -2.424 1.00 75.81 258 GLN A CA 1
ATOM 2025 C C . GLN A 1 258 ? -18.514 16.101 -2.208 1.00 75.81 258 GLN A C 1
ATOM 2027 O O . GLN A 1 258 ? -19.438 15.332 -2.453 1.00 75.81 258 GLN A O 1
ATOM 2032 N N . LEU A 1 259 ? -17.311 15.681 -1.804 1.00 75.75 259 LEU A N 1
ATOM 2033 C CA . LEU A 1 259 ? -17.088 14.328 -1.305 1.00 75.75 259 LEU A CA 1
ATOM 2034 C C . LEU A 1 259 ? -17.824 14.156 0.025 1.00 75.75 259 LEU A C 1
ATOM 2036 O O . LEU A 1 259 ? -17.803 15.045 0.880 1.00 75.75 259 LEU A O 1
ATOM 2040 N N . GLU A 1 260 ? -18.479 13.017 0.187 1.00 74.38 260 GLU A N 1
ATOM 2041 C CA . GLU A 1 260 ? -19.316 12.712 1.340 1.00 74.38 260 GLU A CA 1
ATOM 2042 C C . GLU A 1 260 ? -18.620 11.716 2.265 1.00 74.38 260 GLU A C 1
ATOM 2044 O O . GLU A 1 260 ? -17.752 10.950 1.852 1.00 74.38 260 GLU A O 1
ATOM 2049 N N . VAL A 1 261 ? -18.994 11.734 3.545 1.00 70.94 261 VAL A N 1
ATOM 2050 C CA . VAL A 1 261 ? -18.522 10.733 4.507 1.00 70.94 261 VAL A CA 1
ATOM 2051 C C . VAL A 1 261 ? -18.892 9.342 3.996 1.00 70.94 261 VAL A C 1
ATOM 2053 O O . VAL A 1 261 ? -19.992 9.151 3.490 1.00 70.94 261 VAL A O 1
ATOM 2056 N N . ASN A 1 262 ? -17.968 8.398 4.159 1.00 77.69 262 ASN A N 1
ATOM 2057 C CA . ASN A 1 262 ? -17.994 7.023 3.662 1.00 77.69 262 ASN A CA 1
ATOM 2058 C C . ASN A 1 262 ? -17.695 6.846 2.165 1.00 77.69 262 ASN A C 1
ATOM 2060 O O . ASN A 1 262 ? -17.559 5.705 1.726 1.00 77.69 262 ASN A O 1
ATOM 2064 N N . ASP A 1 263 ? -17.502 7.924 1.393 1.00 82.50 263 ASP A N 1
ATOM 2065 C CA . ASP A 1 263 ? -17.038 7.801 0.008 1.00 82.50 263 ASP A CA 1
ATOM 2066 C C . ASP A 1 263 ? -15.692 7.052 -0.035 1.00 82.50 263 ASP A C 1
ATOM 2068 O O . ASP A 1 263 ? -14.736 7.402 0.667 1.00 82.50 263 ASP A O 1
ATOM 2072 N N . VAL A 1 264 ? -15.592 6.037 -0.896 1.00 93.56 264 VAL A N 1
ATOM 2073 C CA . VAL A 1 264 ? -14.338 5.332 -1.180 1.00 93.56 264 VAL A CA 1
ATOM 2074 C C . VAL A 1 264 ? -13.704 5.962 -2.409 1.00 93.56 264 VAL A C 1
ATOM 2076 O O . VAL A 1 264 ? -14.239 5.889 -3.515 1.00 93.56 264 VAL A O 1
ATOM 2079 N N . VAL A 1 265 ? -12.533 6.567 -2.243 1.00 94.81 265 VAL A N 1
ATOM 2080 C CA . VAL A 1 265 ? -11.847 7.285 -3.316 1.00 94.81 265 VAL A CA 1
ATOM 2081 C C . VAL A 1 265 ? -10.542 6.611 -3.716 1.00 94.81 265 VAL A C 1
ATOM 2083 O O . VAL A 1 265 ? -9.762 6.154 -2.878 1.00 94.81 265 VAL A O 1
ATOM 2086 N N . TYR A 1 266 ? -10.294 6.593 -5.023 1.00 95.12 266 TYR A N 1
ATOM 2087 C CA . TYR A 1 266 ? -9.037 6.151 -5.622 1.00 95.12 266 TYR A CA 1
ATOM 2088 C C . TYR A 1 266 ? -8.437 7.288 -6.433 1.00 95.12 266 TYR A C 1
ATOM 2090 O O . TYR A 1 266 ? -9.125 7.885 -7.262 1.00 95.12 266 TYR A O 1
ATOM 2098 N N . GLU A 1 267 ? -7.148 7.554 -6.245 1.00 94.75 267 GLU A N 1
ATOM 2099 C CA . GLU A 1 267 ? -6.386 8.368 -7.184 1.00 94.75 267 GLU A CA 1
ATOM 2100 C C . GLU A 1 267 ? -5.837 7.475 -8.301 1.00 94.75 267 GLU A C 1
ATOM 2102 O O . GLU A 1 267 ? -5.256 6.422 -8.038 1.00 94.75 267 GLU A O 1
ATOM 2107 N N . ILE A 1 268 ? -6.038 7.894 -9.550 1.00 95.00 268 ILE A N 1
ATOM 2108 C CA . ILE A 1 268 ? -5.602 7.182 -10.748 1.00 95.00 268 ILE A CA 1
ATOM 2109 C C . ILE A 1 268 ? -4.570 8.031 -11.481 1.00 95.00 268 ILE A C 1
ATOM 2111 O O . ILE A 1 268 ? -4.897 9.084 -12.038 1.00 95.00 268 ILE A O 1
ATOM 2115 N N . THR A 1 269 ? -3.326 7.567 -11.512 1.00 95.50 269 THR A N 1
ATOM 2116 C CA . THR A 1 269 ? -2.169 8.274 -12.081 1.00 95.50 269 THR A CA 1
ATOM 2117 C C . THR A 1 269 ? -1.547 7.508 -13.245 1.00 95.50 269 THR A C 1
ATOM 2119 O O . THR A 1 269 ? -1.878 6.352 -13.517 1.00 95.50 269 THR A O 1
ATOM 2122 N N . ASP A 1 270 ? -0.642 8.172 -13.964 1.00 95.88 270 ASP A N 1
ATOM 2123 C CA . ASP A 1 270 ? 0.332 7.464 -14.795 1.00 95.88 270 ASP A CA 1
ATOM 2124 C C . ASP A 1 270 ? 1.402 6.773 -13.928 1.00 95.88 270 ASP A C 1
ATOM 2126 O O . ASP A 1 270 ? 1.497 7.014 -12.723 1.00 95.88 270 ASP A O 1
ATOM 2130 N N . ILE A 1 271 ? 2.249 5.927 -14.526 1.00 95.62 271 ILE A N 1
ATOM 2131 C CA . ILE A 1 271 ? 3.282 5.177 -13.782 1.00 95.62 271 ILE A CA 1
ATOM 2132 C C . ILE A 1 271 ? 4.345 6.073 -13.125 1.00 95.62 271 ILE A C 1
ATOM 2134 O O . ILE A 1 271 ? 5.192 5.581 -12.384 1.00 95.62 271 ILE A O 1
ATOM 2138 N N . TRP A 1 272 ? 4.335 7.377 -13.414 1.00 94.50 272 TRP A N 1
ATOM 2139 C CA . TRP A 1 272 ? 5.238 8.365 -12.830 1.00 94.50 272 TRP A CA 1
ATOM 2140 C C . TRP A 1 272 ? 4.576 9.162 -11.697 1.00 94.50 272 TRP A C 1
ATOM 2142 O O . TRP A 1 272 ? 5.187 10.104 -11.194 1.00 94.50 272 TRP A O 1
ATOM 2152 N N . GLY A 1 273 ? 3.341 8.822 -11.309 1.00 92.44 273 GLY A N 1
ATOM 2153 C CA . GLY A 1 273 ? 2.592 9.509 -10.255 1.00 92.44 273 GLY A CA 1
ATOM 2154 C C . GLY A 1 273 ? 2.056 10.882 -10.668 1.00 92.44 273 GLY A C 1
ATOM 2155 O O . GLY A 1 273 ? 1.666 11.674 -9.812 1.00 92.44 273 GLY A O 1
ATOM 2156 N N . ASN A 1 274 ? 2.037 11.192 -11.967 1.00 91.50 274 ASN A N 1
ATOM 2157 C CA . ASN A 1 274 ? 1.593 12.482 -12.480 1.00 91.50 274 ASN A CA 1
ATOM 2158 C C . ASN A 1 274 ? 0.173 12.403 -13.055 1.00 91.50 274 ASN A C 1
ATOM 2160 O O . ASN A 1 274 ? -0.405 11.330 -13.235 1.00 91.50 274 ASN A O 1
ATOM 2164 N N . ASN A 1 275 ? -0.391 13.580 -13.350 1.00 91.25 275 ASN A N 1
ATOM 2165 C CA . ASN A 1 275 ? -1.668 13.749 -14.057 1.00 91.25 275 ASN A CA 1
ATOM 2166 C C . ASN A 1 275 ? -2.876 13.069 -13.384 1.00 91.25 275 ASN A C 1
ATOM 2168 O O . ASN A 1 275 ? -3.871 12.775 -14.043 1.00 91.25 275 ASN A O 1
ATOM 2172 N N . GLY A 1 276 ? -2.791 12.834 -12.071 1.00 91.94 276 GLY A N 1
ATOM 2173 C CA . GLY A 1 276 ? -3.807 12.107 -11.317 1.00 91.94 276 GLY A CA 1
ATOM 2174 C C . GLY A 1 276 ? -5.201 12.729 -11.382 1.00 91.94 276 GLY A C 1
ATOM 2175 O O . GLY A 1 276 ? -5.346 13.950 -11.279 1.00 91.94 276 GLY A O 1
ATOM 2176 N N . TYR A 1 277 ? -6.213 11.876 -11.496 1.00 94.94 277 TYR A N 1
ATOM 2177 C CA . TYR A 1 277 ? -7.615 12.200 -11.230 1.00 94.94 277 TYR A CA 1
ATOM 2178 C C . TYR A 1 277 ? -8.162 11.252 -10.162 1.00 94.94 277 TYR A C 1
ATOM 2180 O O . TYR A 1 277 ? -7.549 10.232 -9.863 1.00 94.94 277 TYR A O 1
ATOM 2188 N N . VAL A 1 278 ? -9.295 11.603 -9.567 1.00 95.75 278 VAL A N 1
ATOM 2189 C CA . VAL A 1 278 ? -9.920 10.841 -8.486 1.00 95.75 278 VAL A CA 1
ATOM 2190 C C . VAL A 1 278 ? -11.221 10.238 -8.986 1.00 95.75 278 VAL A C 1
ATOM 2192 O O . VAL A 1 278 ? -11.987 10.913 -9.674 1.00 95.75 278 VAL A O 1
ATOM 2195 N N . VAL A 1 279 ? -11.476 8.985 -8.624 1.00 96.12 279 VAL A N 1
ATOM 2196 C CA . VAL A 1 279 ? -12.761 8.314 -8.845 1.00 96.12 279 VAL A CA 1
ATOM 2197 C C . VAL A 1 279 ? -13.363 7.946 -7.501 1.00 96.12 279 VAL A C 1
ATOM 2199 O O . VAL A 1 279 ? -12.664 7.416 -6.635 1.00 96.12 279 VAL A O 1
ATOM 2202 N N . VAL A 1 280 ? -14.652 8.236 -7.352 1.00 92.56 280 VAL A N 1
ATOM 2203 C CA . VAL A 1 280 ? -15.444 7.993 -6.147 1.00 92.56 280 VAL A CA 1
ATOM 2204 C C . VAL A 1 280 ? -16.338 6.775 -6.347 1.00 92.56 280 VAL A C 1
ATOM 2206 O O . VAL A 1 280 ? -17.026 6.671 -7.364 1.00 92.56 280 VAL A O 1
ATOM 2209 N N . TYR A 1 281 ? -16.349 5.894 -5.352 1.00 91.44 281 TYR A N 1
ATOM 2210 C CA . TYR A 1 281 ? -17.266 4.771 -5.217 1.00 91.44 281 TYR A CA 1
ATOM 2211 C C . TYR A 1 281 ? -18.061 4.955 -3.922 1.00 91.44 281 TYR A C 1
ATOM 2213 O O . TYR A 1 281 ? -17.486 4.977 -2.837 1.00 91.44 281 TYR A O 1
ATOM 2221 N N . ASP A 1 282 ? -19.379 5.094 -4.050 1.00 81.81 282 ASP A N 1
ATOM 2222 C CA . ASP A 1 282 ? -20.331 5.324 -2.954 1.00 81.81 282 ASP A CA 1
ATOM 2223 C C . ASP A 1 282 ? -21.208 4.091 -2.675 1.00 81.81 282 ASP A C 1
ATOM 2225 O O . ASP A 1 282 ? -22.324 4.188 -2.170 1.00 81.81 282 ASP A O 1
ATOM 2229 N N . ASN A 1 283 ? -20.706 2.904 -3.028 1.00 86.88 283 ASN A N 1
ATOM 2230 C CA . ASN A 1 283 ? -21.418 1.651 -2.819 1.00 86.88 283 ASN A CA 1
ATOM 2231 C C . ASN A 1 283 ? -21.198 1.147 -1.392 1.00 86.88 283 ASN A C 1
ATOM 2233 O O . ASN A 1 283 ? -20.082 0.786 -1.011 1.00 86.88 283 ASN A O 1
ATOM 2237 N N . GLU A 1 284 ? -22.287 1.039 -0.642 1.00 89.00 284 GLU A N 1
ATOM 2238 C CA . GLU A 1 284 ? -22.304 0.451 0.690 1.00 89.00 284 GLU A CA 1
ATOM 2239 C C . GLU A 1 284 ? -23.357 -0.653 0.803 1.00 89.00 284 GLU A C 1
ATOM 2241 O O . GLU A 1 284 ? -24.376 -0.655 0.105 1.00 89.00 284 GLU A O 1
ATOM 2246 N N . VAL A 1 285 ? -23.099 -1.621 1.679 1.00 90.56 285 VAL A N 1
ATOM 2247 C CA . VAL A 1 285 ? -24.049 -2.687 2.001 1.00 90.56 285 VAL A CA 1
ATOM 2248 C C . VAL A 1 285 ? -24.140 -2.824 3.506 1.00 90.56 285 VAL A C 1
ATOM 2250 O O . VAL A 1 285 ? -23.151 -3.160 4.153 1.00 90.56 285 VAL A O 1
ATOM 2253 N N . SER A 1 286 ? -25.336 -2.620 4.052 1.00 86.88 286 SER A N 1
ATOM 2254 C CA . SER A 1 286 ? -25.604 -2.838 5.471 1.00 86.88 286 SER A CA 1
ATOM 2255 C C . SER A 1 286 ? -26.341 -4.146 5.716 1.00 86.88 286 SER A C 1
ATOM 2257 O O . SER A 1 286 ? -27.234 -4.526 4.956 1.00 86.88 286 SER A O 1
ATOM 2259 N N . GLY A 1 287 ? -26.002 -4.824 6.805 1.00 81.56 287 GLY A N 1
ATOM 2260 C CA . GLY A 1 287 ? -26.679 -6.047 7.207 1.00 81.56 287 GLY A CA 1
ATOM 2261 C C . GLY A 1 287 ? -26.027 -6.723 8.399 1.00 81.56 287 GLY A C 1
ATOM 2262 O O . GLY A 1 287 ? -24.940 -6.352 8.834 1.00 81.56 287 GLY A O 1
ATOM 2263 N N . GLU A 1 288 ? -26.718 -7.728 8.924 1.00 82.12 288 GLU A N 1
ATOM 2264 C CA . GLU A 1 288 ? -26.190 -8.590 9.974 1.00 82.12 288 GLU A CA 1
ATOM 2265 C C . GLU A 1 288 ? -25.150 -9.554 9.399 1.00 82.12 288 GLU A C 1
ATOM 2267 O O . GLU A 1 288 ? -25.385 -10.208 8.374 1.00 82.12 288 GLU A O 1
ATOM 2272 N N . ILE A 1 289 ? -24.010 -9.661 10.075 1.00 89.88 289 ILE A N 1
ATOM 2273 C CA . ILE A 1 289 ? -22.973 -10.627 9.749 1.00 89.88 289 ILE A CA 1
ATOM 2274 C C . ILE A 1 289 ? -23.469 -12.014 10.109 1.00 89.88 289 ILE A C 1
ATOM 2276 O O . ILE A 1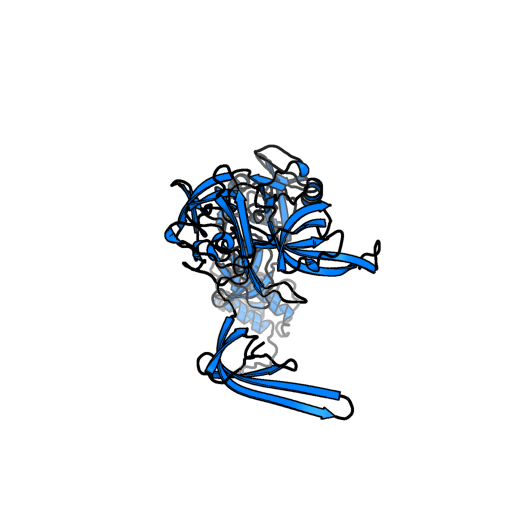 289 ? -23.653 -12.357 11.270 1.00 89.88 289 ILE A O 1
ATOM 2280 N N . THR A 1 290 ? -23.604 -12.846 9.093 1.00 91.88 290 THR A N 1
ATOM 2281 C CA . THR A 1 290 ? -24.004 -14.249 9.228 1.00 91.88 290 THR A CA 1
ATOM 2282 C C . THR A 1 290 ? -22.806 -15.194 9.254 1.00 91.88 290 THR A C 1
ATOM 2284 O O . THR A 1 290 ? -22.898 -16.281 9.820 1.00 91.88 290 THR A O 1
ATOM 2287 N N . ASN A 1 291 ? -21.667 -14.786 8.682 1.00 94.06 291 ASN A N 1
ATOM 2288 C CA . ASN A 1 291 ? -20.448 -15.590 8.639 1.00 94.06 291 ASN A CA 1
ATOM 2289 C C . ASN A 1 291 ? -19.208 -14.735 8.317 1.00 94.06 291 ASN A C 1
ATOM 2291 O O . ASN A 1 291 ? -19.305 -13.704 7.650 1.00 94.06 291 ASN A O 1
ATOM 2295 N N . ILE A 1 292 ? -18.033 -15.205 8.741 1.00 94.06 292 ILE A N 1
ATOM 2296 C CA . ILE A 1 292 ? -16.721 -14.666 8.356 1.00 94.06 292 ILE A CA 1
ATOM 2297 C C . ILE A 1 292 ? -15.841 -15.848 7.939 1.00 94.06 292 ILE A C 1
ATOM 2299 O O . ILE A 1 292 ? -15.614 -16.771 8.722 1.00 94.06 292 ILE A O 1
ATOM 2303 N N . SER A 1 293 ? -15.349 -15.829 6.701 1.00 94.00 293 SER A N 1
ATOM 2304 C CA . SER A 1 293 ? -14.728 -16.987 6.043 1.00 94.00 293 SER A CA 1
ATOM 2305 C C . SER A 1 293 ? -13.334 -16.656 5.489 1.00 94.00 293 SER A C 1
ATOM 2307 O O . SER A 1 293 ? -13.131 -15.521 5.059 1.00 94.00 293 SER A O 1
ATOM 2309 N N . PRO A 1 294 ? -12.384 -17.616 5.447 1.00 93.81 294 PRO A N 1
ATOM 2310 C CA . PRO A 1 294 ? -12.513 -18.992 5.941 1.00 93.81 294 PRO A CA 1
ATOM 2311 C C . PRO A 1 294 ? -12.449 -19.112 7.467 1.00 93.81 294 PRO A C 1
ATOM 2313 O O . PRO A 1 294 ? -12.936 -20.097 8.016 1.00 93.81 294 PRO A O 1
ATOM 2316 N N . ASN A 1 295 ? -11.823 -18.157 8.157 1.00 89.69 295 ASN A N 1
ATOM 2317 C CA . ASN A 1 295 ? -11.734 -18.130 9.616 1.00 89.69 295 ASN A CA 1
ATOM 2318 C C . ASN A 1 295 ? -11.341 -16.734 10.128 1.00 89.69 295 ASN A C 1
ATOM 2320 O O . ASN A 1 295 ? -10.844 -15.904 9.374 1.00 89.69 295 ASN A O 1
ATOM 2324 N N . LEU A 1 296 ? -11.485 -16.519 11.438 1.00 87.00 296 LEU A N 1
ATOM 2325 C CA . LEU A 1 296 ? -11.163 -15.257 12.118 1.00 87.00 296 LEU A CA 1
ATOM 2326 C C . LEU A 1 296 ? -9.662 -14.943 12.235 1.00 87.00 296 LEU A C 1
ATOM 2328 O O . LEU A 1 296 ? -9.320 -13.930 12.817 1.00 87.00 296 LEU A O 1
ATOM 2332 N N . MET A 1 297 ? -8.745 -15.807 11.789 1.00 85.06 297 MET A N 1
ATOM 2333 C CA . MET A 1 297 ? -7.296 -15.526 11.816 1.00 85.06 297 MET A CA 1
ATOM 2334 C C . MET A 1 297 ? -6.772 -15.073 10.450 1.00 85.06 297 MET A C 1
ATOM 2336 O O . MET A 1 297 ? -5.746 -14.399 10.374 1.00 85.06 297 MET A O 1
ATOM 2340 N N . ALA A 1 298 ? -7.484 -15.421 9.383 1.00 89.06 298 ALA A N 1
ATOM 2341 C CA . ALA A 1 298 ? -7.202 -15.027 8.011 1.00 89.06 298 ALA A CA 1
ATOM 2342 C C . ALA A 1 298 ? -8.533 -14.872 7.256 1.00 89.06 298 ALA A C 1
ATOM 2344 O O . ALA A 1 298 ? -8.867 -15.731 6.439 1.00 89.06 298 ALA A O 1
ATOM 2345 N N . PRO A 1 299 ? -9.339 -13.846 7.583 1.00 93.69 299 PRO A N 1
ATOM 2346 C CA . PRO A 1 299 ? -10.603 -13.616 6.907 1.00 93.69 299 PRO A CA 1
ATOM 2347 C C . PRO A 1 299 ? -10.341 -13.147 5.474 1.00 93.69 299 PRO A C 1
ATOM 2349 O O . PRO A 1 299 ? -9.490 -12.298 5.224 1.00 93.69 299 PRO A O 1
ATOM 2352 N N . GLU A 1 300 ? -11.106 -13.694 4.541 1.00 96.31 300 GLU A N 1
ATOM 2353 C CA . GLU A 1 300 ? -11.109 -13.332 3.121 1.00 96.31 300 GLU A CA 1
ATOM 2354 C C . GLU A 1 300 ? -12.483 -12.812 2.677 1.00 96.31 300 GLU A C 1
ATOM 2356 O O . GLU A 1 300 ? -12.600 -12.181 1.631 1.00 96.31 300 GLU A O 1
ATOM 2361 N N . SER A 1 301 ? -13.543 -13.060 3.454 1.00 96.62 301 SER A N 1
ATOM 2362 C CA . SER A 1 301 ? -14.894 -12.584 3.146 1.00 96.62 301 SER A CA 1
ATOM 2363 C C . SER A 1 301 ? -15.776 -12.430 4.386 1.00 96.62 301 SER A C 1
ATOM 2365 O O . SER A 1 301 ? -15.599 -13.139 5.381 1.00 96.62 301 SER A O 1
ATOM 2367 N N . ILE A 1 302 ? -16.754 -11.527 4.286 1.00 96.00 302 ILE A N 1
ATOM 2368 C CA . ILE A 1 302 ? -17.836 -11.312 5.257 1.00 96.00 302 ILE A CA 1
ATOM 2369 C C . ILE A 1 302 ? -19.161 -11.638 4.566 1.00 96.00 302 ILE A C 1
ATOM 2371 O O . ILE A 1 302 ? -19.391 -11.226 3.430 1.00 96.00 302 ILE A O 1
ATOM 2375 N N . GLU A 1 303 ? -20.038 -12.381 5.233 1.00 96.00 303 GLU A N 1
ATOM 2376 C CA . GLU A 1 303 ? -21.354 -12.749 4.712 1.00 96.00 303 GLU A CA 1
ATOM 2377 C C . GLU A 1 303 ? -22.453 -11.939 5.398 1.00 96.00 303 GLU A C 1
ATOM 2379 O O . GLU A 1 303 ? -22.629 -12.052 6.612 1.00 96.00 303 GLU A O 1
ATOM 2384 N N . LEU A 1 304 ? -23.223 -11.166 4.627 1.00 93.31 304 LEU A N 1
ATOM 2385 C CA . LEU A 1 304 ? -24.395 -10.439 5.117 1.00 93.31 304 LEU A CA 1
ATOM 2386 C C . LEU A 1 304 ? -25.667 -11.059 4.548 1.00 93.31 304 LEU A C 1
ATOM 2388 O O . LEU A 1 304 ? -25.831 -11.123 3.329 1.00 93.31 304 LEU A O 1
ATOM 2392 N N . GLY A 1 305 ? -26.570 -11.522 5.417 1.00 80.06 305 GLY A N 1
ATOM 2393 C CA . GLY A 1 305 ? -27.868 -12.065 4.998 1.00 80.06 305 GLY A CA 1
ATOM 2394 C C . GLY A 1 305 ? -27.790 -13.163 3.923 1.00 80.06 305 GLY A C 1
ATOM 2395 O O . GLY A 1 305 ? -28.645 -13.209 3.038 1.00 80.06 305 GLY A O 1
ATOM 2396 N N . GLY A 1 306 ? -26.762 -14.021 3.959 1.00 83.62 306 GLY A N 1
ATOM 2397 C CA . GLY A 1 306 ? -26.561 -15.092 2.972 1.00 83.62 306 GLY A CA 1
ATOM 2398 C C . GLY A 1 306 ? -25.751 -14.711 1.723 1.00 83.62 306 GLY A C 1
ATOM 2399 O O . GLY A 1 306 ? -25.547 -15.555 0.848 1.00 83.62 306 GLY A O 1
ATOM 2400 N N . VAL A 1 307 ? -25.311 -13.454 1.592 1.00 95.44 307 VAL A N 1
ATOM 2401 C CA . VAL A 1 307 ? -24.491 -12.972 0.468 1.00 95.44 307 VAL A CA 1
ATOM 2402 C C . VAL A 1 307 ? -23.058 -12.748 0.940 1.00 95.44 307 VAL A C 1
ATOM 2404 O O . VAL A 1 307 ? -22.818 -11.978 1.866 1.00 95.44 307 VAL A O 1
ATOM 2407 N N . SER A 1 308 ? -22.098 -13.417 0.298 1.00 96.38 308 SER A N 1
ATOM 2408 C CA . SER A 1 308 ? -20.672 -13.309 0.625 1.00 96.38 308 SER A CA 1
ATOM 2409 C C . SER A 1 308 ? -20.011 -12.155 -0.131 1.00 96.38 308 SER A C 1
ATOM 2411 O O . SER A 1 308 ? -20.066 -12.096 -1.361 1.00 96.38 308 SER A O 1
ATOM 2413 N N . TYR A 1 309 ? -19.343 -11.275 0.611 1.00 97.56 309 TYR A N 1
ATOM 2414 C CA . TYR A 1 309 ? -18.578 -10.140 0.109 1.00 97.56 309 TYR A CA 1
ATOM 2415 C C . TYR A 1 309 ? -17.090 -10.383 0.357 1.00 97.56 309 TYR A C 1
ATOM 2417 O O . TYR A 1 309 ? -16.663 -10.603 1.489 1.00 97.56 309 TYR A O 1
ATOM 2425 N N . GLN A 1 310 ? -16.296 -10.359 -0.712 1.00 97.75 310 GLN A N 1
ATOM 2426 C CA . GLN A 1 310 ? -14.849 -10.578 -0.651 1.00 97.75 310 GLN A CA 1
ATOM 2427 C C . GLN A 1 310 ? -14.148 -9.350 -0.072 1.00 97.75 310 GLN A C 1
ATOM 2429 O O . GLN A 1 310 ? -14.450 -8.228 -0.478 1.00 97.75 310 GLN A O 1
ATOM 2434 N N . LEU A 1 311 ? -13.198 -9.558 0.835 1.00 96.25 311 LEU A N 1
ATOM 2435 C CA . LEU A 1 311 ? -12.365 -8.493 1.379 1.00 96.25 311 LEU A CA 1
ATOM 2436 C C . LEU A 1 311 ? -11.335 -8.047 0.338 1.00 96.25 311 LEU A C 1
ATOM 2438 O O . LEU A 1 311 ? -10.755 -8.859 -0.392 1.00 96.25 311 LEU A O 1
ATOM 2442 N N . ASP A 1 312 ? -11.113 -6.741 0.252 1.00 95.06 312 ASP A N 1
ATOM 2443 C CA . ASP A 1 312 ? -9.966 -6.207 -0.467 1.00 95.06 312 ASP A CA 1
ATOM 2444 C C . ASP A 1 312 ? -8.681 -6.499 0.319 1.00 95.06 312 ASP A C 1
ATOM 2446 O O . ASP A 1 312 ? -8.681 -6.575 1.545 1.00 95.06 312 ASP A O 1
ATOM 2450 N N . SER A 1 313 ? -7.558 -6.618 -0.388 1.00 90.06 313 SER A N 1
ATOM 2451 C CA . SER A 1 313 ? -6.231 -6.718 0.227 1.00 90.06 313 SER A CA 1
ATOM 2452 C C . SER A 1 313 ? -5.892 -5.558 1.170 1.00 90.06 313 SER A C 1
ATOM 2454 O O . SER A 1 313 ? -5.066 -5.728 2.063 1.00 90.06 313 SER A O 1
ATOM 2456 N N . SER A 1 314 ? -6.509 -4.388 0.976 1.00 89.56 314 SER A N 1
ATOM 2457 C CA . SER A 1 314 ? -6.345 -3.221 1.842 1.00 89.56 314 SER A CA 1
ATOM 2458 C C . SER A 1 314 ? -7.261 -3.221 3.067 1.00 89.56 314 SER A C 1
ATOM 2460 O O . SER A 1 314 ? -7.191 -2.274 3.847 1.00 89.56 314 SER A O 1
ATOM 2462 N N . PHE A 1 315 ? -8.164 -4.198 3.208 1.00 92.25 315 PHE A N 1
ATOM 2463 C CA . PHE A 1 315 ? -9.111 -4.226 4.316 1.00 92.25 315 PHE A CA 1
ATOM 2464 C C . PHE A 1 315 ? -8.366 -4.323 5.659 1.00 92.25 315 PHE A C 1
ATOM 2466 O O . PHE A 1 315 ? -7.463 -5.158 5.793 1.00 92.25 315 PHE A O 1
ATOM 2473 N N . PRO A 1 316 ? -8.747 -3.529 6.675 1.00 88.19 316 PRO A N 1
ATOM 2474 C CA . PRO A 1 316 ? -8.150 -3.586 8.008 1.00 88.19 316 PRO A CA 1
ATOM 2475 C C . PRO A 1 316 ? -8.595 -4.852 8.757 1.00 88.19 316 PRO A C 1
ATOM 2477 O O . PRO A 1 316 ? -9.490 -4.828 9.606 1.00 88.19 316 PRO A O 1
ATOM 2480 N N . VAL A 1 317 ? -7.975 -5.994 8.439 1.00 87.88 317 VAL A N 1
ATOM 2481 C CA . VAL A 1 317 ? -8.305 -7.321 9.001 1.00 87.88 317 VAL A CA 1
ATOM 2482 C C . VAL A 1 317 ? -8.222 -7.372 10.530 1.00 87.88 317 VAL A C 1
ATOM 2484 O O . VAL A 1 317 ? -8.848 -8.219 11.163 1.00 87.88 317 VAL A O 1
ATOM 2487 N N . GLU A 1 318 ? -7.496 -6.451 11.162 1.00 79.94 318 GLU A N 1
ATOM 2488 C CA . GLU A 1 318 ? -7.462 -6.274 12.610 1.00 79.94 318 GLU A CA 1
ATOM 2489 C C . GLU A 1 318 ? -8.827 -5.946 13.228 1.00 79.94 318 GLU A C 1
ATOM 2491 O O . GLU A 1 318 ? -9.044 -6.359 14.371 1.00 79.94 318 GLU A O 1
ATOM 2496 N N . LYS A 1 319 ? -9.748 -5.311 12.477 1.00 81.31 319 LYS A N 1
ATOM 2497 C CA . LYS A 1 319 ? -11.138 -5.059 12.906 1.00 81.31 319 LYS A CA 1
ATOM 2498 C C . LYS A 1 319 ? -11.900 -6.355 13.205 1.00 81.31 319 LYS A C 1
ATOM 2500 O O . LYS A 1 319 ? -12.837 -6.360 13.998 1.00 81.31 319 LYS A O 1
ATOM 2505 N N . ILE A 1 320 ? -11.460 -7.459 12.600 1.00 83.19 320 ILE A N 1
ATOM 2506 C CA . ILE A 1 320 ? -11.984 -8.809 12.819 1.00 83.19 320 ILE A CA 1
ATOM 2507 C C . ILE A 1 320 ? -11.088 -9.565 13.815 1.00 83.19 320 ILE A C 1
ATOM 2509 O O . ILE A 1 320 ? -11.568 -10.113 14.804 1.00 83.19 320 ILE A O 1
ATOM 2513 N N . ASN A 1 321 ? -9.771 -9.587 13.581 1.00 78.69 321 ASN A N 1
ATOM 2514 C CA . ASN A 1 321 ? -8.889 -10.571 14.220 1.00 78.69 321 ASN A CA 1
ATOM 2515 C C . ASN A 1 321 ? -8.282 -10.117 15.557 1.00 78.69 321 ASN A C 1
ATOM 2517 O O . ASN A 1 321 ? -7.920 -10.969 16.368 1.00 78.69 321 ASN A O 1
ATOM 2521 N N . LYS A 1 322 ? -8.072 -8.805 15.762 1.00 60.56 322 LYS A N 1
ATOM 2522 C CA . LYS A 1 322 ? -7.310 -8.270 16.911 1.00 60.56 322 LYS A CA 1
ATOM 2523 C C . LYS A 1 322 ? -8.157 -7.440 17.862 1.00 60.56 322 LYS A C 1
ATOM 2525 O O . LYS A 1 322 ? -8.094 -7.688 19.058 1.00 60.56 322 LYS A O 1
ATOM 2530 N N . SER A 1 323 ? -8.905 -6.462 17.348 1.00 54.47 323 SER A N 1
ATOM 2531 C CA . SER A 1 323 ? -9.872 -5.716 18.162 1.00 54.47 323 SER A CA 1
ATOM 2532 C C . SER A 1 323 ? -11.155 -6.519 18.346 1.00 54.47 323 SER A C 1
ATOM 2534 O O . SER A 1 323 ? -11.811 -6.400 19.373 1.00 54.47 323 SER A O 1
ATOM 2536 N N . GLY A 1 324 ? -11.506 -7.350 17.353 1.00 53.03 324 GLY A N 1
ATOM 2537 C CA . GLY A 1 324 ? -12.723 -8.151 17.365 1.00 53.03 324 GLY A CA 1
ATOM 2538 C C . GLY A 1 324 ? -13.987 -7.311 17.508 1.00 53.03 324 GLY A C 1
ATOM 2539 O O . GLY A 1 324 ? -14.969 -7.783 18.068 1.00 53.03 324 GLY A O 1
ATOM 2540 N N . THR A 1 325 ? -13.945 -6.062 17.040 1.00 60.88 325 THR A N 1
ATOM 2541 C CA . THR A 1 325 ? -15.117 -5.192 17.042 1.00 60.88 325 THR A CA 1
ATOM 2542 C C . THR A 1 325 ? -16.182 -5.729 16.098 1.00 60.88 325 THR A C 1
ATOM 2544 O O . THR A 1 325 ? -17.352 -5.516 16.373 1.00 60.88 325 THR A O 1
ATOM 2547 N N . ILE A 1 326 ? -15.786 -6.451 15.042 1.00 75.00 326 ILE A N 1
ATOM 2548 C CA . ILE A 1 326 ? -16.674 -7.050 14.043 1.00 75.00 326 ILE A CA 1
ATOM 2549 C C . ILE A 1 326 ? -16.787 -8.571 14.238 1.00 75.00 326 ILE A C 1
ATOM 2551 O O . ILE A 1 326 ? -15.804 -9.303 14.101 1.00 75.00 326 ILE A O 1
ATOM 2555 N N . GLU A 1 327 ? -18.005 -9.050 14.486 1.00 77.44 327 GLU A N 1
ATOM 2556 C CA . GLU A 1 327 ? -18.348 -10.436 14.800 1.00 77.44 327 GLU A CA 1
ATOM 2557 C C . GLU A 1 327 ? -19.651 -10.887 14.127 1.00 77.44 327 GLU A C 1
ATOM 2559 O O . GLU A 1 327 ? -20.507 -10.087 13.747 1.00 77.44 327 GLU A O 1
ATOM 2564 N N . VAL A 1 328 ? -19.824 -12.207 14.021 1.00 83.56 328 VAL A N 1
ATOM 2565 C CA . VAL A 1 328 ? -21.091 -12.813 13.588 1.00 83.56 328 VAL A CA 1
ATOM 2566 C C . VAL A 1 328 ? -22.210 -12.424 14.560 1.00 83.56 328 VAL A C 1
ATOM 2568 O O . VAL A 1 328 ? -22.037 -12.507 15.774 1.00 83.56 328 VAL A O 1
ATOM 2571 N N . GLY A 1 329 ? -23.357 -12.020 14.017 1.00 73.38 329 GLY A N 1
ATOM 2572 C CA . GLY A 1 329 ? -24.524 -11.525 14.748 1.00 73.38 329 GLY A CA 1
ATOM 2573 C C . GLY A 1 329 ? -24.593 -10.000 14.861 1.00 73.38 329 GLY A C 1
ATOM 2574 O O . GLY A 1 329 ? -25.628 -9.460 15.237 1.00 73.38 329 GLY A O 1
ATOM 2575 N N . GLN A 1 330 ? -23.524 -9.275 14.523 1.00 76.19 330 GLN A N 1
ATOM 2576 C CA . GLN A 1 330 ? -23.544 -7.813 14.541 1.00 76.19 330 GLN A CA 1
ATOM 2577 C C . GLN A 1 330 ? -24.034 -7.242 13.216 1.00 76.19 330 GLN A C 1
ATOM 2579 O O . GLN A 1 330 ? -23.761 -7.786 12.148 1.00 76.19 330 GLN A O 1
ATOM 2584 N N . THR A 1 331 ? -24.711 -6.096 13.276 1.00 76.88 331 THR A N 1
ATOM 2585 C CA . THR A 1 331 ? -25.026 -5.323 12.070 1.00 76.88 331 THR A CA 1
ATOM 2586 C C . THR A 1 331 ? -23.831 -4.451 11.706 1.00 76.88 331 THR A C 1
ATOM 2588 O O . THR A 1 331 ? -23.285 -3.758 12.562 1.00 76.88 331 THR A O 1
ATOM 2591 N N . VAL A 1 332 ? -23.422 -4.484 10.442 1.00 86.00 332 VAL A N 1
ATOM 2592 C CA . VAL A 1 332 ? -22.342 -3.657 9.892 1.00 86.00 332 VAL A CA 1
ATOM 2593 C C . VAL A 1 332 ? -22.779 -2.978 8.606 1.00 86.00 332 VAL A C 1
ATOM 2595 O O . VAL A 1 332 ? -23.663 -3.477 7.913 1.00 86.00 332 VAL A O 1
ATOM 2598 N N . THR A 1 333 ? -22.094 -1.895 8.253 1.00 86.69 333 THR A N 1
ATOM 2599 C CA . THR A 1 333 ? -22.049 -1.333 6.903 1.00 86.69 333 THR A CA 1
ATOM 2600 C C . THR A 1 333 ? -20.684 -1.642 6.294 1.00 86.69 333 THR A C 1
ATOM 2602 O O . THR A 1 333 ? -19.650 -1.286 6.859 1.00 86.69 333 THR A O 1
ATOM 2605 N N . LEU A 1 334 ? -20.684 -2.321 5.148 1.00 92.94 334 LEU A N 1
ATOM 2606 C CA . LEU A 1 334 ? -19.507 -2.618 4.335 1.00 92.94 334 LEU A CA 1
ATOM 2607 C C . LEU A 1 334 ? -19.344 -1.540 3.266 1.00 92.94 334 LEU A C 1
ATOM 2609 O O . LEU A 1 334 ? -20.284 -1.290 2.512 1.00 92.94 334 LEU A O 1
ATOM 2613 N N . PHE A 1 335 ? -18.150 -0.967 3.147 1.00 93.06 335 PHE A N 1
ATOM 2614 C CA . PHE A 1 335 ? -17.806 -0.026 2.082 1.00 93.06 335 PHE A CA 1
ATOM 2615 C C . PHE A 1 335 ? -17.127 -0.771 0.936 1.00 93.06 335 PHE A C 1
ATOM 2617 O O . PHE A 1 335 ? -16.137 -1.479 1.143 1.00 93.06 335 PHE A O 1
ATOM 2624 N N . LEU A 1 336 ? -17.671 -0.641 -0.275 1.00 94.88 336 LEU A N 1
ATOM 2625 C CA . LEU A 1 336 ? -17.220 -1.389 -1.445 1.00 94.88 336 LEU A CA 1
ATOM 2626 C C . LEU A 1 336 ? -16.355 -0.522 -2.363 1.00 94.88 336 LEU A C 1
ATOM 2628 O O . LEU A 1 336 ? -16.741 0.568 -2.782 1.00 94.88 336 LEU A O 1
ATOM 2632 N N . GLY A 1 337 ? -15.178 -1.042 -2.705 1.00 93.88 337 GLY A N 1
ATOM 2633 C CA . GLY A 1 337 ? -14.239 -0.406 -3.620 1.00 93.88 337 GLY A CA 1
ATOM 2634 C C . GLY A 1 337 ? -14.526 -0.683 -5.097 1.00 93.88 337 GLY A C 1
ATOM 2635 O O . GLY A 1 337 ? -15.558 -1.240 -5.475 1.00 93.88 337 GLY A O 1
ATOM 2636 N N . LYS A 1 338 ? -13.547 -0.351 -5.947 1.00 90.06 338 LYS A N 1
ATOM 2637 C CA . LYS A 1 338 ? -13.654 -0.414 -7.419 1.00 90.06 338 LYS A CA 1
ATOM 2638 C C . LYS A 1 338 ? -14.060 -1.778 -7.998 1.00 90.06 338 LYS A C 1
ATOM 2640 O O . LYS A 1 338 ? -14.673 -1.832 -9.059 1.00 90.06 338 LYS A O 1
ATOM 2645 N N . ASP A 1 339 ? -13.733 -2.863 -7.296 1.00 91.25 339 ASP A N 1
ATOM 2646 C CA . ASP A 1 339 ? -13.965 -4.244 -7.734 1.00 91.25 339 ASP A CA 1
ATOM 2647 C C . ASP A 1 339 ? -15.134 -4.908 -6.972 1.00 91.25 339 ASP A C 1
ATOM 2649 O O . ASP A 1 339 ? -15.248 -6.133 -6.958 1.00 91.25 339 ASP A O 1
ATOM 2653 N N . ASN A 1 340 ? -15.989 -4.116 -6.304 1.00 92.19 340 ASN A N 1
ATOM 2654 C CA . ASN A 1 340 ? -17.040 -4.570 -5.374 1.00 92.19 340 ASN A CA 1
ATOM 2655 C C . ASN A 1 340 ? -16.522 -5.410 -4.193 1.00 92.19 340 ASN A C 1
ATOM 2657 O O . ASN A 1 340 ? -17.275 -6.161 -3.571 1.00 92.19 340 ASN A O 1
ATOM 2661 N N . LYS A 1 341 ? -15.229 -5.290 -3.886 1.00 95.81 341 LYS A N 1
ATOM 2662 C CA . LYS A 1 341 ? -14.616 -5.863 -2.689 1.00 95.81 341 LYS A CA 1
ATOM 2663 C C . LYS A 1 341 ? -14.738 -4.899 -1.520 1.00 95.81 341 LYS A C 1
ATOM 2665 O O . LYS A 1 341 ? -14.710 -3.684 -1.714 1.00 95.81 341 LYS A O 1
ATOM 2670 N N . VAL A 1 342 ? -14.851 -5.448 -0.319 1.00 96.31 342 VAL A N 1
ATOM 2671 C CA . VAL A 1 342 ? -14.966 -4.690 0.926 1.00 96.31 342 VAL A CA 1
ATOM 2672 C C . VAL A 1 342 ? -13.620 -4.055 1.243 1.00 96.31 342 VAL A C 1
ATOM 2674 O O . VAL A 1 342 ? -12.658 -4.762 1.535 1.00 96.31 342 VAL A O 1
ATOM 2677 N N . VAL A 1 343 ? -13.548 -2.729 1.189 1.00 95.31 343 VAL A N 1
ATOM 2678 C CA . VAL A 1 343 ? -12.331 -1.983 1.544 1.00 95.31 343 VAL A CA 1
ATOM 2679 C C . VAL A 1 343 ? -12.285 -1.641 3.026 1.00 95.31 343 VAL A C 1
ATOM 2681 O O . VAL A 1 343 ? -11.199 -1.508 3.579 1.00 95.31 343 VAL A O 1
ATOM 2684 N N . ASP A 1 344 ? -13.451 -1.533 3.666 1.00 91.56 344 ASP A N 1
ATOM 2685 C CA . ASP A 1 344 ? -13.592 -1.334 5.103 1.00 91.56 344 ASP A CA 1
ATOM 2686 C C . ASP A 1 344 ? -15.016 -1.674 5.573 1.00 91.56 344 ASP A C 1
ATOM 2688 O O . ASP A 1 344 ? -15.933 -1.845 4.766 1.00 91.56 344 ASP A O 1
ATOM 2692 N N . ALA A 1 345 ? -15.189 -1.785 6.886 1.00 88.44 345 ALA A N 1
ATOM 2693 C CA . ALA A 1 345 ? -16.457 -2.040 7.543 1.00 88.44 345 ALA A CA 1
ATOM 2694 C C . ALA A 1 345 ? -16.579 -1.243 8.850 1.00 88.44 345 ALA A C 1
ATOM 2696 O O . ALA A 1 345 ? -15.600 -1.032 9.579 1.00 88.44 345 ALA A O 1
ATOM 2697 N N . VAL A 1 346 ? -17.808 -0.835 9.157 1.00 78.88 346 VAL A N 1
ATOM 2698 C CA . VAL A 1 346 ? -18.178 -0.146 10.400 1.00 78.88 346 VAL A CA 1
ATOM 2699 C C . VAL A 1 346 ? -19.399 -0.811 11.024 1.00 78.88 346 VAL A C 1
ATOM 2701 O O . VAL A 1 346 ? -20.297 -1.248 10.309 1.00 78.88 346 VAL A O 1
ATOM 2704 N N . LEU A 1 347 ? -19.438 -0.906 12.353 1.00 74.00 347 LEU A N 1
ATOM 2705 C CA . LEU A 1 347 ? -20.612 -1.406 13.070 1.00 74.00 347 LEU A CA 1
ATOM 2706 C C . LEU A 1 347 ? -21.781 -0.436 12.910 1.00 74.00 347 LEU A C 1
ATOM 2708 O O . LEU A 1 347 ? -21.618 0.778 12.993 1.00 74.00 347 LEU A O 1
ATOM 2712 N N . SER A 1 348 ? -22.971 -0.984 12.714 1.00 60.44 348 SER A N 1
ATOM 2713 C CA . SER A 1 348 ? -24.220 -0.238 12.665 1.00 60.44 348 SER A CA 1
ATOM 2714 C C . SER A 1 348 ? -24.997 -0.501 13.955 1.00 60.44 348 SER A C 1
ATOM 2716 O O . SER A 1 348 ? -25.513 -1.596 14.163 1.00 60.44 348 SER A O 1
ATOM 2718 N N . GLY A 1 349 ? -25.093 0.500 14.830 1.00 52.06 349 GLY A N 1
ATOM 2719 C CA . GLY A 1 349 ? -25.829 0.383 16.090 1.00 52.06 349 GLY A CA 1
ATOM 2720 C C . GLY A 1 349 ? -25.843 1.691 16.873 1.00 52.06 349 GLY A C 1
ATOM 2721 O O . GLY A 1 349 ? -24.978 1.893 17.707 1.00 52.06 349 GLY A O 1
ATOM 2722 N N . THR A 1 350 ? -26.829 2.545 16.561 1.00 42.88 350 THR A N 1
ATOM 2723 C CA . THR A 1 350 ? -27.256 3.785 17.252 1.00 42.88 350 THR A CA 1
ATOM 2724 C C . THR A 1 350 ? -26.140 4.699 17.768 1.00 42.88 350 THR A C 1
ATOM 2726 O O . THR A 1 350 ? -25.643 4.502 18.870 1.00 42.88 350 THR A O 1
ATOM 2729 N N . GLY A 1 351 ? -25.854 5.785 17.042 1.00 51.09 351 GLY A N 1
ATOM 2730 C CA . GLY A 1 351 ? -24.900 6.837 17.432 1.00 51.09 351 GLY A CA 1
ATOM 2731 C C . GLY A 1 351 ? -25.251 7.662 18.684 1.00 51.09 351 GLY A C 1
ATOM 2732 O O . GLY A 1 351 ? -24.926 8.844 18.752 1.00 51.09 351 GLY A O 1
ATOM 2733 N N . GLU A 1 352 ? -25.932 7.074 19.671 1.00 59.72 352 GLU A N 1
ATOM 2734 C CA . GLU A 1 352 ? -26.159 7.664 20.992 1.00 59.72 352 GLU A CA 1
ATOM 2735 C C . GLU A 1 352 ? -25.004 7.388 21.965 1.00 59.72 352 GLU A C 1
ATOM 2737 O O . GLU A 1 352 ? -24.752 8.224 22.832 1.00 59.72 352 GLU A O 1
ATOM 2742 N N . ASN A 1 353 ? -24.274 6.273 21.811 1.00 72.31 353 ASN A N 1
ATOM 2743 C CA . ASN A 1 353 ? -23.149 5.917 22.683 1.00 72.31 353 ASN A CA 1
ATOM 2744 C C . ASN A 1 353 ? -21.756 6.200 22.079 1.00 72.31 353 ASN A C 1
ATOM 2746 O O . ASN A 1 353 ? -20.750 6.067 22.775 1.00 72.31 353 ASN A O 1
ATOM 2750 N N . ASP A 1 354 ? -21.671 6.673 20.833 1.00 79.94 354 ASP A N 1
ATOM 2751 C CA . ASP A 1 354 ? -20.397 7.019 20.171 1.00 79.94 354 ASP A CA 1
ATOM 2752 C C . ASP A 1 354 ? -19.631 8.152 20.866 1.00 79.94 354 ASP A C 1
ATOM 2754 O O . ASP A 1 354 ? -18.421 8.315 20.700 1.00 79.94 354 ASP A O 1
ATOM 2758 N N . ASN A 1 355 ? -20.334 8.961 21.658 1.00 87.00 355 ASN A N 1
ATOM 2759 C CA . ASN A 1 355 ? -19.732 10.049 22.410 1.00 87.00 355 ASN A CA 1
ATOM 2760 C C . ASN A 1 355 ? -19.004 9.577 23.678 1.00 87.00 355 ASN A C 1
ATOM 2762 O O . ASN A 1 355 ? -18.373 10.417 24.319 1.00 87.00 355 ASN A O 1
ATOM 2766 N N . TYR A 1 356 ? -19.068 8.299 24.066 1.00 94.19 356 TYR A N 1
ATOM 2767 C CA . TYR A 1 356 ? -18.332 7.787 25.222 1.00 94.19 356 TYR A CA 1
ATOM 2768 C C . TYR A 1 356 ? -16.874 7.490 24.871 1.00 94.19 356 TYR A C 1
ATOM 2770 O O . TYR A 1 356 ? -16.548 6.919 23.834 1.00 94.19 356 TYR A O 1
ATOM 2778 N N . VAL A 1 357 ? -15.978 7.869 25.776 1.00 95.94 357 VAL A N 1
ATOM 2779 C CA . VAL A 1 357 ? -14.533 7.674 25.656 1.00 95.94 357 VAL A CA 1
ATOM 2780 C C . VAL A 1 357 ? -13.924 7.345 27.010 1.00 95.94 357 VAL A C 1
ATOM 2782 O O . VAL A 1 357 ? -14.369 7.837 28.048 1.00 95.94 357 VAL A O 1
ATOM 2785 N N . LEU A 1 358 ? -12.839 6.579 26.998 1.00 97.31 358 LEU A N 1
ATOM 2786 C CA . LEU A 1 358 ? -11.997 6.370 28.171 1.00 97.31 358 LEU A CA 1
ATOM 2787 C C . LEU A 1 358 ? -10.735 7.228 28.058 1.00 97.31 358 LEU A C 1
ATOM 2789 O O . LEU A 1 358 ? -9.986 7.143 27.083 1.00 97.31 358 LEU A O 1
ATOM 2793 N N . VAL A 1 359 ? -10.485 8.074 29.056 1.00 97.69 359 VAL A N 1
ATOM 2794 C CA . VAL A 1 359 ? -9.356 9.011 29.035 1.00 97.69 359 VAL A CA 1
ATOM 2795 C C . VAL A 1 359 ? -8.074 8.278 29.432 1.00 97.69 359 VAL A C 1
ATOM 2797 O O . VAL A 1 359 ? -7.778 8.083 30.611 1.00 97.69 359 VAL A O 1
ATOM 2800 N N . LEU A 1 360 ? -7.269 7.883 28.447 1.00 95.44 360 LEU A N 1
ATOM 2801 C CA . LEU A 1 360 ? -6.008 7.169 28.674 1.00 95.44 360 LEU A CA 1
ATOM 2802 C C . LEU A 1 360 ? -4.910 8.089 29.201 1.00 95.44 360 LEU A C 1
ATOM 2804 O O . LEU A 1 360 ? -4.052 7.678 29.991 1.00 95.44 360 LEU A O 1
ATOM 2808 N N . ASN A 1 361 ? -4.892 9.339 28.746 1.00 96.88 361 ASN A N 1
ATOM 2809 C CA . ASN A 1 361 ? -3.899 10.310 29.171 1.00 96.88 361 ASN A CA 1
ATOM 2810 C C . ASN A 1 361 ? -4.439 11.734 29.128 1.00 96.88 361 ASN A C 1
ATOM 2812 O O . ASN A 1 361 ? -5.319 12.051 28.335 1.00 96.88 361 ASN A O 1
ATOM 2816 N N . ALA A 1 362 ? -3.874 12.591 29.969 1.00 95.56 362 ALA A N 1
ATOM 2817 C CA . ALA A 1 362 ? -4.135 14.019 29.957 1.00 95.56 362 ALA A CA 1
ATOM 2818 C C . ALA A 1 362 ? -2.885 14.741 30.465 1.00 95.56 362 ALA A C 1
ATOM 2820 O O . ALA A 1 362 ? -2.392 14.442 31.555 1.00 95.56 362 ALA A O 1
ATOM 2821 N N . TYR A 1 363 ? -2.330 15.632 29.648 1.00 94.88 363 TYR A N 1
ATOM 2822 C CA . TYR A 1 363 ? -1.041 16.268 29.909 1.00 94.88 363 TYR A CA 1
ATOM 2823 C C . TYR A 1 363 ? -0.989 17.688 29.344 1.00 94.88 363 TYR A C 1
ATOM 2825 O O . TYR A 1 363 ? -1.864 18.117 28.600 1.00 94.88 363 TYR A O 1
ATOM 2833 N N . THR A 1 364 ? 0.011 18.461 29.763 1.00 94.69 364 THR A N 1
ATOM 2834 C CA . THR A 1 364 ? 0.201 19.847 29.322 1.00 94.69 364 THR A CA 1
ATOM 2835 C C . THR A 1 364 ? 1.581 19.998 28.711 1.00 94.69 364 THR A C 1
ATOM 2837 O O . THR A 1 364 ? 2.570 19.628 29.344 1.00 94.69 364 THR A O 1
ATOM 2840 N N . GLU A 1 365 ? 1.652 20.616 27.540 1.00 93.00 365 GLU A N 1
ATOM 2841 C CA . GLU A 1 365 ? 2.911 21.019 26.913 1.00 93.00 365 GLU A CA 1
ATOM 2842 C C . GLU A 1 365 ? 2.918 22.522 26.635 1.00 93.00 365 GLU A C 1
ATOM 2844 O O . GLU A 1 365 ? 1.912 23.212 26.804 1.00 93.00 365 GLU A O 1
ATOM 2849 N N . LYS A 1 366 ? 4.083 23.055 26.261 1.00 92.56 366 LYS A N 1
ATOM 2850 C CA . LYS A 1 366 ? 4.207 24.441 25.808 1.00 92.56 366 LYS A CA 1
ATOM 2851 C C . LYS A 1 366 ? 4.322 24.466 24.295 1.00 92.56 366 LYS A C 1
ATOM 2853 O O . LYS A 1 366 ? 5.197 23.777 23.767 1.00 92.56 366 LYS A O 1
ATOM 2858 N N . SER A 1 367 ? 3.514 25.293 23.636 1.00 87.12 367 SER A N 1
ATOM 2859 C CA . SER A 1 367 ? 3.584 25.454 22.186 1.00 87.12 367 SER A CA 1
ATOM 2860 C C . SER A 1 367 ? 4.990 25.858 21.738 1.00 87.12 367 SER A C 1
ATOM 2862 O O . SER A 1 367 ? 5.650 26.674 22.394 1.00 87.12 367 SER A O 1
ATOM 2864 N N . GLN A 1 368 ? 5.436 25.261 20.633 1.00 85.38 368 GLN A N 1
ATOM 2865 C CA . GLN A 1 368 ? 6.698 25.575 19.961 1.00 85.38 368 GLN A CA 1
ATOM 2866 C C . GLN A 1 368 ? 6.495 26.440 18.710 1.00 85.38 368 GLN A C 1
ATOM 2868 O O . GLN A 1 368 ? 7.481 26.898 18.134 1.00 85.38 368 GLN A O 1
ATOM 2873 N N . GLU A 1 369 ? 5.247 26.700 18.317 1.00 82.75 369 GLU A N 1
ATOM 2874 C CA . GLU A 1 369 ? 4.939 27.531 17.156 1.00 82.75 369 GLU A CA 1
ATOM 2875 C C . GLU A 1 369 ? 5.274 28.995 17.424 1.00 82.75 369 GLU A C 1
ATOM 2877 O O . GLU A 1 369 ? 5.068 29.507 18.524 1.00 82.75 369 GLU A O 1
ATOM 2882 N N . ILE A 1 370 ? 5.787 29.689 16.406 1.00 77.50 370 ILE A N 1
ATOM 2883 C CA . ILE A 1 370 ? 6.261 31.078 16.537 1.00 77.50 370 ILE A CA 1
ATOM 2884 C C . ILE A 1 370 ? 5.136 32.004 17.025 1.00 77.50 370 ILE A C 1
ATOM 2886 O O . ILE A 1 370 ? 5.392 32.932 17.792 1.00 77.50 370 ILE A O 1
ATOM 2890 N N . GLU A 1 371 ? 3.899 31.747 16.598 1.00 81.19 371 GLU A N 1
ATOM 2891 C CA . GLU A 1 371 ? 2.743 32.612 16.854 1.00 81.19 371 GLU A CA 1
ATOM 2892 C C . GLU A 1 371 ? 2.245 32.558 18.306 1.00 81.19 371 GLU A C 1
ATOM 2894 O O . GLU A 1 371 ? 1.788 33.573 18.829 1.00 81.19 371 GLU A O 1
ATOM 2899 N N . ASN A 1 372 ? 2.377 31.412 18.978 1.00 80.56 372 ASN A N 1
ATOM 2900 C CA . ASN A 1 372 ? 1.919 31.196 20.356 1.00 80.56 372 ASN A CA 1
ATOM 2901 C C . ASN A 1 372 ? 3.004 30.545 21.240 1.00 80.56 372 ASN A C 1
ATOM 2903 O O . ASN A 1 372 ? 2.709 29.823 22.197 1.00 80.56 372 ASN A O 1
ATOM 2907 N N . TYR A 1 373 ? 4.277 30.816 20.933 1.00 86.31 373 TYR A N 1
ATOM 2908 C CA . TYR A 1 373 ? 5.428 30.200 21.591 1.00 86.31 373 TYR A CA 1
ATOM 2909 C C . TYR A 1 373 ? 5.367 30.346 23.117 1.00 86.31 373 TYR A C 1
ATOM 2911 O O . TYR A 1 373 ? 5.343 31.449 23.671 1.00 86.31 373 TYR A O 1
ATOM 2919 N N . GLY A 1 374 ? 5.403 29.212 23.816 1.00 85.81 374 GLY A N 1
ATOM 2920 C CA . GLY A 1 374 ? 5.382 29.153 25.275 1.00 85.81 374 GLY A CA 1
ATOM 2921 C C . GLY A 1 374 ? 3.991 29.124 25.919 1.00 85.81 374 GLY A C 1
ATOM 2922 O O . GLY A 1 374 ? 3.925 28.938 27.142 1.00 85.81 374 GLY A O 1
ATOM 2923 N N . GLU A 1 375 ? 2.906 29.255 25.149 1.00 91.50 375 GLU A N 1
ATOM 2924 C CA . GLU A 1 375 ? 1.540 29.064 25.650 1.00 91.50 375 GLU A CA 1
ATOM 2925 C C . GLU A 1 375 ? 1.295 27.613 26.072 1.00 91.50 375 GLU A C 1
ATOM 2927 O O . GLU A 1 375 ? 1.844 26.677 25.490 1.00 91.50 375 GLU A O 1
ATOM 2932 N N . LYS A 1 376 ? 0.487 27.415 27.121 1.00 93.38 376 LYS A N 1
ATOM 2933 C CA . LYS A 1 376 ? 0.146 26.075 27.613 1.00 93.38 376 LYS A CA 1
ATOM 2934 C C . LYS A 1 376 ? -0.925 25.453 26.724 1.00 93.38 376 LYS A C 1
ATOM 2936 O O . LYS A 1 376 ? -2.040 25.961 26.672 1.00 93.38 376 LYS A O 1
ATOM 2941 N N . LEU A 1 377 ? -0.593 24.321 26.119 1.00 94.44 377 LEU A N 1
ATOM 2942 C CA . LEU A 1 377 ? -1.510 23.463 25.384 1.00 94.44 377 LEU A CA 1
ATOM 2943 C C . LEU A 1 377 ? -1.879 22.270 26.262 1.00 94.44 377 LEU A C 1
ATOM 2945 O O . LEU A 1 377 ? -1.001 21.612 26.824 1.00 94.44 377 LEU A O 1
ATOM 2949 N N . TYR A 1 378 ? -3.174 22.008 26.402 1.00 96.56 378 TYR A N 1
ATOM 2950 C CA . TYR A 1 378 ? -3.683 20.877 27.171 1.00 96.56 378 TYR A CA 1
ATOM 2951 C C . TYR A 1 378 ? -4.074 19.770 26.207 1.00 96.56 378 TYR A C 1
ATOM 2953 O O . TYR A 1 378 ? -4.898 19.997 25.329 1.00 96.56 378 TYR A O 1
ATOM 2961 N N . PHE A 1 379 ? -3.504 18.588 26.384 1.00 96.81 379 PHE A N 1
ATOM 2962 C CA . PHE A 1 379 ? -3.746 17.425 25.546 1.00 96.81 379 PHE A CA 1
ATOM 2963 C C . PHE A 1 379 ? -4.505 16.353 26.314 1.00 96.81 379 PHE A C 1
ATOM 2965 O O . PHE A 1 379 ? -4.285 16.162 27.513 1.00 96.81 379 PHE A O 1
ATOM 2972 N N . VAL A 1 380 ? -5.358 15.621 25.605 1.00 97.50 380 VAL A N 1
ATOM 2973 C CA . VAL A 1 380 ? -6.018 14.407 26.092 1.00 97.50 380 VAL A CA 1
ATOM 2974 C C . VAL A 1 380 ? -5.884 13.300 25.060 1.00 97.50 380 VAL A C 1
ATOM 2976 O O . VAL A 1 380 ? -6.076 13.537 23.874 1.00 97.50 380 VAL A O 1
ATOM 2979 N N . THR A 1 381 ? -5.569 12.091 25.508 1.00 96.94 381 THR A N 1
ATOM 2980 C CA . THR A 1 381 ? -5.552 10.887 24.674 1.00 96.94 381 THR A CA 1
ATOM 2981 C C . THR A 1 381 ? -6.710 10.000 25.091 1.00 96.94 381 THR A C 1
ATOM 2983 O O . THR A 1 381 ? -6.817 9.638 26.265 1.00 96.94 381 THR A O 1
ATOM 2986 N N . LEU A 1 382 ? -7.577 9.676 24.138 1.00 95.12 382 LEU A N 1
ATOM 2987 C CA . LEU A 1 382 ? -8.869 9.034 24.354 1.00 95.12 382 LEU A CA 1
ATOM 2988 C C . LEU A 1 382 ? -8.909 7.685 23.635 1.00 95.12 382 LEU A C 1
ATOM 2990 O O . LEU A 1 382 ? -8.469 7.600 22.492 1.00 95.12 382 LEU A O 1
ATOM 2994 N N . LEU A 1 383 ? -9.445 6.665 24.303 1.00 89.75 383 LEU A N 1
ATOM 2995 C CA . LEU A 1 383 ? -9.898 5.415 23.694 1.00 89.75 383 LEU A CA 1
ATOM 2996 C C . LEU A 1 383 ? -11.379 5.569 23.334 1.00 89.75 383 LEU A C 1
ATOM 2998 O O . LEU A 1 383 ? -12.190 5.855 24.217 1.00 89.75 383 LEU A O 1
ATOM 3002 N N . HIS A 1 384 ? -11.703 5.401 22.057 1.00 88.31 384 HIS A N 1
ATOM 3003 C CA . HIS A 1 384 ? -13.052 5.509 21.505 1.00 88.31 384 HIS A CA 1
ATOM 3004 C C . HIS A 1 384 ? -13.793 4.166 21.523 1.00 88.31 384 HIS A C 1
ATOM 3006 O O . HIS A 1 384 ? -13.196 3.111 21.743 1.00 88.31 384 HIS A O 1
ATOM 3012 N N . THR A 1 385 ? -15.107 4.215 21.288 1.00 82.81 385 THR A N 1
ATOM 3013 C CA . THR A 1 385 ? -16.003 3.046 21.248 1.00 82.81 385 THR A CA 1
ATOM 3014 C C . THR A 1 385 ? -15.616 2.012 20.190 1.00 82.81 385 THR A C 1
ATOM 3016 O O . THR A 1 385 ? -15.809 0.818 20.398 1.00 82.81 385 THR A O 1
ATOM 3019 N N . ASP A 1 386 ? -15.010 2.453 19.087 1.00 68.94 386 ASP A N 1
ATOM 3020 C CA . ASP A 1 386 ? -14.494 1.609 18.006 1.00 68.94 386 ASP A CA 1
ATOM 3021 C C . ASP A 1 386 ? -13.116 0.986 18.309 1.00 68.94 386 ASP A C 1
ATOM 3023 O O . ASP A 1 386 ? -12.551 0.272 17.477 1.00 68.94 386 ASP A O 1
ATOM 3027 N N . GLY A 1 387 ? -12.559 1.261 19.492 1.00 71.75 387 GLY A N 1
ATOM 3028 C CA . GLY A 1 387 ? -11.232 0.822 19.913 1.00 71.75 387 GLY A CA 1
ATOM 3029 C C . GLY A 1 387 ? -10.080 1.698 19.410 1.00 71.75 387 GLY A C 1
ATOM 3030 O O . GLY A 1 387 ? -8.924 1.427 19.742 1.00 71.75 387 GLY A O 1
ATOM 3031 N N . SER A 1 388 ? -10.349 2.754 18.637 1.00 76.75 388 SER A N 1
ATOM 3032 C CA . SER A 1 388 ? -9.314 3.685 18.189 1.00 76.75 388 SER A CA 1
ATOM 3033 C C . SER A 1 388 ? -8.804 4.555 19.342 1.00 76.75 388 SER A C 1
ATOM 3035 O O . SER A 1 388 ? -9.533 4.909 20.271 1.00 76.75 388 SER A O 1
ATOM 3037 N N . ILE A 1 389 ? -7.517 4.909 19.289 1.00 82.56 389 ILE A N 1
ATOM 3038 C CA . ILE A 1 389 ? -6.879 5.793 20.267 1.00 82.56 389 ILE A CA 1
ATOM 3039 C C . ILE A 1 389 ? -6.440 7.070 19.555 1.00 82.56 389 ILE A C 1
ATOM 3041 O O . ILE A 1 389 ? -5.596 7.013 18.660 1.00 82.56 389 ILE A O 1
ATOM 3045 N N . LYS A 1 390 ? -6.973 8.227 19.966 1.00 87.75 390 LYS A N 1
ATOM 3046 C CA . LYS A 1 390 ? -6.645 9.531 19.363 1.00 87.75 390 LYS A CA 1
ATOM 3047 C C . LYS A 1 390 ? -6.317 10.582 20.424 1.00 87.75 390 LYS A C 1
ATOM 3049 O O . LYS A 1 390 ? -6.870 10.574 21.524 1.00 87.75 390 LYS A O 1
ATOM 3054 N N . THR A 1 391 ? -5.394 11.483 20.089 1.00 94.50 391 THR A N 1
ATOM 3055 C CA . THR A 1 391 ? -5.024 12.637 20.919 1.00 94.50 391 THR A CA 1
ATOM 3056 C C . THR A 1 391 ? -5.704 13.903 20.406 1.00 94.50 391 THR A C 1
ATOM 3058 O O . THR A 1 391 ? -5.820 14.106 19.200 1.00 94.50 391 THR A O 1
ATOM 3061 N N . TYR A 1 392 ? -6.136 14.749 21.336 1.00 95.19 392 TYR A N 1
ATOM 3062 C CA . TYR A 1 392 ? -6.868 15.989 21.105 1.00 95.19 392 TYR A CA 1
ATOM 3063 C C . TYR A 1 392 ? -6.314 17.110 21.980 1.00 95.19 392 TYR A C 1
ATOM 3065 O O . TYR A 1 392 ? -5.719 16.847 23.027 1.00 95.19 392 TYR A O 1
ATOM 3073 N N . LEU A 1 393 ? -6.584 18.354 21.596 1.00 96.69 393 LEU A N 1
ATOM 3074 C CA . LEU A 1 393 ? -6.456 19.509 22.476 1.00 96.69 393 LEU A CA 1
ATOM 3075 C C . LEU A 1 393 ? -7.676 19.627 23.400 1.00 96.69 393 LEU A C 1
ATOM 3077 O O . LEU A 1 393 ? -8.772 19.167 23.093 1.00 96.69 393 LEU A O 1
ATOM 3081 N N . ALA A 1 394 ? -7.511 20.300 24.530 1.00 95.75 394 ALA A N 1
ATOM 3082 C CA . ALA A 1 394 ? -8.580 20.687 25.436 1.00 95.75 394 ALA A CA 1
ATOM 3083 C C . ALA A 1 394 ? -8.418 22.160 25.830 1.00 95.75 394 ALA A C 1
ATOM 3085 O O . ALA A 1 394 ? -7.310 22.683 25.941 1.00 95.75 394 ALA A O 1
ATOM 3086 N N . LYS A 1 395 ? -9.530 22.849 26.113 1.00 93.75 395 LYS A N 1
ATOM 3087 C CA . LYS A 1 395 ? -9.493 24.266 26.542 1.00 93.75 395 LYS A CA 1
ATOM 3088 C C . LYS A 1 395 ? -8.905 24.481 27.939 1.00 93.75 395 LYS A C 1
ATOM 3090 O O . LYS A 1 395 ? -8.661 25.617 28.338 1.00 93.75 395 LYS A O 1
ATOM 3095 N N . LYS A 1 396 ? -8.743 23.411 28.713 1.00 94.62 396 LYS A N 1
ATOM 3096 C CA . LYS A 1 396 ? -8.230 23.434 30.083 1.00 94.62 396 LYS A CA 1
ATOM 3097 C C . LYS A 1 396 ? -7.591 22.096 30.423 1.00 94.62 396 LYS A C 1
ATOM 3099 O O . LYS A 1 396 ? -7.797 21.111 29.721 1.00 94.62 396 LYS A O 1
ATOM 3104 N N . ASP A 1 397 ? -6.882 22.075 31.542 1.00 95.25 397 ASP A N 1
ATOM 3105 C CA . ASP A 1 397 ? -6.320 20.857 32.112 1.00 95.25 397 ASP A CA 1
ATOM 3106 C C . ASP A 1 397 ? -7.425 19.833 32.427 1.00 95.25 397 ASP A C 1
ATOM 3108 O O . ASP A 1 397 ? -8.378 20.134 33.151 1.00 95.25 397 ASP A O 1
ATOM 3112 N N . MET A 1 398 ? -7.278 18.631 31.866 1.00 95.75 398 MET A N 1
ATOM 3113 C CA . MET A 1 398 ? -8.169 17.484 32.063 1.00 95.75 398 MET A CA 1
ATOM 3114 C C . MET A 1 398 ? -7.471 16.333 32.803 1.00 95.75 398 MET A C 1
ATOM 3116 O O . MET A 1 398 ? -7.981 15.216 32.817 1.00 95.75 398 MET A O 1
ATOM 3120 N N . SER A 1 399 ? -6.318 16.578 33.437 1.00 93.62 399 SER A N 1
ATOM 3121 C CA . SER A 1 399 ? -5.557 15.577 34.203 1.00 93.62 399 SER A CA 1
ATOM 3122 C C . SER A 1 399 ? -6.388 14.858 35.267 1.00 93.62 399 SER A C 1
ATOM 3124 O O . SER A 1 399 ? -6.159 13.679 35.527 1.00 93.62 399 SER A O 1
ATOM 3126 N N . ALA A 1 400 ? -7.397 15.535 35.823 1.00 94.81 400 ALA A N 1
ATOM 3127 C CA . ALA A 1 400 ? -8.338 14.966 36.783 1.00 94.81 400 ALA A CA 1
ATOM 3128 C C . ALA A 1 400 ? -9.206 13.829 36.218 1.00 94.81 400 ALA A C 1
ATOM 3130 O O . ALA A 1 400 ? -9.692 13.029 37.003 1.00 94.81 400 ALA A O 1
ATOM 3131 N N . LEU A 1 401 ? -9.393 13.757 34.895 1.00 95.75 401 LEU A N 1
ATOM 3132 C CA . LEU A 1 401 ? -10.167 12.704 34.230 1.00 95.75 401 LEU A CA 1
ATOM 3133 C C . LEU A 1 401 ? -9.292 11.538 33.768 1.00 95.75 401 LEU A C 1
ATOM 3135 O O . LEU A 1 401 ? -9.795 10.612 33.148 1.00 95.75 401 LEU A O 1
ATOM 3139 N N . LYS A 1 402 ? -7.975 11.561 34.001 1.00 95.19 402 LYS A N 1
ATOM 3140 C CA . LYS A 1 402 ? -7.102 10.478 33.544 1.00 95.19 402 LYS A CA 1
ATOM 3141 C C . LYS A 1 402 ? -7.482 9.156 34.221 1.00 95.19 402 LYS A C 1
ATOM 3143 O O . LYS A 1 402 ? -7.329 8.987 35.430 1.00 95.19 402 LYS A O 1
ATOM 3148 N N . GLY A 1 403 ? -7.848 8.182 33.397 1.00 94.69 403 GLY A N 1
ATOM 3149 C CA . GLY A 1 403 ? -8.345 6.878 33.812 1.00 94.69 403 GLY A CA 1
ATOM 3150 C C . GLY A 1 403 ? -9.855 6.828 34.024 1.00 94.69 403 GLY A C 1
ATOM 3151 O O . GLY A 1 403 ? -10.348 5.790 34.460 1.00 94.69 403 GLY A O 1
ATOM 3152 N N . ASP A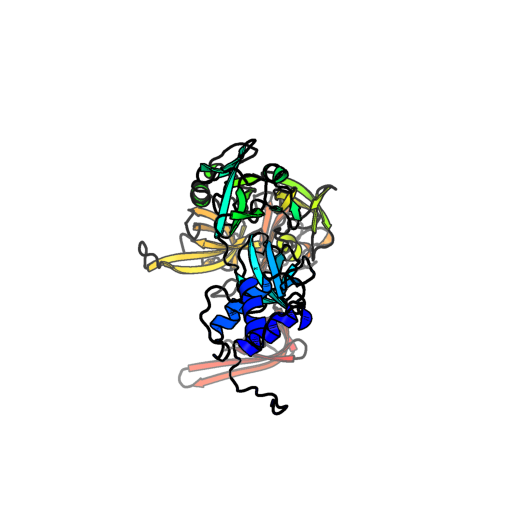 1 404 ? -10.574 7.909 33.718 1.00 96.75 404 ASP A N 1
ATOM 3153 C CA . ASP A 1 404 ? -12.023 7.968 33.833 1.00 96.75 404 ASP A CA 1
ATOM 3154 C C . ASP A 1 404 ? -12.736 7.821 32.490 1.00 96.75 404 ASP A C 1
ATOM 3156 O O . ASP A 1 404 ? -12.220 8.209 31.436 1.00 96.75 404 ASP A O 1
ATOM 3160 N N . LEU A 1 405 ? -13.949 7.266 32.550 1.00 97.94 405 LEU A N 1
ATOM 3161 C CA . LEU A 1 405 ? -14.908 7.336 31.457 1.00 9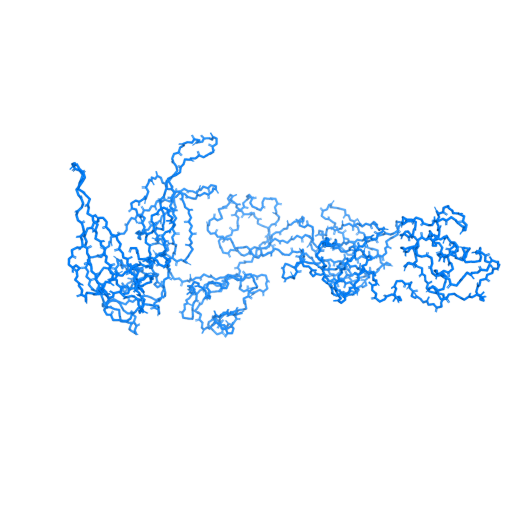7.94 405 LEU A CA 1
ATOM 3162 C C . LEU A 1 405 ? -15.484 8.757 31.395 1.00 97.94 405 LEU A C 1
ATOM 3164 O O . LEU A 1 405 ? -15.816 9.368 32.415 1.00 97.94 405 LEU A O 1
ATOM 3168 N N . ALA A 1 406 ? -15.624 9.282 30.189 1.00 97.69 406 ALA A N 1
ATOM 3169 C CA . ALA A 1 406 ? -16.221 10.579 29.927 1.00 97.69 406 ALA A CA 1
ATOM 3170 C C . ALA A 1 406 ? -17.048 10.517 28.644 1.00 97.69 406 ALA A C 1
ATOM 3172 O O . ALA A 1 406 ? -16.844 9.644 27.805 1.00 97.69 406 ALA A O 1
ATOM 3173 N N . THR A 1 407 ? -17.940 11.484 28.459 1.00 95.25 407 THR A N 1
ATOM 3174 C CA . THR A 1 407 ? -18.449 11.801 27.122 1.00 95.25 407 THR A CA 1
ATOM 3175 C C . THR A 1 407 ? -17.620 12.928 26.519 1.00 95.25 407 THR A C 1
ATOM 3177 O O . THR A 1 407 ? -17.269 13.870 27.242 1.00 95.25 407 THR A O 1
ATOM 3180 N N . TYR A 1 408 ? -17.350 12.892 25.217 1.00 93.31 408 TYR A N 1
ATOM 3181 C CA . TYR A 1 408 ? -16.630 13.954 24.517 1.00 93.31 408 TYR A CA 1
ATOM 3182 C C . TYR A 1 408 ? -17.486 14.655 23.461 1.00 93.31 408 TYR A C 1
ATOM 3184 O O . TYR A 1 408 ? -18.437 14.105 22.913 1.00 93.31 408 TYR A O 1
ATOM 3192 N N . SER A 1 409 ? -17.116 15.897 23.162 1.00 84.69 409 SER A N 1
ATOM 3193 C CA . SER A 1 409 ? -17.622 16.645 22.013 1.00 84.69 409 SER A CA 1
ATOM 3194 C C . SER A 1 409 ? -16.493 17.471 21.410 1.00 84.69 409 SER A C 1
ATOM 3196 O O . SER A 1 409 ? -15.785 18.163 22.150 1.00 84.69 409 SER A O 1
ATOM 3198 N N . ILE A 1 410 ? -16.347 17.455 20.087 1.00 87.88 410 ILE A N 1
ATOM 3199 C CA . ILE A 1 410 ? -15.432 18.359 19.381 1.00 87.88 410 ILE A CA 1
ATOM 3200 C C . ILE A 1 410 ? -16.034 19.765 19.415 1.00 87.88 410 ILE A C 1
ATOM 3202 O O . ILE A 1 410 ? -17.186 19.964 19.039 1.00 87.88 410 ILE A O 1
ATOM 3206 N N . ILE A 1 411 ? -15.262 20.735 19.902 1.00 87.94 411 ILE A N 1
ATOM 3207 C CA . ILE A 1 411 ? -15.703 22.131 20.048 1.00 87.94 411 ILE A CA 1
ATOM 3208 C C . ILE A 1 411 ? -14.994 23.083 19.085 1.00 87.94 411 ILE A C 1
ATOM 3210 O O . ILE A 1 411 ? -15.476 24.194 18.882 1.00 87.94 411 ILE A O 1
ATOM 3214 N N . GLU A 1 412 ? -13.861 22.670 18.519 1.00 83.69 412 GLU A N 1
ATOM 3215 C CA . GLU A 1 412 ? -13.098 23.420 17.523 1.00 83.69 412 GLU A CA 1
ATOM 3216 C C . GLU A 1 412 ? -12.186 22.449 16.765 1.00 83.69 412 GLU A C 1
ATOM 3218 O O . GLU A 1 412 ? -11.570 21.585 17.382 1.00 83.69 412 GLU A O 1
ATOM 3223 N N . THR A 1 413 ? -12.115 22.556 15.442 1.00 84.31 413 THR A N 1
ATOM 3224 C CA . THR A 1 413 ? -11.248 21.713 14.601 1.00 84.31 413 THR A CA 1
ATOM 3225 C C . THR A 1 413 ? -9.921 22.422 14.355 1.00 84.31 413 THR A C 1
ATOM 3227 O O . THR A 1 413 ? -9.933 23.594 13.977 1.00 84.31 413 THR A O 1
ATOM 3230 N N . GLY A 1 414 ? -8.798 21.730 14.546 1.00 73.19 414 GLY A N 1
ATOM 3231 C CA . GLY A 1 414 ? -7.451 22.287 14.370 1.00 73.19 414 GLY A CA 1
ATOM 3232 C C . GLY A 1 414 ? -6.674 21.618 13.235 1.00 73.19 414 GLY A C 1
ATOM 3233 O O . GLY A 1 414 ? -7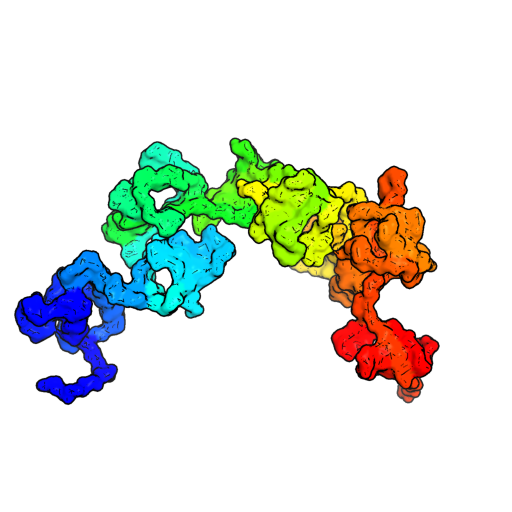.124 20.627 12.668 1.00 73.19 414 GLY A O 1
ATOM 3234 N N . GLU A 1 415 ? -5.510 22.176 12.891 1.00 67.50 415 GLU A N 1
ATOM 3235 C CA . GLU A 1 415 ? -4.631 21.635 11.841 1.00 67.50 415 GLU A CA 1
ATOM 3236 C C . GLU A 1 415 ? -3.953 20.326 12.277 1.00 67.50 415 GLU A C 1
ATOM 3238 O O . GLU A 1 415 ? -4.047 19.330 11.562 1.00 67.50 415 GLU A O 1
ATOM 3243 N N . ASP A 1 416 ? -3.358 20.309 13.477 1.00 76.50 416 ASP A N 1
ATOM 3244 C CA . ASP A 1 416 ? -2.716 19.115 14.051 1.00 76.50 416 ASP A CA 1
ATOM 3245 C C . ASP A 1 416 ? -3.643 18.324 14.989 1.00 76.50 416 ASP A C 1
ATOM 3247 O O . ASP A 1 416 ? -3.617 17.093 15.022 1.00 76.50 416 ASP A O 1
ATOM 3251 N N . TYR A 1 417 ? -4.464 19.032 15.772 1.00 83.50 417 TYR A N 1
ATOM 3252 C CA . TYR A 1 417 ? -5.328 18.449 16.798 1.00 83.50 417 TYR A CA 1
ATOM 3253 C C . TYR A 1 417 ? -6.675 19.171 16.857 1.00 83.50 417 TYR A C 1
ATOM 3255 O O . TYR A 1 417 ? -6.723 20.395 16.987 1.00 83.50 417 TYR A O 1
ATOM 3263 N N . ASP A 1 418 ? -7.777 18.418 16.865 1.00 85.81 418 ASP A N 1
ATOM 3264 C CA . ASP A 1 418 ? -9.084 18.969 17.233 1.00 85.81 418 ASP A CA 1
ATOM 3265 C C . ASP A 1 418 ? -9.104 19.303 18.730 1.00 85.81 418 ASP A C 1
ATOM 3267 O O . ASP A 1 418 ? -8.507 18.599 19.548 1.00 85.81 418 ASP A O 1
ATOM 3271 N N . THR A 1 419 ? -9.825 20.354 19.109 1.00 90.06 419 THR A N 1
ATOM 3272 C CA . THR A 1 419 ? -10.084 20.695 20.507 1.00 90.06 419 THR A CA 1
ATOM 3273 C C . THR A 1 419 ? -11.404 20.086 20.958 1.00 90.06 419 THR A C 1
ATOM 3275 O O . THR A 1 419 ? -12.452 20.298 20.340 1.00 90.06 419 THR A O 1
ATOM 3278 N N . VAL A 1 420 ? -11.375 19.375 22.082 1.00 94.38 420 VAL A N 1
ATOM 3279 C CA . VAL A 1 420 ? -12.533 18.695 22.665 1.00 94.38 420 VAL A CA 1
ATOM 3280 C C . VAL A 1 420 ? -12.929 19.282 24.018 1.00 94.38 420 VAL A C 1
ATOM 3282 O O . VAL A 1 420 ? -12.125 19.859 24.757 1.00 94.38 420 VAL A O 1
ATOM 3285 N N . SER A 1 421 ? -14.204 19.108 24.355 1.00 93.06 421 SER A N 1
ATOM 3286 C CA . SER A 1 421 ? -14.715 19.204 25.720 1.00 93.06 421 SER A CA 1
ATOM 3287 C C . SER A 1 421 ? -15.019 17.803 26.229 1.00 93.06 421 SER A C 1
ATOM 3289 O O . SER A 1 421 ? -15.612 17.007 25.505 1.00 93.06 421 SER A O 1
ATOM 3291 N N . LEU A 1 422 ? -14.639 17.526 27.476 1.00 96.75 422 LEU A N 1
ATOM 3292 C CA . LEU A 1 422 ? -14.953 16.281 28.169 1.00 96.75 422 LEU A CA 1
ATOM 3293 C C . LEU A 1 422 ? -15.936 16.557 29.304 1.00 96.75 422 LEU A C 1
ATOM 3295 O O . LEU A 1 422 ? -15.776 17.532 30.045 1.00 96.75 422 LEU A O 1
ATOM 3299 N N . THR A 1 423 ? -16.915 15.672 29.453 1.00 94.81 423 THR A N 1
ATOM 3300 C CA . THR A 1 423 ? -17.869 15.677 30.564 1.00 94.81 423 THR A CA 1
ATOM 3301 C C . THR A 1 423 ? -17.742 14.357 31.308 1.00 94.81 423 THR A C 1
ATOM 3303 O O . THR A 1 423 ? -17.885 13.294 30.709 1.00 94.81 423 THR A O 1
ATOM 3306 N N . ALA A 1 424 ? -17.433 14.426 32.603 1.00 95.06 424 ALA A N 1
ATOM 3307 C CA . ALA A 1 424 ? -17.335 13.244 33.451 1.00 95.06 424 ALA A CA 1
ATOM 3308 C C . ALA A 1 424 ? -18.700 12.566 33.598 1.00 95.06 424 ALA A C 1
ATOM 3310 O O . ALA A 1 424 ? -19.725 13.247 33.687 1.00 95.06 424 ALA A O 1
ATOM 3311 N N . VAL A 1 425 ? -18.691 11.241 33.685 1.00 95.81 425 VAL A N 1
ATOM 3312 C CA . VAL A 1 425 ? -19.880 10.461 34.034 1.00 95.81 425 VAL A CA 1
ATOM 3313 C C . VAL A 1 425 ? -19.965 10.249 35.547 1.00 95.81 425 VAL A C 1
ATOM 3315 O O . VAL A 1 425 ? -18.970 10.361 36.266 1.00 95.81 425 VAL A O 1
ATOM 3318 N N . GLU A 1 426 ? -21.155 9.926 36.046 1.00 95.69 426 GLU A N 1
ATOM 3319 C CA . GLU A 1 426 ? -21.349 9.565 37.451 1.00 95.69 426 GLU A CA 1
ATOM 3320 C C . GLU A 1 426 ? -21.148 8.059 37.650 1.00 95.69 426 GLU A C 1
ATOM 3322 O O . GLU A 1 426 ? -21.832 7.244 37.033 1.00 95.69 426 GLU A O 1
ATOM 3327 N N . TYR A 1 427 ? -20.209 7.679 38.519 1.00 95.75 427 TYR A N 1
ATOM 3328 C CA . TYR A 1 427 ? -19.943 6.272 38.810 1.00 95.75 427 TYR A CA 1
ATOM 3329 C C . TYR A 1 427 ? -20.898 5.666 39.826 1.00 95.75 427 TYR A C 1
ATOM 3331 O O . TYR A 1 427 ? -21.369 6.305 40.768 1.00 95.75 427 TYR A O 1
ATOM 3339 N N . LEU A 1 428 ? -21.101 4.363 39.658 1.00 93.12 428 LEU A N 1
ATOM 3340 C CA . LEU A 1 428 ? -21.911 3.540 40.532 1.00 93.12 428 LEU A CA 1
ATOM 3341 C C . LEU A 1 428 ? -21.322 3.477 41.953 1.00 93.12 428 LEU A C 1
ATOM 3343 O O . LEU A 1 428 ? -20.098 3.495 42.144 1.00 93.12 428 LEU A O 1
ATOM 3347 N N . PRO A 1 429 ? -22.177 3.338 42.982 1.00 91.75 429 PRO A N 1
ATOM 3348 C CA . PRO A 1 429 ? -21.719 3.101 44.342 1.00 91.75 429 PRO A CA 1
ATOM 3349 C C . PRO A 1 429 ? -20.978 1.763 44.443 1.00 91.75 429 PRO A C 1
ATOM 3351 O O . PRO A 1 429 ? -21.282 0.800 43.741 1.00 91.75 429 PRO A O 1
ATOM 3354 N N . ARG A 1 430 ? -20.033 1.671 45.386 1.00 90.94 430 ARG A N 1
ATOM 3355 C CA . ARG A 1 430 ? -19.260 0.443 45.621 1.00 90.94 430 ARG A CA 1
ATOM 3356 C C . ARG A 1 430 ? -20.167 -0.686 46.116 1.00 90.94 430 ARG A C 1
ATOM 3358 O O . ARG A 1 430 ? -20.495 -0.749 47.299 1.00 90.94 430 ARG A O 1
ATOM 3365 N N . LYS A 1 431 ? -20.530 -1.598 45.217 1.00 92.31 431 LYS A N 1
ATOM 3366 C CA . LYS A 1 431 ? -21.236 -2.846 45.521 1.00 92.31 431 LYS A CA 1
ATOM 3367 C C . LYS A 1 431 ? -20.752 -3.973 44.612 1.00 92.31 431 LYS A C 1
ATOM 3369 O O . LYS A 1 431 ? -20.072 -3.725 43.617 1.00 92.31 431 LYS A O 1
ATOM 3374 N N . THR A 1 432 ? -21.086 -5.206 44.976 1.00 93.50 432 THR A N 1
ATOM 3375 C CA . THR A 1 432 ? -20.939 -6.360 44.087 1.00 93.50 432 THR A CA 1
ATOM 3376 C C . THR A 1 432 ? -22.063 -6.367 43.053 1.00 93.50 432 THR A C 1
ATOM 3378 O O . THR A 1 432 ? -23.180 -5.929 43.337 1.00 93.50 432 THR A O 1
ATOM 3381 N N . HIS A 1 433 ? -21.748 -6.875 41.868 1.00 96.12 433 HIS A N 1
ATOM 3382 C CA . HIS A 1 433 ? -22.689 -7.095 40.772 1.00 96.12 433 HIS A CA 1
ATOM 3383 C C . HIS A 1 433 ? -22.594 -8.549 40.314 1.00 96.12 433 HIS A C 1
ATOM 3385 O O . HIS A 1 433 ? -21.613 -9.234 40.621 1.00 96.12 433 HIS A O 1
ATOM 3391 N N . GLU A 1 434 ? -23.601 -9.028 39.598 1.00 97.25 434 GLU A N 1
ATOM 3392 C CA . GLU A 1 434 ? -23.620 -10.384 39.052 1.00 97.25 434 GLU A CA 1
ATOM 3393 C C . GLU A 1 434 ? -23.814 -10.351 37.537 1.00 97.25 434 GLU A C 1
ATOM 3395 O O . GLU A 1 434 ? -24.708 -9.677 37.035 1.00 97.25 434 GLU A O 1
ATOM 3400 N N . ILE A 1 435 ? -22.947 -11.055 36.809 1.00 95.56 435 ILE A N 1
ATOM 3401 C CA . ILE A 1 435 ? -23.010 -11.169 35.351 1.00 95.56 435 ILE A CA 1
ATOM 3402 C C . ILE A 1 435 ? -23.643 -12.517 35.010 1.00 95.56 435 ILE A C 1
ATOM 3404 O O . ILE A 1 435 ? -23.064 -13.572 35.282 1.00 95.56 435 ILE A O 1
ATOM 3408 N N . PHE A 1 436 ? -24.818 -12.487 34.387 1.00 87.25 436 PHE A N 1
ATOM 3409 C CA . PHE A 1 436 ? -25.492 -13.670 33.856 1.00 87.25 436 PHE A CA 1
ATOM 3410 C C . PHE A 1 436 ? -25.176 -13.771 32.369 1.00 87.25 436 PHE A C 1
ATOM 3412 O O . PHE A 1 436 ? -25.910 -13.263 31.521 1.00 87.25 436 PHE A O 1
ATOM 3419 N N . LYS A 1 437 ? -24.034 -14.389 32.059 1.00 83.19 437 LYS A N 1
ATOM 3420 C CA . LYS A 1 437 ? -23.462 -14.395 30.708 1.00 83.19 437 LYS A CA 1
ATOM 3421 C C . LYS A 1 437 ? -24.387 -15.039 29.673 1.00 83.19 437 LYS A C 1
ATOM 3423 O O . LYS A 1 437 ? -24.599 -14.444 28.620 1.00 83.19 437 LYS A O 1
ATOM 3428 N N . ASP A 1 438 ? -24.974 -16.187 30.018 1.00 73.88 438 ASP A N 1
ATOM 3429 C CA . ASP A 1 438 ? -25.879 -16.952 29.147 1.00 73.88 438 ASP A CA 1
ATOM 3430 C C . ASP A 1 438 ? -27.213 -16.231 28.903 1.00 73.88 438 ASP A C 1
ATOM 3432 O O . ASP A 1 438 ? -27.810 -16.361 27.840 1.00 73.88 438 ASP A O 1
ATOM 3436 N N . GLU A 1 439 ? -27.677 -15.445 29.879 1.00 74.31 439 GLU A N 1
ATOM 3437 C CA . GLU A 1 439 ? -28.905 -14.646 29.768 1.00 74.31 439 GLU A CA 1
ATOM 3438 C C . GLU A 1 439 ? -28.654 -13.232 29.225 1.00 74.31 439 GLU A C 1
ATOM 3440 O O . GLU A 1 439 ? -29.605 -12.467 29.075 1.00 74.31 439 GLU A O 1
ATOM 3445 N N . ARG A 1 440 ? -27.385 -12.880 28.970 1.00 84.69 440 ARG A N 1
ATOM 3446 C CA . ARG A 1 440 ? -26.922 -11.547 28.566 1.00 84.69 440 ARG A CA 1
ATOM 3447 C C . ARG A 1 440 ? -27.444 -10.430 29.488 1.00 84.69 440 ARG A C 1
ATOM 3449 O O . ARG A 1 440 ? -28.027 -9.444 29.041 1.00 84.69 440 ARG A O 1
ATOM 3456 N N . LYS A 1 441 ? -27.240 -10.599 30.802 1.00 86.62 441 LYS A N 1
ATOM 3457 C CA . LYS A 1 441 ? -27.647 -9.623 31.831 1.00 86.62 441 LYS A CA 1
ATOM 3458 C C . LYS A 1 441 ? -26.530 -9.243 32.790 1.00 86.62 441 LYS A C 1
ATOM 3460 O O . LYS A 1 441 ? -25.671 -10.063 33.122 1.00 86.62 441 LYS A O 1
ATOM 3465 N N . ILE A 1 442 ? -26.632 -8.029 33.324 1.00 92.56 442 ILE A N 1
ATOM 3466 C CA . ILE A 1 442 ? -25.945 -7.608 34.550 1.00 92.56 442 ILE A CA 1
ATOM 3467 C C . ILE A 1 442 ? -26.997 -7.269 35.600 1.00 92.56 442 ILE A C 1
ATOM 3469 O O . ILE A 1 442 ? -27.883 -6.445 35.371 1.00 92.56 442 ILE A O 1
ATOM 3473 N N . ASP A 1 443 ? -26.893 -7.895 36.770 1.00 93.12 443 ASP A N 1
ATOM 3474 C CA . ASP A 1 443 ? -27.932 -7.898 37.796 1.00 93.12 443 ASP A CA 1
ATOM 3475 C C . ASP A 1 443 ? -29.292 -8.301 37.177 1.00 93.12 443 ASP A C 1
ATOM 3477 O O . ASP A 1 443 ? -29.490 -9.457 36.814 1.00 93.12 443 ASP A O 1
ATOM 3481 N N . ASN A 1 444 ? -30.218 -7.351 37.011 1.00 88.62 444 ASN A N 1
ATOM 3482 C CA . ASN A 1 444 ? -31.539 -7.580 36.413 1.00 88.62 444 ASN A CA 1
ATOM 3483 C C . ASN A 1 444 ? -31.733 -6.868 35.060 1.00 88.62 444 ASN A C 1
ATOM 3485 O O . ASN A 1 444 ? -32.848 -6.867 34.543 1.00 88.62 444 ASN A O 1
ATOM 3489 N N . LEU A 1 445 ? -30.692 -6.230 34.519 1.00 83.75 445 LEU A N 1
ATOM 3490 C CA . LEU A 1 445 ? -30.754 -5.448 33.284 1.00 83.75 445 LEU A CA 1
ATOM 3491 C C . LEU A 1 445 ? -30.221 -6.269 32.111 1.00 83.75 445 LEU A C 1
ATOM 3493 O O . LEU A 1 445 ? -29.162 -6.890 32.229 1.00 83.75 445 LEU A O 1
ATOM 3497 N N . TYR A 1 446 ? -30.949 -6.257 30.996 1.00 81.00 446 TYR A N 1
ATOM 3498 C CA . TYR A 1 446 ? -30.481 -6.832 29.738 1.00 81.00 446 TYR A CA 1
ATOM 3499 C C . TYR A 1 446 ? -29.378 -5.967 29.139 1.00 81.00 446 TYR A C 1
ATOM 3501 O O . TYR A 1 446 ? -29.324 -4.757 29.360 1.00 81.00 446 TYR A O 1
ATOM 3509 N N . VAL A 1 447 ? -28.477 -6.611 28.408 1.00 79.94 447 VAL A N 1
ATOM 3510 C CA . VAL A 1 447 ? -27.355 -5.955 27.744 1.00 79.94 447 VAL A CA 1
ATOM 3511 C C . VAL A 1 447 ? -27.561 -6.033 26.243 1.00 79.94 447 VAL A C 1
ATOM 3513 O O . VAL A 1 447 ? -27.713 -7.125 25.695 1.00 79.94 447 VAL A O 1
ATOM 3516 N N . ALA A 1 448 ? -27.554 -4.875 25.590 1.00 75.81 448 ALA A N 1
ATOM 3517 C CA . ALA A 1 448 ? -27.749 -4.758 24.157 1.00 75.81 448 ALA A CA 1
ATOM 3518 C C . ALA A 1 448 ? -26.653 -5.510 23.381 1.00 75.81 448 ALA A C 1
ATOM 3520 O O . ALA A 1 448 ? -25.532 -5.735 23.863 1.00 75.81 448 ALA A O 1
ATOM 3521 N N . ASP A 1 449 ? -26.965 -5.916 22.154 1.00 65.25 449 ASP A N 1
ATOM 3522 C CA . ASP A 1 449 ? -26.005 -6.625 21.305 1.00 65.25 449 ASP A CA 1
ATOM 3523 C C . ASP A 1 449 ? -24.824 -5.730 20.898 1.00 65.25 449 ASP A C 1
ATOM 3525 O O . ASP A 1 449 ? -23.690 -6.204 20.840 1.00 65.25 449 ASP A O 1
ATOM 3529 N N . ASN A 1 450 ? -25.064 -4.423 20.745 1.00 65.12 450 ASN A N 1
ATOM 3530 C CA . ASN A 1 450 ? -24.073 -3.389 20.429 1.00 65.12 450 ASN A CA 1
ATOM 3531 C C . ASN A 1 450 ? -23.447 -2.712 21.667 1.00 65.12 450 ASN A C 1
ATOM 3533 O O . ASN A 1 450 ? -22.981 -1.577 21.571 1.00 65.12 450 ASN A O 1
ATOM 3537 N N . VAL A 1 451 ? -23.452 -3.365 22.834 1.00 78.94 451 VAL A N 1
ATOM 3538 C CA . VAL A 1 451 ? -22.837 -2.808 24.049 1.00 78.94 451 VAL A CA 1
ATOM 3539 C C . VAL A 1 451 ? -21.349 -2.493 23.840 1.00 78.94 451 VAL A C 1
ATOM 3541 O O . VAL A 1 451 ? -20.587 -3.335 23.364 1.00 78.94 451 VAL A O 1
ATOM 3544 N N . VAL A 1 452 ? -20.914 -1.306 24.264 1.00 85.81 452 VAL A N 1
ATOM 3545 C CA . VAL A 1 452 ? -19.490 -0.945 24.337 1.00 85.81 452 VAL A CA 1
ATOM 3546 C C . VAL A 1 452 ? -18.982 -1.188 25.751 1.00 85.81 452 VAL A C 1
ATOM 3548 O O . VAL A 1 452 ? -19.546 -0.674 26.718 1.00 85.81 452 VAL A O 1
ATOM 3551 N N . ILE A 1 453 ? -17.903 -1.958 25.893 1.00 91.75 453 ILE A N 1
ATOM 3552 C CA . ILE A 1 453 ? -17.381 -2.366 27.200 1.00 91.75 453 ILE A CA 1
ATOM 3553 C C . ILE A 1 453 ? -15.952 -1.861 27.366 1.00 91.75 453 ILE A C 1
ATOM 3555 O O . ILE A 1 453 ? -15.002 -2.495 26.927 1.00 91.75 453 ILE A O 1
ATOM 3559 N N . PHE A 1 454 ? -15.782 -0.737 28.049 1.00 96.69 454 PHE A N 1
ATOM 3560 C CA . PHE A 1 454 ? -14.463 -0.225 28.405 1.00 96.69 454 PHE A CA 1
ATOM 3561 C C . PHE A 1 454 ? -13.875 -1.026 29.576 1.00 96.69 454 PHE A C 1
ATOM 3563 O O . PHE A 1 454 ? -14.544 -1.227 30.591 1.00 96.69 454 PHE A O 1
ATOM 3570 N N . ASN A 1 455 ? -12.610 -1.437 29.482 1.00 96.00 455 ASN A N 1
ATOM 3571 C CA . ASN A 1 455 ? -11.873 -2.113 30.554 1.00 96.00 455 ASN A CA 1
ATOM 3572 C C . ASN A 1 455 ? -10.544 -1.397 30.822 1.00 96.00 455 ASN A C 1
ATOM 3574 O O . ASN A 1 455 ? -9.648 -1.378 29.981 1.00 96.00 455 ASN A O 1
ATOM 3578 N N . MET A 1 456 ? -10.402 -0.804 32.008 1.00 95.75 456 MET A N 1
ATOM 3579 C CA . MET A 1 456 ? -9.145 -0.204 32.459 1.00 95.75 456 MET A CA 1
ATOM 3580 C C . MET A 1 456 ? -8.265 -1.275 33.097 1.00 95.75 456 MET A C 1
ATOM 3582 O O . MET A 1 456 ? -8.506 -1.677 34.231 1.00 95.75 456 MET A O 1
ATOM 3586 N N . ILE A 1 457 ? -7.210 -1.701 32.405 1.00 91.12 457 ILE A N 1
ATOM 3587 C CA . ILE A 1 457 ? -6.259 -2.689 32.928 1.00 91.12 457 ILE A CA 1
ATOM 3588 C C . ILE A 1 457 ? -5.359 -2.023 33.975 1.00 91.12 457 ILE A C 1
ATOM 3590 O O . ILE A 1 457 ? -5.175 -2.523 35.092 1.00 91.12 457 ILE A O 1
ATOM 3594 N N . ASN A 1 458 ? -4.779 -0.868 33.635 1.00 85.38 458 ASN A N 1
ATOM 3595 C CA . ASN A 1 458 ? -3.821 -0.179 34.489 1.00 85.38 458 ASN A CA 1
ATOM 3596 C C . ASN A 1 458 ? -3.740 1.323 34.190 1.00 85.38 458 ASN A C 1
ATOM 3598 O O . ASN A 1 458 ? -3.273 1.741 33.131 1.00 85.38 458 ASN A O 1
ATOM 3602 N N . ASN A 1 459 ? -4.096 2.150 35.175 1.00 88.81 459 ASN A N 1
ATOM 3603 C CA . ASN A 1 459 ? -3.925 3.596 35.082 1.00 88.81 459 ASN A CA 1
ATOM 3604 C C . ASN A 1 459 ? -2.467 3.993 35.390 1.00 88.81 459 ASN A C 1
ATOM 3606 O O . ASN A 1 459 ? -2.051 4.019 36.551 1.00 88.81 459 ASN A O 1
ATOM 3610 N N . VAL A 1 460 ? -1.674 4.286 34.351 1.00 81.88 460 VAL A N 1
ATOM 3611 C CA . VAL A 1 460 ? -0.235 4.576 34.482 1.00 81.88 460 VAL A CA 1
ATOM 3612 C C . VAL A 1 460 ? 0.033 6.075 34.406 1.00 81.88 460 VAL A C 1
ATOM 3614 O O . VAL A 1 460 ? -0.285 6.736 33.419 1.00 81.88 460 VAL A O 1
ATOM 3617 N N . TYR A 1 461 ? 0.691 6.625 35.428 1.00 78.62 461 TYR A N 1
ATOM 3618 C CA . TYR A 1 461 ? 1.095 8.032 35.436 1.00 78.62 461 TYR A CA 1
ATOM 3619 C C . TYR A 1 461 ? 2.261 8.302 34.467 1.00 78.62 461 TYR A C 1
ATOM 3621 O O . TYR A 1 461 ? 3.229 7.545 34.430 1.00 78.62 461 TYR A O 1
ATOM 3629 N N . GLY A 1 462 ? 2.182 9.400 33.707 1.00 75.81 462 GLY A N 1
ATOM 3630 C CA . GLY A 1 462 ? 3.244 9.855 32.795 1.00 75.81 462 GLY A CA 1
ATOM 3631 C C . GLY A 1 462 ? 3.266 9.213 31.400 1.00 75.81 462 GLY A C 1
ATOM 3632 O O . GLY A 1 462 ? 4.090 9.602 30.580 1.00 75.81 462 GLY A O 1
ATOM 3633 N N . ARG A 1 463 ? 2.369 8.265 31.107 1.00 85.19 463 ARG A N 1
ATOM 3634 C CA . ARG A 1 463 ? 2.140 7.700 29.763 1.00 85.19 463 ARG A CA 1
ATOM 3635 C C . ARG A 1 463 ? 0.663 7.348 29.578 1.00 85.19 463 ARG A C 1
ATOM 3637 O O . ARG A 1 463 ? -0.114 7.512 30.516 1.00 85.19 463 ARG A O 1
ATOM 3644 N N . ASN A 1 464 ? 0.276 6.836 28.412 1.00 86.44 464 ASN A N 1
ATOM 3645 C CA . ASN A 1 464 ? -1.067 6.285 28.217 1.00 86.44 464 ASN A CA 1
ATOM 3646 C C . ASN A 1 464 ? -1.325 5.138 29.200 1.00 86.44 464 ASN A C 1
ATOM 3648 O O . ASN A 1 464 ? -0.460 4.282 29.409 1.00 86.44 464 ASN A O 1
ATOM 3652 N N . SER A 1 465 ? -2.504 5.160 29.815 1.00 88.62 465 SER A N 1
ATOM 3653 C CA . SER A 1 465 ? -3.008 4.040 30.601 1.00 88.62 465 SER A CA 1
ATOM 3654 C C . SER A 1 465 ? -3.232 2.825 29.707 1.00 88.62 465 SER A C 1
ATOM 3656 O O . SER A 1 465 ? -3.564 2.971 28.531 1.00 88.62 465 SER A O 1
ATOM 3658 N N . ASP A 1 466 ? -3.047 1.640 30.278 1.00 86.81 466 ASP A N 1
ATOM 3659 C CA . ASP A 1 466 ? -3.300 0.379 29.593 1.00 86.81 466 ASP A CA 1
ATOM 3660 C C . ASP A 1 466 ? -4.798 0.072 29.752 1.00 86.81 466 ASP A C 1
ATOM 3662 O O . ASP A 1 466 ? -5.288 -0.075 30.877 1.00 86.81 466 ASP A O 1
ATOM 3666 N N . ALA A 1 467 ? -5.535 0.048 28.646 1.00 90.88 467 ALA A N 1
ATOM 3667 C CA . ALA A 1 467 ? -6.972 -0.192 28.617 1.00 90.88 467 ALA A CA 1
ATOM 3668 C C . ALA A 1 467 ? -7.404 -0.710 27.243 1.00 90.88 467 ALA A C 1
ATOM 3670 O O . ALA A 1 467 ? -6.669 -0.567 26.265 1.00 90.88 467 ALA A O 1
ATOM 3671 N N . GLU A 1 468 ? -8.605 -1.270 27.177 1.00 86.06 468 GLU A N 1
ATOM 3672 C CA . GLU A 1 468 ? -9.139 -1.907 25.976 1.00 86.06 468 GLU A CA 1
ATOM 3673 C C . GLU A 1 468 ? -10.671 -1.852 25.922 1.00 86.06 468 GLU A C 1
ATOM 3675 O O . GLU A 1 468 ? -11.337 -1.506 26.905 1.00 86.06 468 GLU A O 1
ATOM 3680 N N . ILE A 1 469 ? -11.212 -2.210 24.757 1.00 84.75 469 ILE A N 1
ATOM 3681 C CA . ILE A 1 469 ? -12.629 -2.520 24.573 1.00 84.75 469 ILE A CA 1
ATOM 3682 C C . ILE A 1 469 ? -12.785 -4.039 24.630 1.00 84.75 469 ILE A C 1
ATOM 3684 O O . ILE A 1 469 ? -12.111 -4.756 23.895 1.00 84.75 469 ILE A O 1
ATOM 3688 N N . LEU A 1 470 ? -13.667 -4.512 25.504 1.00 80.75 470 LEU A N 1
ATOM 3689 C CA . LEU A 1 470 ? -13.993 -5.923 25.669 1.00 80.75 470 LEU A CA 1
ATOM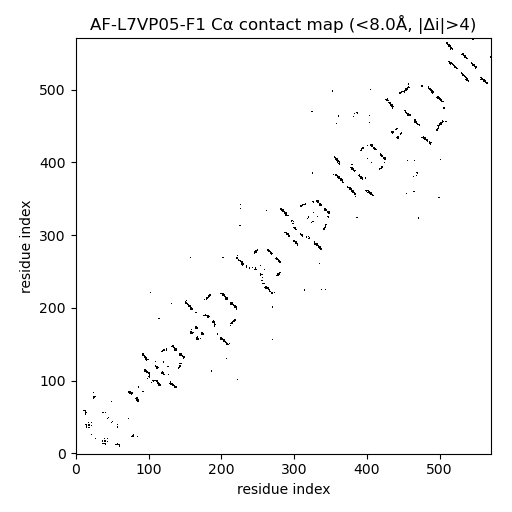 3690 C C . LEU A 1 470 ? -15.232 -6.318 24.876 1.00 80.75 470 LEU A C 1
ATOM 3692 O O . LEU A 1 470 ? -16.131 -5.514 24.625 1.00 80.75 470 LEU A O 1
ATOM 3696 N N . LYS A 1 471 ? -15.330 -7.615 24.607 1.00 71.25 471 LYS A N 1
ATOM 3697 C CA . LYS A 1 471 ? -16.551 -8.260 24.135 1.00 71.25 471 LYS A CA 1
ATOM 3698 C C . LYS A 1 471 ? -17.370 -8.752 25.315 1.00 71.25 471 LYS A C 1
ATOM 3700 O O . LYS A 1 471 ? -16.844 -9.106 26.373 1.00 71.25 471 LYS A O 1
ATOM 3705 N N . TRP A 1 472 ? -18.677 -8.906 25.107 1.00 80.94 472 TRP A N 1
ATOM 3706 C CA . TRP A 1 472 ? -19.533 -9.577 26.091 1.00 80.94 472 TRP A CA 1
ATOM 3707 C C . TRP A 1 472 ? -19.036 -10.999 26.408 1.00 80.94 472 TRP A C 1
ATOM 3709 O O . TRP A 1 472 ? -19.063 -11.447 27.556 1.00 80.94 472 TRP A O 1
ATOM 3719 N N . SER A 1 473 ? -18.519 -11.703 25.395 1.00 76.69 473 SER A N 1
ATOM 3720 C CA . SER A 1 473 ? -17.928 -13.035 25.541 1.00 76.69 473 SER A CA 1
ATOM 3721 C C . SER A 1 473 ? -16.653 -13.063 26.379 1.00 76.69 473 SER A C 1
ATOM 3723 O O . SER A 1 473 ? -16.298 -14.136 26.864 1.00 76.69 473 SER A O 1
ATOM 3725 N N . ASP A 1 474 ? -15.980 -11.934 26.581 1.00 80.94 474 ASP A N 1
ATOM 3726 C CA . ASP A 1 474 ? -14.750 -11.877 27.376 1.00 80.94 474 ASP A CA 1
ATOM 3727 C C . ASP A 1 474 ? -15.067 -11.791 28.870 1.00 80.94 474 ASP A C 1
ATOM 3729 O O . ASP A 1 474 ? -14.289 -12.245 29.709 1.00 80.94 474 ASP A O 1
ATOM 3733 N N . LEU A 1 475 ? -16.252 -11.281 29.222 1.00 86.88 475 LEU A N 1
ATOM 3734 C CA . LEU A 1 475 ? -16.638 -11.094 30.613 1.00 86.88 475 LEU A CA 1
ATOM 3735 C C . LEU A 1 475 ? -16.735 -12.426 31.382 1.00 86.88 475 LEU A C 1
ATOM 3737 O O . LEU A 1 475 ? -17.211 -13.443 30.849 1.00 86.88 475 LEU A O 1
ATOM 3741 N N . PRO A 1 476 ? -16.329 -12.439 32.666 1.00 90.56 476 PRO A N 1
ATOM 3742 C CA . PRO A 1 476 ? -16.557 -13.576 33.545 1.00 90.56 476 PRO A CA 1
ATOM 3743 C C . PRO A 1 476 ? -18.054 -13.727 33.848 1.00 90.56 476 PRO A C 1
ATOM 3745 O O . PRO A 1 476 ? -18.805 -12.755 33.838 1.00 90.56 476 PRO A O 1
ATOM 3748 N N . SER A 1 477 ? -18.489 -14.948 34.163 1.00 90.38 477 SER A N 1
ATOM 3749 C CA . SER A 1 477 ? -19.853 -15.203 34.641 1.00 90.38 477 SER A CA 1
ATOM 3750 C C . SER A 1 477 ? -19.887 -15.269 36.168 1.00 90.38 477 SER A C 1
ATOM 3752 O O . SER A 1 477 ? -18.961 -15.785 36.796 1.00 90.38 477 SER A O 1
ATOM 3754 N N . GLY A 1 478 ? -20.986 -14.813 36.765 1.00 93.88 478 GLY A N 1
ATOM 3755 C CA . GLY A 1 478 ? -21.221 -14.834 38.206 1.00 93.88 478 GLY A CA 1
ATOM 3756 C C . GLY A 1 478 ? -20.877 -13.518 38.904 1.00 93.88 478 GLY A C 1
ATOM 3757 O O . GLY A 1 478 ? -20.838 -12.449 38.293 1.00 93.88 478 GLY A O 1
ATOM 3758 N N . LYS A 1 479 ? -20.688 -13.588 40.226 1.00 95.75 479 LYS A N 1
ATOM 3759 C CA . LYS A 1 479 ? -20.474 -12.403 41.066 1.00 95.75 479 LYS A CA 1
ATOM 3760 C C . LYS A 1 479 ? -19.079 -11.823 40.890 1.00 95.75 479 LYS A C 1
ATOM 3762 O O . LYS A 1 479 ? -18.087 -12.527 41.064 1.00 95.75 479 LYS A O 1
ATOM 3767 N N . ILE A 1 480 ? -19.020 -10.519 40.649 1.00 95.25 480 ILE A N 1
ATOM 3768 C CA . ILE A 1 480 ? -17.773 -9.767 40.504 1.00 95.25 480 ILE A CA 1
ATOM 3769 C C . ILE A 1 480 ? -17.439 -8.999 41.787 1.00 95.25 480 ILE A C 1
ATOM 3771 O O . ILE A 1 480 ? -18.325 -8.611 42.558 1.00 95.25 480 ILE A O 1
ATOM 3775 N N . GLU A 1 481 ? -16.140 -8.790 42.020 1.00 90.94 481 GLU A N 1
ATOM 3776 C CA . GLU A 1 481 ? -15.632 -8.028 43.164 1.00 90.94 481 GLU A CA 1
ATOM 3777 C C . GLU A 1 481 ? -16.230 -6.612 43.187 1.00 90.94 481 GLU A C 1
ATOM 3779 O O . GLU A 1 481 ? -16.457 -5.983 42.147 1.00 90.94 481 GLU A O 1
ATOM 3784 N N . ALA A 1 482 ? -16.510 -6.106 44.392 1.00 89.94 482 ALA A N 1
ATOM 3785 C CA . ALA A 1 482 ? -17.100 -4.788 44.539 1.00 89.94 482 ALA A CA 1
ATOM 3786 C C . ALA A 1 482 ? -16.205 -3.717 43.905 1.00 89.94 482 ALA A C 1
ATOM 3788 O O . ALA A 1 482 ? -14.997 -3.694 44.125 1.00 89.94 482 ALA A O 1
ATOM 3789 N N . SER A 1 483 ? -16.814 -2.765 43.201 1.00 87.94 483 SER A N 1
ATOM 3790 C CA . SER A 1 483 ? -16.119 -1.682 42.481 1.00 87.94 483 SER A CA 1
ATOM 3791 C C . SER A 1 483 ? -15.394 -2.081 41.190 1.00 87.94 483 SER A C 1
ATOM 3793 O O . SER A 1 483 ? -14.764 -1.195 40.611 1.00 87.94 483 SER A O 1
ATOM 3795 N N . LYS A 1 484 ? -15.475 -3.341 40.727 1.00 94.25 484 LYS A N 1
ATOM 3796 C CA . LYS A 1 484 ? -14.992 -3.702 39.382 1.00 94.25 484 LYS A CA 1
ATOM 3797 C C . LYS A 1 484 ? -15.847 -3.081 38.285 1.00 94.25 484 LYS A C 1
ATOM 3799 O O . LYS A 1 484 ? -15.294 -2.558 37.335 1.00 94.25 484 LYS A O 1
ATOM 3804 N N . LEU A 1 485 ? -17.170 -3.097 38.420 1.00 97.25 485 LEU A N 1
ATOM 3805 C CA . LEU A 1 485 ? -18.063 -2.348 37.536 1.00 97.25 485 LEU A CA 1
ATOM 3806 C C . LEU A 1 485 ? -18.187 -0.911 38.051 1.00 97.25 485 LEU A C 1
ATOM 3808 O O . LEU A 1 485 ? -18.615 -0.697 39.186 1.00 97.25 485 LEU A O 1
ATOM 3812 N N . LYS A 1 486 ? -17.762 0.061 37.243 1.00 97.50 486 LYS A N 1
ATOM 3813 C CA . LYS A 1 486 ? -17.748 1.490 37.593 1.00 97.50 486 LYS A CA 1
ATOM 3814 C C . LYS A 1 486 ? -18.938 2.240 37.018 1.00 97.50 486 LYS A C 1
ATOM 3816 O O . LYS A 1 486 ? -19.437 3.153 37.669 1.00 97.50 486 LYS A O 1
ATOM 3821 N N . TYR A 1 487 ? -19.382 1.870 35.820 1.00 97.62 487 TYR A N 1
ATOM 3822 C CA . TYR A 1 487 ? -20.418 2.598 35.095 1.00 97.62 487 TYR A CA 1
ATOM 3823 C C . TYR A 1 487 ? -21.310 1.664 34.281 1.00 97.62 487 TYR A C 1
ATOM 3825 O O . TYR A 1 487 ? -20.827 0.683 33.715 1.00 97.62 487 TYR A O 1
ATOM 3833 N N . ILE A 1 488 ? -22.594 2.013 34.225 1.00 94.94 488 ILE A N 1
ATOM 3834 C CA . ILE A 1 488 ? -23.611 1.437 33.346 1.00 94.94 488 ILE A CA 1
ATOM 3835 C C . ILE A 1 488 ? -24.352 2.618 32.715 1.00 94.94 488 ILE A C 1
ATOM 3837 O O . ILE A 1 488 ? -24.862 3.469 33.447 1.00 94.94 488 ILE A O 1
ATOM 3841 N N . HIS A 1 489 ? -24.449 2.636 31.390 1.00 92.44 489 HIS A N 1
ATOM 3842 C CA . HIS A 1 489 ? -25.466 3.401 30.673 1.00 92.44 489 HIS A CA 1
ATOM 3843 C C . HIS A 1 489 ? -26.554 2.449 30.184 1.00 92.44 489 HIS A C 1
ATOM 3845 O O . HIS A 1 489 ? -26.287 1.274 29.934 1.00 92.44 489 HIS A O 1
ATOM 3851 N N . THR A 1 490 ? -27.777 2.958 30.091 1.00 84.06 490 THR A N 1
ATOM 3852 C CA . THR A 1 490 ? -28.911 2.246 29.505 1.00 84.06 490 THR A CA 1
ATOM 3853 C C . THR A 1 490 ? -29.593 3.162 28.509 1.00 84.06 490 THR A C 1
ATOM 3855 O O . THR A 1 490 ? -29.837 4.323 28.850 1.00 84.06 490 THR A O 1
ATOM 3858 N N . THR A 1 491 ? -29.975 2.640 27.349 1.00 73.62 491 THR A N 1
ATOM 3859 C CA . THR A 1 491 ? -30.696 3.404 26.325 1.00 73.62 491 THR A CA 1
ATOM 3860 C C . THR A 1 491 ? -31.938 2.671 25.803 1.00 73.62 491 THR A C 1
ATOM 3862 O O . THR A 1 491 ? -32.203 1.513 26.137 1.00 73.62 491 THR A O 1
ATOM 3865 N N . GLY A 1 492 ? -32.722 3.375 24.987 1.00 59.28 492 GLY A N 1
ATOM 3866 C CA . GLY A 1 492 ? -33.913 2.876 24.315 1.00 59.28 492 GLY A CA 1
ATOM 3867 C C . GLY A 1 492 ? -35.119 2.673 25.233 1.00 59.28 492 GLY A C 1
ATOM 3868 O O . GLY A 1 492 ? -35.051 2.791 26.457 1.00 59.28 492 GLY A O 1
ATOM 3869 N N . ASP A 1 493 ? -36.249 2.323 24.616 1.00 53.03 493 ASP A N 1
ATOM 3870 C CA . ASP A 1 493 ? -37.529 2.115 25.309 1.00 53.03 493 ASP A CA 1
ATOM 3871 C C . ASP A 1 493 ? -37.486 0.951 26.317 1.00 53.03 493 ASP A C 1
ATOM 3873 O O . ASP A 1 493 ? -38.273 0.913 27.265 1.00 53.03 493 ASP A O 1
ATOM 3877 N N . PHE A 1 494 ? -36.564 0.006 26.118 1.00 57.38 494 PHE A N 1
ATOM 3878 C CA . PHE A 1 494 ? -36.370 -1.165 26.977 1.00 57.38 494 PHE A CA 1
ATOM 3879 C C . PHE A 1 494 ? -35.327 -0.949 28.080 1.00 57.38 494 PHE A C 1
ATOM 3881 O O . PHE A 1 494 ? -35.241 -1.772 28.989 1.00 57.38 494 PHE A O 1
ATOM 3888 N N . MET A 1 495 ? -34.611 0.185 28.056 1.00 73.62 495 MET A N 1
ATOM 3889 C CA . MET A 1 495 ? -33.521 0.501 28.982 1.00 73.62 495 MET A CA 1
ATOM 3890 C C . MET A 1 495 ? -32.438 -0.587 29.031 1.00 73.62 495 MET A C 1
ATOM 3892 O O . MET A 1 495 ? -31.957 -0.958 30.108 1.00 73.62 495 MET A O 1
ATOM 3896 N N . ASP A 1 496 ? -32.056 -1.088 27.861 1.00 77.12 496 ASP A N 1
ATOM 3897 C CA . ASP A 1 496 ? -30.989 -2.076 27.740 1.00 77.12 496 ASP A CA 1
ATOM 3898 C C . ASP A 1 496 ? -29.629 -1.398 27.915 1.00 77.12 496 ASP A C 1
ATOM 3900 O O . ASP A 1 496 ? -29.436 -0.239 27.544 1.00 77.12 496 ASP A O 1
ATOM 3904 N N . ILE A 1 497 ? -28.677 -2.124 28.499 1.00 85.38 497 ILE A N 1
ATOM 3905 C CA . ILE A 1 497 ? -27.320 -1.629 28.721 1.00 85.38 497 ILE A CA 1
ATOM 3906 C C . ILE A 1 497 ? -26.575 -1.551 27.389 1.00 85.38 497 ILE A C 1
ATOM 3908 O O . ILE A 1 497 ? -26.374 -2.573 26.736 1.00 85.38 497 ILE A O 1
ATOM 3912 N N . ASP A 1 498 ? -26.087 -0.365 27.044 1.00 81.69 498 ASP A N 1
ATOM 3913 C CA . ASP A 1 498 ? -25.341 -0.067 25.815 1.00 81.69 498 ASP A CA 1
ATOM 3914 C C . ASP A 1 498 ? -23.912 0.445 26.078 1.00 81.69 498 ASP A C 1
ATOM 3916 O O . ASP A 1 498 ? -23.084 0.421 25.166 1.00 81.69 498 ASP A O 1
ATOM 3920 N N . VAL A 1 499 ? -23.581 0.849 27.313 1.00 93.31 499 VAL A N 1
ATOM 3921 C CA . VAL A 1 499 ? -22.204 1.180 27.728 1.00 93.31 499 VAL A CA 1
ATOM 3922 C C . VAL A 1 499 ? -21.884 0.612 29.103 1.00 93.31 499 VAL A C 1
ATOM 3924 O O . VAL A 1 499 ? -22.634 0.777 30.068 1.00 93.31 499 VAL A O 1
ATOM 3927 N N . LEU A 1 500 ? -20.711 -0.006 29.207 1.00 96.50 500 LEU A N 1
ATOM 3928 C CA . LEU A 1 500 ? -20.125 -0.508 30.441 1.00 96.50 500 LEU A CA 1
ATOM 3929 C C . LEU A 1 500 ? -18.708 0.027 30.620 1.00 96.50 500 LEU A C 1
ATOM 3931 O O . LEU A 1 500 ? -17.952 0.157 29.660 1.00 96.50 500 LEU A O 1
ATOM 3935 N N . TYR A 1 501 ? -18.327 0.279 31.872 1.00 98.12 501 TYR A N 1
ATOM 3936 C CA . TYR A 1 501 ? -16.935 0.543 32.231 1.00 98.12 501 TYR A CA 1
ATOM 3937 C C . TYR A 1 501 ? -16.507 -0.290 33.431 1.00 98.12 501 TYR A C 1
ATOM 3939 O O . TYR A 1 501 ? -17.099 -0.197 34.513 1.00 98.12 501 TYR A O 1
ATOM 3947 N N . PHE A 1 502 ? -15.445 -1.067 33.241 1.00 97.88 502 PHE A N 1
ATOM 3948 C CA . PHE A 1 502 ? -14.830 -1.900 34.255 1.00 97.88 502 PHE A CA 1
ATOM 3949 C C . PHE A 1 502 ? -13.409 -1.458 34.627 1.00 97.88 502 PHE A C 1
ATOM 3951 O O . PHE A 1 502 ? -12.637 -0.970 33.807 1.00 97.88 502 PHE A O 1
ATOM 3958 N N . ASP A 1 503 ? -13.052 -1.712 35.883 1.00 95.44 503 ASP A N 1
ATOM 3959 C CA . ASP A 1 503 ? -11.708 -1.606 36.449 1.00 95.44 503 ASP A CA 1
ATOM 3960 C C . ASP A 1 503 ? -11.107 -3.007 36.555 1.00 95.44 503 ASP A C 1
ATOM 3962 O O . ASP A 1 503 ? -11.408 -3.773 37.478 1.00 95.44 503 ASP A O 1
ATOM 3966 N N . ASN A 1 504 ? -10.317 -3.340 35.536 1.00 93.12 504 ASN A N 1
ATOM 3967 C CA . ASN A 1 504 ? -9.592 -4.585 35.347 1.00 93.12 504 ASN A CA 1
ATOM 3968 C C . ASN A 1 504 ? -10.450 -5.832 35.616 1.00 93.12 504 ASN A C 1
ATOM 3970 O O . ASN A 1 504 ? -10.198 -6.618 36.544 1.00 93.12 504 ASN A O 1
ATOM 3974 N N . ILE A 1 505 ? -11.514 -6.009 34.825 1.00 95.12 505 ILE A N 1
ATOM 3975 C CA . ILE A 1 505 ? -12.479 -7.093 35.059 1.00 95.12 505 ILE A CA 1
ATOM 3976 C C . ILE A 1 505 ? -11.845 -8.478 34.932 1.00 95.12 505 ILE A C 1
ATOM 3978 O O . ILE A 1 505 ? -12.185 -9.365 35.718 1.00 95.12 505 ILE A O 1
ATOM 3982 N N . LEU A 1 506 ? -10.862 -8.617 34.043 1.00 89.94 506 LEU A N 1
ATOM 3983 C CA . LEU A 1 506 ? -10.145 -9.860 33.762 1.00 89.94 506 LEU A CA 1
ATOM 3984 C C . LEU A 1 506 ? -8.961 -10.128 34.713 1.00 89.94 506 LEU A C 1
ATOM 3986 O O . LEU A 1 506 ? -8.311 -11.164 34.595 1.00 89.94 506 LEU A O 1
ATOM 3990 N N . ASP A 1 507 ? -8.695 -9.232 35.676 1.00 89.06 507 ASP A N 1
ATOM 3991 C CA . ASP A 1 507 ? -7.539 -9.305 36.589 1.00 89.06 507 ASP A CA 1
ATOM 3992 C C . ASP A 1 507 ? -6.199 -9.438 35.835 1.00 89.06 507 ASP A C 1
ATOM 3994 O O . ASP A 1 507 ? -5.254 -10.109 36.258 1.00 89.06 507 ASP A O 1
ATOM 3998 N N . GLU A 1 508 ? -6.081 -8.746 34.708 1.00 84.44 508 GLU A N 1
ATOM 3999 C CA . GLU A 1 508 ? -4.873 -8.730 33.902 1.00 84.44 508 GLU A CA 1
ATOM 4000 C C . GLU A 1 508 ? -3.723 -8.045 34.639 1.00 84.44 508 GLU A C 1
ATOM 4002 O O . GLU A 1 508 ? -3.872 -7.025 35.327 1.00 84.44 508 GLU A O 1
ATOM 4007 N N . GLY A 1 509 ? -2.545 -8.661 34.540 1.00 80.31 509 GLY A N 1
ATOM 4008 C CA . GLY A 1 509 ? -1.361 -8.243 35.287 1.00 80.31 509 GLY A CA 1
ATOM 4009 C C . GLY A 1 509 ? -1.473 -8.433 36.805 1.00 80.31 509 GLY A C 1
ATOM 4010 O O . GLY A 1 509 ? -0.569 -7.998 37.524 1.00 80.31 509 GLY A O 1
ATOM 4011 N N . ILE A 1 510 ? -2.541 -9.070 37.300 1.00 85.12 510 ILE A N 1
ATOM 4012 C CA . ILE A 1 510 ? -2.715 -9.402 38.711 1.00 85.12 510 IL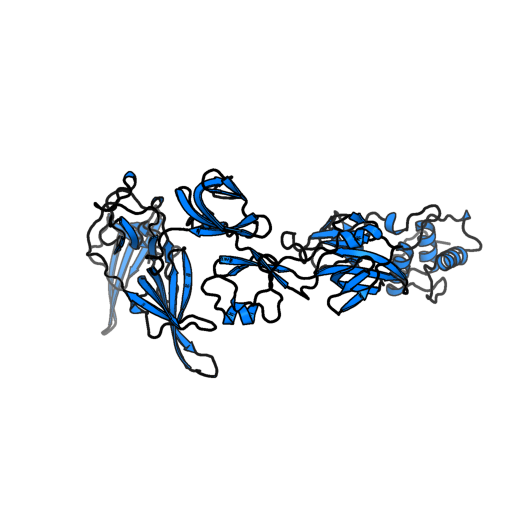E A CA 1
ATOM 4013 C C . ILE A 1 510 ? -2.240 -10.827 38.988 1.00 85.12 510 ILE A C 1
ATOM 4015 O O . ILE A 1 510 ? -2.520 -11.778 38.262 1.00 85.12 510 ILE A O 1
ATOM 4019 N N . TYR A 1 511 ? -1.525 -10.967 40.095 1.00 85.38 511 TYR A N 1
ATOM 4020 C CA . TYR A 1 511 ? -1.002 -12.218 40.611 1.00 85.38 511 TYR A CA 1
ATOM 4021 C C . TYR A 1 511 ? -1.422 -12.380 42.066 1.00 85.38 511 TYR A C 1
ATOM 4023 O O . TYR A 1 511 ? -1.655 -11.404 42.776 1.00 85.38 511 TYR A O 1
ATOM 4031 N N . TYR A 1 512 ? -1.482 -13.624 42.527 1.00 87.94 512 TYR A N 1
ATOM 4032 C CA . TYR A 1 512 ? -1.717 -13.928 43.931 1.00 87.94 512 TYR A CA 1
ATOM 4033 C C . TYR A 1 512 ? -0.458 -14.538 44.529 1.00 87.94 512 TYR A C 1
ATOM 4035 O O . TYR A 1 512 ? 0.084 -15.505 43.986 1.00 87.94 512 TYR A O 1
ATOM 4043 N N . GLY A 1 513 ? 0.012 -13.953 45.629 1.00 90.25 513 GLY A N 1
ATOM 4044 C CA . GLY A 1 513 ? 1.198 -14.414 46.341 1.00 90.25 513 GLY A CA 1
ATOM 4045 C C . GLY A 1 513 ? 0.884 -14.803 47.774 1.00 90.25 513 GLY A C 1
ATOM 4046 O O . GLY A 1 513 ? 0.189 -14.076 48.481 1.00 90.25 513 GLY A O 1
ATOM 4047 N N . LEU A 1 514 ? 1.408 -15.945 48.211 1.00 92.88 514 LEU A N 1
ATOM 4048 C CA . LEU A 1 514 ? 1.319 -16.389 49.600 1.00 92.88 514 LEU A CA 1
ATOM 4049 C C . LEU A 1 514 ? 2.468 -15.775 50.402 1.00 92.88 514 LEU A C 1
ATOM 4051 O O . LEU A 1 514 ? 3.623 -16.056 50.103 1.00 92.88 514 LEU A O 1
ATOM 4055 N N . VAL A 1 515 ? 2.177 -14.992 51.439 1.00 94.19 515 VAL A N 1
ATOM 4056 C CA . VAL A 1 515 ? 3.203 -14.414 52.320 1.00 94.19 515 VAL A CA 1
ATOM 4057 C C . VAL A 1 515 ? 3.925 -15.530 53.073 1.00 94.19 515 VAL A C 1
ATOM 4059 O O . VAL A 1 515 ? 3.328 -16.226 53.900 1.00 94.19 515 VAL A O 1
ATOM 4062 N N . THR A 1 516 ? 5.219 -15.693 52.812 1.00 95.56 516 THR A N 1
ATOM 4063 C CA . THR A 1 516 ? 6.084 -16.691 53.458 1.00 95.56 516 THR A CA 1
ATOM 4064 C C . THR A 1 516 ? 6.872 -16.100 54.623 1.00 95.56 516 THR A C 1
ATOM 4066 O O . THR A 1 516 ? 7.161 -16.829 55.582 1.00 95.56 516 THR A O 1
ATOM 4069 N N . ASP A 1 517 ? 7.165 -14.798 54.584 1.00 94.62 517 ASP A N 1
ATOM 4070 C CA . ASP A 1 517 ? 7.798 -14.048 55.669 1.00 94.62 517 ASP A CA 1
ATOM 4071 C C . ASP A 1 517 ? 7.488 -12.542 55.579 1.00 94.62 517 ASP A C 1
ATOM 4073 O O . ASP A 1 517 ? 7.120 -12.036 54.519 1.00 94.62 517 ASP A O 1
ATOM 4077 N N . TYR A 1 518 ? 7.620 -11.813 56.688 1.00 92.69 518 TYR A N 1
ATOM 4078 C CA . TYR A 1 518 ? 7.560 -10.349 56.681 1.00 92.69 518 TYR A CA 1
ATOM 4079 C C . TYR A 1 518 ? 8.364 -9.755 57.840 1.00 92.69 518 TYR A C 1
ATOM 4081 O O . TYR A 1 518 ? 8.415 -10.306 58.941 1.00 92.69 518 TYR A O 1
ATOM 4089 N N . ARG A 1 519 ? 8.967 -8.589 57.617 1.00 92.75 519 ARG A N 1
ATOM 4090 C CA . ARG A 1 519 ? 9.782 -7.891 58.612 1.00 92.75 519 ARG A CA 1
ATOM 4091 C C . ARG A 1 519 ? 9.605 -6.388 58.485 1.00 92.75 519 ARG A C 1
ATOM 4093 O O . ARG A 1 519 ? 9.770 -5.846 57.403 1.00 92.75 519 ARG A O 1
ATOM 4100 N N . THR A 1 520 ? 9.342 -5.709 59.600 1.00 90.69 520 THR A N 1
ATOM 4101 C CA . THR A 1 520 ? 9.326 -4.239 59.662 1.00 90.69 520 THR A CA 1
ATOM 4102 C C . THR A 1 520 ?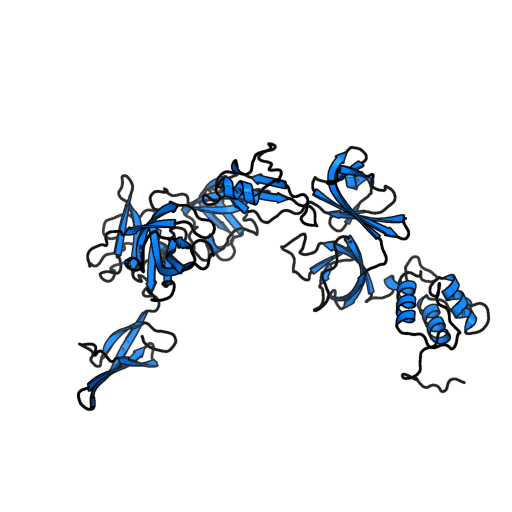 10.500 -3.746 60.499 1.00 90.69 520 THR A C 1
ATOM 4104 O O . THR A 1 520 ? 10.605 -4.062 61.684 1.00 90.69 520 THR A O 1
ATOM 4107 N N . GLU A 1 521 ? 11.382 -2.958 59.895 1.00 90.31 521 GLU A N 1
ATOM 4108 C CA . GLU A 1 521 ? 12.522 -2.323 60.546 1.00 90.31 521 GLU A CA 1
ATOM 4109 C C . GLU A 1 521 ? 12.271 -0.834 60.777 1.00 90.31 521 GLU A C 1
ATOM 4111 O O . GLU A 1 521 ? 11.822 -0.117 59.885 1.00 90.31 521 GLU A O 1
ATOM 4116 N N . TYR A 1 522 ? 12.638 -0.355 61.965 1.00 87.25 522 TYR A N 1
ATOM 4117 C CA . TYR A 1 522 ? 12.634 1.064 62.311 1.00 87.25 522 TYR A CA 1
ATOM 4118 C C . TYR A 1 522 ? 14.079 1.518 62.507 1.00 87.25 522 TYR A C 1
ATOM 4120 O O . TYR A 1 522 ? 14.744 1.086 63.451 1.00 87.25 522 TYR A O 1
ATOM 4128 N N . LYS A 1 523 ? 14.578 2.397 61.635 1.00 82.62 523 LYS A N 1
ATOM 4129 C CA . LYS A 1 523 ? 15.917 2.987 61.757 1.00 82.62 523 LYS A CA 1
ATOM 4130 C C . LYS A 1 523 ? 15.792 4.439 62.206 1.00 82.62 523 LYS A C 1
ATOM 4132 O O . LYS A 1 523 ? 14.997 5.212 61.675 1.00 82.62 523 LYS A O 1
ATOM 4137 N N . LYS A 1 524 ? 16.577 4.814 63.218 1.00 75.62 524 LYS A N 1
ATOM 4138 C CA . LYS A 1 524 ? 16.667 6.189 63.719 1.00 75.62 524 LYS A CA 1
ATOM 4139 C C . LYS A 1 524 ? 18.074 6.719 63.467 1.00 75.62 524 LYS A C 1
ATOM 4141 O O . LYS A 1 524 ? 19.033 6.146 63.975 1.00 75.62 524 LYS A O 1
ATOM 4146 N N . SER A 1 525 ? 18.181 7.818 62.725 1.00 68.38 525 SER A N 1
ATOM 4147 C CA . SER A 1 525 ? 19.432 8.555 62.522 1.00 68.38 525 SER A CA 1
ATOM 4148 C C . SER A 1 525 ? 19.182 10.035 62.813 1.00 68.38 525 SER A C 1
ATOM 4150 O O . SER A 1 525 ? 18.511 10.726 62.048 1.00 68.38 525 SER A O 1
ATOM 4152 N N . GLY A 1 526 ? 19.647 10.513 63.972 1.00 75.88 526 GLY A N 1
ATOM 4153 C CA . GLY A 1 526 ? 19.325 11.859 64.464 1.00 75.88 526 GLY A CA 1
ATOM 4154 C C . GLY A 1 526 ? 17.820 12.050 64.719 1.00 75.88 526 GLY A C 1
ATOM 4155 O O . GLY A 1 526 ? 17.207 11.268 65.454 1.00 75.88 526 GLY A O 1
ATOM 4156 N N . GLU A 1 527 ? 17.230 13.088 64.118 1.00 66.25 527 GLU A N 1
ATOM 4157 C CA . GLU A 1 527 ? 15.783 13.375 64.162 1.00 66.25 527 GLU A CA 1
ATOM 4158 C C . GLU A 1 527 ? 14.969 12.583 63.124 1.00 66.25 527 GLU A C 1
ATOM 4160 O O . GLU A 1 527 ? 13.745 12.502 63.229 1.00 66.25 527 GLU A O 1
ATOM 4165 N N . ILE A 1 528 ? 15.629 11.944 62.153 1.00 60.91 528 ILE A N 1
ATOM 4166 C CA . ILE A 1 528 ? 14.965 11.224 61.065 1.00 60.91 528 ILE A CA 1
ATOM 4167 C C . ILE A 1 528 ? 14.651 9.792 61.515 1.00 60.91 528 ILE A C 1
ATOM 4169 O O . ILE A 1 528 ? 15.537 9.033 61.928 1.00 60.91 528 ILE A O 1
ATOM 4173 N N . LYS A 1 529 ? 13.371 9.418 61.417 1.00 77.88 529 LYS A N 1
ATOM 4174 C CA . LYS A 1 529 ? 12.887 8.038 61.543 1.00 77.88 529 LYS A CA 1
ATOM 4175 C C . LYS A 1 529 ? 12.552 7.515 60.151 1.00 77.88 529 LYS A C 1
ATOM 4177 O O . LYS A 1 529 ? 11.671 8.067 59.502 1.00 77.88 529 LYS A O 1
ATOM 4182 N N . THR A 1 530 ? 13.219 6.453 59.721 1.00 82.75 530 THR A N 1
ATOM 4183 C CA . THR A 1 530 ? 12.841 5.703 58.520 1.00 82.75 530 THR A CA 1
ATOM 4184 C C . THR A 1 530 ? 12.260 4.356 58.924 1.00 82.75 530 THR A C 1
ATOM 4186 O O . THR A 1 530 ? 12.716 3.724 59.882 1.00 82.75 530 THR A O 1
ATOM 4189 N N . VAL A 1 531 ? 11.217 3.938 58.212 1.00 88.81 531 VAL A N 1
ATOM 4190 C CA . VAL A 1 531 ? 10.603 2.620 58.362 1.00 88.81 531 VAL A CA 1
ATOM 4191 C C . VAL A 1 531 ? 10.771 1.881 57.048 1.00 88.81 531 VAL A C 1
ATOM 4193 O O . VAL A 1 531 ? 10.644 2.484 55.988 1.00 88.81 531 VAL A O 1
ATOM 4196 N N . THR A 1 532 ? 11.080 0.594 57.120 1.00 91.12 532 THR A N 1
ATOM 4197 C CA . THR A 1 532 ? 11.109 -0.286 55.951 1.00 91.12 532 THR A CA 1
ATOM 4198 C C . THR A 1 532 ? 10.398 -1.574 56.316 1.00 91.12 532 THR A C 1
ATOM 4200 O O . THR A 1 532 ? 10.766 -2.217 57.297 1.00 91.12 532 THR A O 1
ATOM 4203 N N . GLN A 1 533 ? 9.365 -1.939 55.566 1.00 91.94 533 GLN A N 1
ATOM 4204 C CA . GLN A 1 533 ? 8.724 -3.243 55.659 1.00 91.94 533 GLN A CA 1
ATOM 4205 C C . GLN A 1 533 ? 9.120 -4.072 54.438 1.00 91.94 533 GLN A C 1
ATOM 4207 O O . GLN A 1 533 ? 8.845 -3.675 53.311 1.00 91.94 533 GLN A O 1
ATOM 4212 N N . THR A 1 534 ? 9.745 -5.217 54.682 1.00 92.88 534 THR A N 1
ATOM 4213 C CA . THR A 1 534 ? 10.099 -6.227 53.684 1.00 92.88 534 THR A CA 1
ATOM 4214 C C . THR A 1 534 ? 9.093 -7.371 53.791 1.00 92.88 534 THR A C 1
ATOM 4216 O O . THR A 1 534 ? 8.880 -7.906 54.880 1.00 92.88 534 THR A O 1
ATOM 4219 N N . ILE A 1 535 ? 8.453 -7.737 52.684 1.00 93.25 535 ILE A N 1
ATOM 4220 C CA . ILE A 1 535 ? 7.462 -8.815 52.596 1.00 93.25 535 ILE A CA 1
ATOM 4221 C C . ILE A 1 535 ? 7.973 -9.846 51.595 1.00 93.25 535 ILE A C 1
ATOM 4223 O O . ILE A 1 535 ? 8.179 -9.515 50.429 1.00 93.25 535 ILE A O 1
ATOM 4227 N N . THR A 1 536 ? 8.132 -11.089 52.039 1.00 93.50 536 THR A N 1
ATOM 4228 C CA . THR A 1 536 ? 8.509 -12.222 51.191 1.00 93.50 536 THR A CA 1
ATOM 4229 C C . THR A 1 536 ? 7.266 -13.034 50.854 1.00 93.50 536 THR A C 1
ATOM 4231 O O . THR A 1 536 ? 6.460 -13.361 51.731 1.00 93.50 536 THR A O 1
ATOM 4234 N N . MET A 1 537 ? 7.086 -13.349 49.577 1.00 93.25 537 MET A N 1
ATOM 4235 C CA . MET A 1 537 ? 5.886 -13.992 49.055 1.00 93.25 537 MET A CA 1
ATOM 4236 C C . MET A 1 537 ? 6.215 -15.031 47.988 1.00 93.25 537 MET A C 1
ATOM 4238 O O . MET A 1 537 ? 7.113 -14.843 47.175 1.00 93.25 537 MET A O 1
ATOM 4242 N N . LEU A 1 538 ? 5.453 -16.120 47.968 1.00 92.38 538 LEU A N 1
ATOM 4243 C CA . LEU A 1 538 ? 5.532 -17.146 46.939 1.00 92.38 538 LEU A CA 1
ATOM 4244 C C . LEU A 1 538 ? 4.486 -16.862 45.858 1.00 92.38 538 LEU A C 1
ATOM 4246 O O . LEU A 1 538 ? 3.286 -16.947 46.131 1.00 92.38 538 LEU A O 1
ATOM 4250 N N . VAL A 1 539 ? 4.925 -16.567 44.637 1.00 88.50 539 VAL A N 1
ATOM 4251 C CA . VAL A 1 539 ? 4.064 -16.354 43.464 1.00 88.50 539 VAL A CA 1
ATOM 4252 C C . VAL A 1 539 ? 4.384 -17.442 42.447 1.00 88.50 539 VAL A C 1
ATOM 4254 O O . VAL A 1 539 ? 5.520 -17.571 42.007 1.00 88.50 539 VAL A O 1
ATOM 4257 N N . LYS A 1 540 ? 3.392 -18.270 42.094 1.00 86.44 540 LYS A N 1
ATOM 4258 C CA . LYS A 1 540 ? 3.553 -19.404 41.154 1.00 86.44 540 LYS A CA 1
ATOM 4259 C C . LYS A 1 540 ? 4.734 -20.351 41.472 1.00 86.44 540 LYS A C 1
ATOM 4261 O O . LYS A 1 540 ? 5.266 -20.991 40.575 1.00 86.44 540 LYS A O 1
ATOM 4266 N N . GLY A 1 541 ? 5.111 -20.486 42.746 1.00 85.12 541 GLY A N 1
ATOM 4267 C CA . GLY A 1 541 ? 6.199 -21.374 43.183 1.00 85.12 541 GLY A CA 1
ATOM 4268 C C . GLY A 1 541 ? 7.574 -20.712 43.285 1.00 85.12 541 GLY A C 1
ATOM 4269 O O . GLY A 1 541 ? 8.493 -21.338 43.805 1.00 85.12 541 GLY A O 1
ATOM 4270 N N . GLU A 1 542 ? 7.708 -19.458 42.859 1.00 89.62 542 GLU A N 1
ATOM 4271 C CA . GLU A 1 542 ? 8.937 -18.676 42.987 1.00 89.62 542 GLU A CA 1
ATOM 4272 C C . GLU A 1 542 ? 8.818 -17.650 44.119 1.00 89.62 542 GLU A C 1
ATOM 4274 O O . GLU A 1 542 ? 7.734 -17.131 44.400 1.00 89.62 542 GLU A O 1
ATOM 4279 N N . GLU A 1 543 ? 9.936 -17.380 44.795 1.00 91.44 543 GLU A N 1
ATOM 4280 C CA . GLU A 1 543 ? 9.998 -16.429 45.904 1.00 91.44 543 GLU A CA 1
ATOM 4281 C C . GLU A 1 543 ? 10.282 -15.014 45.394 1.00 91.44 543 GLU A C 1
ATOM 4283 O O . GLU A 1 543 ? 11.235 -14.782 44.651 1.00 91.44 543 GLU A O 1
ATOM 4288 N N . TYR A 1 544 ? 9.460 -14.067 45.834 1.00 90.94 544 TYR A N 1
ATOM 4289 C CA . TYR A 1 544 ? 9.579 -12.648 45.539 1.00 90.94 544 TYR A CA 1
ATOM 4290 C C . TYR A 1 544 ? 9.613 -11.842 46.833 1.00 90.94 544 TYR A C 1
ATOM 4292 O O . TYR A 1 544 ? 8.969 -12.200 47.821 1.00 90.94 544 TYR A O 1
ATOM 4300 N N . THR A 1 545 ? 10.312 -10.710 46.800 1.00 90.81 545 THR A N 1
ATOM 4301 C CA . THR A 1 545 ? 10.408 -9.785 47.931 1.00 90.81 545 THR A CA 1
ATOM 4302 C C . THR A 1 545 ? 9.928 -8.403 47.511 1.00 90.81 545 THR A C 1
ATOM 4304 O O . THR A 1 545 ? 10.335 -7.894 46.467 1.00 90.81 545 THR A O 1
ATOM 4307 N N . TYR A 1 546 ? 9.078 -7.792 48.332 1.00 89.25 546 TYR A N 1
ATOM 4308 C CA . TYR A 1 546 ? 8.611 -6.417 48.178 1.00 89.25 546 TYR A CA 1
ATOM 4309 C C . TYR A 1 546 ? 9.041 -5.586 49.388 1.00 89.25 546 TYR A C 1
ATOM 4311 O O . TYR A 1 546 ? 8.785 -5.979 50.527 1.00 89.25 546 TYR A O 1
ATOM 4319 N N . GLU A 1 547 ? 9.688 -4.445 49.151 1.00 90.06 547 GLU A N 1
ATOM 4320 C CA . GLU A 1 547 ? 10.105 -3.516 50.203 1.00 90.06 547 GLU A CA 1
ATOM 4321 C C . GLU A 1 547 ? 9.361 -2.188 50.076 1.00 90.06 547 GLU A C 1
ATOM 4323 O O . GLU A 1 547 ? 9.366 -1.562 49.019 1.00 90.06 547 GLU A O 1
ATOM 4328 N N . THR A 1 548 ? 8.748 -1.735 51.169 1.00 86.88 548 THR A N 1
ATOM 4329 C CA . THR A 1 548 ? 8.013 -0.466 51.226 1.00 86.88 548 THR A CA 1
ATOM 4330 C C . THR A 1 548 ? 8.454 0.391 52.407 1.00 86.88 548 THR A C 1
ATOM 4332 O O . THR A 1 548 ? 8.717 -0.107 53.505 1.00 86.88 548 THR A O 1
ATOM 4335 N N . GLY A 1 549 ? 8.518 1.706 52.186 1.00 86.50 549 GLY A N 1
ATOM 4336 C CA . GLY A 1 549 ? 8.711 2.704 53.243 1.00 86.50 549 GLY A CA 1
ATOM 4337 C C . GLY A 1 549 ? 7.440 3.008 54.046 1.00 86.50 549 GLY A C 1
ATOM 4338 O O . GLY A 1 549 ? 7.512 3.607 55.118 1.00 86.50 549 GLY A O 1
ATOM 4339 N N . GLU A 1 550 ? 6.284 2.571 53.543 1.00 85.75 550 GLU A N 1
ATOM 4340 C CA . GLU A 1 550 ? 4.965 2.732 54.152 1.00 85.75 550 GLU A CA 1
ATOM 4341 C C . GLU A 1 550 ? 4.438 1.350 54.567 1.00 85.75 550 GLU A C 1
ATOM 4343 O O . GLU A 1 550 ? 4.010 0.576 53.707 1.00 85.75 550 GLU A O 1
ATOM 4348 N N . PRO A 1 551 ? 4.509 0.989 55.864 1.00 84.81 551 PRO A N 1
ATOM 4349 C CA . PRO A 1 551 ? 4.100 -0.332 56.322 1.00 84.81 551 PRO A CA 1
ATOM 4350 C C . PRO A 1 551 ? 2.625 -0.610 56.036 1.00 84.81 551 PRO A C 1
ATOM 4352 O O . PRO A 1 551 ? 1.740 0.122 56.481 1.00 84.81 551 PRO A O 1
ATOM 4355 N N . ILE A 1 552 ? 2.370 -1.725 55.365 1.00 86.44 552 ILE A N 1
ATOM 4356 C CA . ILE A 1 552 ? 1.037 -2.250 55.107 1.00 86.44 552 ILE A CA 1
ATOM 4357 C C . ILE A 1 552 ? 0.554 -2.958 56.376 1.00 86.44 552 ILE A C 1
ATOM 4359 O O . ILE A 1 552 ? 1.236 -3.825 56.939 1.00 86.44 552 ILE A O 1
ATOM 4363 N N . SER A 1 553 ? -0.627 -2.571 56.854 1.00 84.31 553 SER A N 1
ATOM 4364 C CA . SER A 1 553 ? -1.259 -3.176 58.025 1.00 84.31 553 SER A CA 1
ATOM 4365 C C . SER A 1 553 ? -1.879 -4.536 57.682 1.00 84.31 553 SER A C 1
ATOM 4367 O O . SER A 1 553 ? -2.310 -4.782 56.561 1.00 84.31 553 SER A O 1
ATOM 4369 N N . GLY A 1 554 ? -1.920 -5.449 58.658 1.00 83.31 554 GLY A N 1
ATOM 4370 C CA . GLY A 1 554 ? -2.576 -6.755 58.498 1.00 83.31 554 GLY A CA 1
ATOM 4371 C C . GLY A 1 554 ? -1.767 -7.831 57.762 1.00 83.31 554 GLY A C 1
ATOM 4372 O O . GLY A 1 554 ? -2.270 -8.938 57.591 1.00 83.31 554 GLY A O 1
ATOM 4373 N N . ILE A 1 555 ? -0.518 -7.554 57.370 1.00 88.94 555 ILE A N 1
ATOM 4374 C CA . ILE A 1 555 ? 0.375 -8.561 56.781 1.00 88.94 555 ILE A CA 1
ATOM 4375 C C . ILE A 1 555 ? 0.787 -9.583 57.845 1.00 88.94 555 ILE A C 1
ATOM 4377 O O . ILE A 1 555 ? 1.363 -9.229 58.874 1.00 88.94 555 ILE A O 1
ATOM 4381 N N . ILE A 1 556 ? 0.507 -10.857 57.574 1.00 90.38 556 ILE A N 1
ATOM 4382 C CA . ILE A 1 556 ? 0.910 -12.004 58.391 1.00 90.38 556 ILE A CA 1
ATOM 4383 C C . ILE A 1 556 ? 1.400 -13.137 57.490 1.00 90.38 556 ILE A C 1
ATOM 4385 O O . ILE A 1 556 ? 0.979 -13.261 56.339 1.00 90.38 556 ILE A O 1
ATOM 4389 N N . LYS A 1 557 ? 2.253 -14.010 58.031 1.00 92.12 557 LYS A N 1
ATOM 4390 C CA . LYS A 1 557 ? 2.646 -15.245 57.347 1.00 92.12 557 LYS A CA 1
ATOM 4391 C C . LYS A 1 557 ? 1.414 -16.113 57.072 1.00 92.12 557 LYS A C 1
ATOM 4393 O O . LYS A 1 557 ? 0.608 -16.345 57.969 1.00 92.12 557 LYS A O 1
ATOM 4398 N N . GLY A 1 558 ? 1.288 -16.593 55.838 1.00 88.12 558 GLY A N 1
ATOM 4399 C CA . GLY A 1 558 ? 0.135 -17.354 55.359 1.00 88.12 558 GLY A CA 1
ATOM 4400 C C . GLY A 1 558 ? -0.998 -16.506 54.769 1.00 88.12 558 GLY A C 1
ATOM 4401 O O . GLY A 1 558 ? -1.954 -17.078 54.253 1.00 88.12 558 GLY A O 1
ATOM 4402 N N . ALA A 1 559 ? -0.909 -15.171 54.806 1.00 90.62 559 ALA A N 1
ATOM 4403 C CA . ALA A 1 559 ? -1.846 -14.313 54.082 1.00 90.62 559 ALA A CA 1
ATOM 4404 C C . ALA A 1 559 ? -1.655 -14.446 52.562 1.00 90.62 559 ALA A C 1
ATOM 4406 O O . ALA A 1 559 ? -0.538 -14.660 52.092 1.00 90.62 559 ALA A O 1
ATOM 4407 N N . VAL A 1 560 ? -2.733 -14.281 51.793 1.00 88.69 560 VAL A N 1
ATOM 4408 C CA . VAL A 1 560 ? -2.670 -14.174 50.329 1.00 88.69 560 VAL A CA 1
ATOM 4409 C C . VAL A 1 560 ? -2.792 -12.707 49.949 1.00 88.69 560 VAL A C 1
ATOM 4411 O O . VAL A 1 560 ? -3.740 -12.036 50.354 1.00 88.69 560 VAL A O 1
ATOM 4414 N N . LEU A 1 561 ? -1.835 -12.216 49.171 1.00 88.19 561 LEU A N 1
ATOM 4415 C CA . LEU A 1 561 ? -1.829 -10.859 48.642 1.00 88.19 561 LEU A CA 1
ATOM 4416 C C . LEU A 1 561 ? -2.231 -10.873 47.171 1.00 88.19 561 LEU A C 1
ATOM 4418 O O . LEU A 1 561 ? -1.778 -11.730 46.413 1.00 88.19 561 LEU A O 1
ATOM 4422 N N . LYS A 1 562 ? -3.065 -9.902 46.785 1.00 86.62 562 LYS A N 1
ATOM 4423 C CA . LYS A 1 562 ? -3.308 -9.520 45.390 1.00 86.62 562 LYS A CA 1
ATOM 4424 C C . LYS A 1 562 ? -2.180 -8.565 44.991 1.00 86.62 562 LYS A C 1
ATOM 4426 O O . LYS A 1 562 ? -1.968 -7.560 45.664 1.00 86.62 562 LYS A O 1
ATOM 4431 N N . LEU A 1 563 ? -1.428 -8.914 43.958 1.00 85.38 563 LEU A N 1
ATOM 4432 C CA . LEU A 1 563 ? -0.153 -8.297 43.592 1.00 85.38 563 LEU A CA 1
ATOM 4433 C C . LEU A 1 563 ? -0.182 -7.880 42.127 1.00 85.38 563 LEU A C 1
ATOM 4435 O O . LEU A 1 563 ? -0.804 -8.554 41.310 1.00 85.38 563 LEU A O 1
ATOM 4439 N N . ARG A 1 564 ? 0.552 -6.824 41.777 1.00 81.38 564 ARG A N 1
ATOM 4440 C CA . ARG A 1 564 ? 0.836 -6.470 40.384 1.00 81.38 564 ARG A CA 1
ATOM 4441 C C . ARG A 1 564 ? 2.333 -6.617 40.128 1.00 81.38 564 ARG A C 1
ATOM 4443 O O . ARG A 1 564 ? 3.155 -6.192 40.936 1.00 81.38 564 ARG A O 1
ATOM 4450 N N . MET A 1 565 ? 2.686 -7.234 39.005 1.00 75.25 565 MET A N 1
ATOM 4451 C CA . MET A 1 565 ? 4.082 -7.442 38.610 1.00 75.25 565 MET A CA 1
ATOM 4452 C C . MET A 1 565 ? 4.504 -6.383 37.587 1.00 75.25 565 MET A C 1
ATOM 4454 O O . MET A 1 565 ? 3.737 -6.034 36.692 1.00 75.25 565 MET A O 1
ATOM 4458 N N . SER A 1 566 ? 5.736 -5.891 37.696 1.00 65.38 566 SER A N 1
ATOM 4459 C CA . SER A 1 566 ? 6.391 -5.039 36.700 1.00 65.38 566 SER A CA 1
ATOM 4460 C C . SER A 1 566 ? 7.681 -5.726 36.255 1.00 65.38 566 SER A C 1
ATOM 4462 O O . SER A 1 566 ? 8.713 -5.601 36.913 1.00 65.38 566 SER A O 1
ATOM 4464 N N . GLY A 1 567 ? 7.622 -6.503 35.171 1.00 67.25 567 GLY A N 1
ATOM 4465 C CA . GLY A 1 567 ? 8.698 -7.434 34.817 1.00 67.25 567 GLY A CA 1
ATOM 4466 C C . GLY A 1 567 ? 8.845 -8.524 35.884 1.00 67.25 567 GLY A C 1
ATOM 4467 O O . GLY A 1 567 ? 7.856 -9.149 36.257 1.00 67.25 567 GLY A O 1
ATOM 4468 N N . ASN A 1 568 ? 10.059 -8.708 36.414 1.00 68.75 568 ASN A N 1
ATOM 4469 C CA . ASN A 1 568 ? 10.355 -9.704 37.457 1.00 68.75 568 ASN A CA 1
ATOM 4470 C C . ASN A 1 568 ? 10.270 -9.142 38.892 1.00 68.75 568 ASN A C 1
ATOM 4472 O O . ASN A 1 568 ? 10.743 -9.781 39.828 1.00 68.75 568 ASN A O 1
ATOM 4476 N N . SER A 1 569 ? 9.712 -7.944 39.091 1.00 70.06 569 SER A N 1
ATOM 4477 C CA . SER A 1 569 ? 9.579 -7.324 40.417 1.00 70.06 569 SER A CA 1
ATOM 4478 C C . SER A 1 569 ? 8.121 -7.055 40.785 1.00 70.06 569 SER A C 1
ATOM 4480 O O . SER A 1 569 ? 7.327 -6.667 39.926 1.00 70.06 569 SER A O 1
ATOM 4482 N N . VAL A 1 570 ? 7.793 -7.217 42.068 1.00 76.56 570 VAL A N 1
ATOM 4483 C CA . VAL A 1 570 ? 6.494 -6.853 42.658 1.00 76.56 570 VAL A CA 1
ATOM 4484 C C . VAL A 1 570 ? 6.411 -5.330 42.797 1.00 76.56 570 VAL A C 1
ATOM 4486 O O . VAL A 1 570 ? 7.392 -4.710 43.215 1.00 76.56 570 VAL A O 1
ATOM 4489 N N . ARG A 1 571 ? 5.267 -4.737 42.441 1.00 67.06 571 ARG A N 1
ATOM 4490 C CA . ARG A 1 571 ? 5.008 -3.295 42.541 1.00 67.06 571 ARG A CA 1
ATOM 4491 C C . ARG A 1 571 ? 3.880 -2.976 43.511 1.00 67.06 571 ARG A C 1
ATOM 4493 O O . ARG A 1 571 ? 2.885 -3.735 43.521 1.00 67.06 571 ARG A O 1
#

Mean predicted aligned error: 15.22 Å

Secondary structure (DSSP, 8-state):
---S---TTSPPBHHHHHHHHHHHTT--GGG--SSTTHHHHHHHHHTTTTTT----TTSBPPHHHHHHHHHHHHTSBPTT-SSBGGGG-SSEEEEEEEE-TTT-TTS-TTEEEETTEEEEEPTTPPPPPTT-EEEEEEETTEEEEEEE-S-EEEEEEEEEEETTEEEETTS-EEPPPTTSEEEETTEEE-HHHHHHH--TT-EEEEEEETTEEEEEEEEPPEEPPPEE--TTS-HHHHHHHTTT--EEETTEEE-GGG--TT-EEEEEE-TTS-S-EEEEE-EEEEEEEEEEES-TTS--EEEETTEEEEBPTTS-THHHHTS--S-TT-EEEEEE-TTS-EEEEEE-S-TTSTTEEEEEEEEEEE--STTSTTPEEEEEEEEETTS-EEEEEESS--GGGTT-EEEEEEEE--SS--EEEEEEPPPPPS--EEEETTTTEETTEEEEEEEEEEEEEE--TTS--EEEEEPGGGSPPEEEPTTSEEEEEEETTTTEEEEEEEESTT-TTEEEEEEEEEEEEEEEETTEEEEEEEEEEEETTEEEEEEESSPPTT--TTPEEEEEEETTEE-

Organism: Thermoclostridium stercorarium (strain ATCC 35414 / DSM 8532 / NCIMB 11754) (NCBI:txid1121335)

InterPro domains:
  IPR001119 S-layer homology domain [PS51272] (1-35)

Radius of gyration: 36.77 Å; Cα contacts (8 Å, |Δi|>4): 1180; chains: 1; bounding box: 95×56×109 Å

Sequence (571 aa):
MPDGLFHPNDSVTYAQIATTLVKLLGYSDEDLTGYWPYNCLSLLENLNVLDGITYKPQDGVTVKELAVIVDRLFKTRMKNGSEYFIDTTPNFKEVIVLKTATVDSSMDQKRIETDNGVFYLDDGIFMPELGYRYTVRTEDNIITAMAGQTLSYEKYSVKEVSADAVVLNNQKKVRLNGNISYYYNGKTIEASEVLGVLKTNSSVIIASRNGSEIYGVVFDPVYSAPKIITASMTGDALERLYFGKFIDRNGKKINPSQLEVNDVVYEITDIWGNNGYVVVYDNEVSGEITNISPNLMAPESIELGGVSYQLDSSFPVEKINKSGTIEVGQTVTLFLGKDNKVVDAVLSGTGENDNYVLVLNAYTEKSQEIENYGEKLYFVTLLHTDGSIKTYLAKKDMSALKGDLATYSIIETGEDYDTVSLTAVEYLPRKTHEIFKDERKIDNLYVADNVVIFNMINNVYGRNSDAEILKWSDLPSGKIEASKLKYIHTTGDFMDIDVLYFDNILDEGIYYGLVTDYRTEYKKSGEIKTVTQTITMLVKGEEYTYETGEPISGIIKGAVLKLRMSGNSVR

Solvent-accessible surface area (backbone atoms only — not comparable to full-atom values): 32050 Å² total; per-residue (Å²): 128,87,87,86,71,87,66,89,87,60,74,58,23,45,34,60,51,28,52,50,51,43,43,74,36,66,50,55,77,89,77,46,65,82,56,88,54,53,24,38,44,54,51,36,44,76,65,52,36,49,63,97,62,90,82,54,60,79,40,62,60,49,73,70,55,49,51,53,34,49,59,37,41,40,72,28,62,28,73,90,52,93,47,36,44,33,76,76,39,94,42,40,44,75,36,36,31,71,45,42,32,90,76,38,75,90,46,56,86,49,40,38,36,27,76,76,49,68,36,34,54,36,94,91,58,76,87,77,59,78,57,42,49,30,44,33,34,46,57,96,51,28,35,77,43,77,43,78,56,96,57,51,75,47,82,42,46,30,46,48,77,52,101,81,35,39,30,26,70,87,70,51,76,43,67,80,66,73,89,34,53,28,36,44,92,80,36,81,43,58,44,83,52,50,70,77,74,60,49,64,23,13,26,40,34,39,35,23,51,95,88,41,75,63,36,36,30,47,42,73,49,31,69,49,74,80,41,69,36,45,86,84,60,41,45,70,54,29,36,64,74,45,56,92,44,56,33,34,48,89,92,36,83,53,58,47,54,71,65,49,69,66,28,29,34,31,44,40,12,18,82,82,72,44,89,47,32,34,43,49,33,80,50,68,51,74,40,42,26,71,41,60,33,88,33,69,90,62,64,48,30,46,20,39,82,88,45,78,39,43,50,33,95,77,31,65,60,49,46,45,55,69,65,47,77,53,52,71,74,40,36,29,36,34,33,26,40,100,83,67,22,28,43,43,75,45,80,56,72,68,88,79,59,66,42,39,29,38,25,31,26,36,52,74,50,59,38,82,48,87,92,52,56,65,42,81,42,21,38,35,29,33,35,41,68,89,61,50,74,51,68,29,31,30,95,51,86,51,53,91,43,48,68,32,59,26,38,54,45,82,76,45,84,51,94,92,39,40,28,36,48,79,43,79,64,83,68,56,77,82,46,67,50,35,30,40,64,93,75,40,25,49,71,91,38,47,48,42,94,73,41,38,30,40,30,40,53,39,80,43,88,98,48,69,29,47,61,50,64,52,54,81,86,71,57,74,70,44,78,45,64,61,48,25,64,35,39,76,44,62,46,75,98,80,49,26,27,41,37,39,32,28,49,31,77,83,46,61,68,56,43,64,24,39,24,72,41,73,49,77,46,79,49,76,60,89,92,48,75,49,46,41,26,41,38,31,25,36,42,95,85,43,83,44,69,39,79,35,70,68,73,74,81,89,79,48,71,72,39,77,43,85,40,36,61,60,84,97,38,68,102

Nearest PDB structures (foldseek):
  6ok1-assembly1_D  TM=5.748E-01  e=3.727E-02  Thermomonospora curvata DSM 43183
  7pkq-assembly1_l  TM=6.252E-01  e=1.318E-01  Chlamydomonas reinhardtii
  5li0-assembly1_l  TM=5.068E-01  e=3.002E-01  Staphylococcus aureus subsp. aureus COL
  7pua-assembly1_CL  TM=3.901E-01  e=2.290E+00  Trypanosoma brucei brucei
  8i7o-assembly1_G2  TM=7.403E-02  e=7.662E+00  Mus musculus

pLDDT: mean 88.78, std 9.62, range [42.88, 98.5]

Foldseek 3Di:
DDPPDDDVPDFQFQLNVLVVLCVLLVDDPVNFPDDPPVSSVVVCVVQVLCPPPDHDRGDGDDPVSVVSSVVSQQVGHRPPDPHGSQVVDPFKDKWAFQDACLQPVVDDNQWTQTLVGIAGEDPPDDDDDHRFIWIFGDDPRYTPDIDGDPKDKDKFFFADFDPAWTQGPVRDTDGDDQPEWEAEPSDIDGSVCQSVPDDHRKMKMWIDDPPHTHYMYIGDWGKDQKDFAAPLCALVNQCVVQPPAFEDEPNDTDHSNPDDGGWIKIWTHHSVRPPTHIYTDPDKDKAAFQDFPPDLQDTQWTDGPNRTAGADPQEPSCLRNPQNLDDGGFIKMFRADPVRHGNYIDTDDDPPCQQKWFFQDKDWDADPDPVRGRDIWIKTWIQTLSRDIDMATEPDTPRVRNRFMWGKDFPARDDVHTYIDTGGDQWDDFDKWFQALVQCDIRPAHADQQAWEKEQQARDPPDGGDIGTDDSVVADGTIFHTQQWTDFAFDDPRRHTRYTYGYNRVCPQKWKWAFQDKDWDWDDDPPDIFIKIWTWTATPNDIAIDIDSDDDPPDDHGDIDTFGDDVPHTD